Protein 5L9S (pdb70)

Organism: Agrobacterium fabrum (strain C58 / ATCC 33970) (NCBI:txid176299)

Structure (mmCIF, N/CA/C/O backbone):
data_5L9S
#
_entry.id   5L9S
#
_cell.length_a   48.010
_cell.length_b   118.450
_cell.length_c   121.030
_cell.angle_alpha   90.00
_cell.angle_beta   90.00
_cell.angle_gamma   90.00
#
_symmetry.space_group_name_H-M   'P 21 21 21'
#
loop_
_entity.id
_entity.type
_entity.pdbx_description
1 polymer 'ABC transporter, substrate binding protein (Mannopine)'
2 non-polymer 'ACETATE ION'
3 non-polymer 1,2-ETHANEDIOL
4 water water
#
loop_
_atom_site.group_PDB
_atom_site.id
_atom_site.type_symbol
_atom_site.label_atom_id
_atom_site.label_alt_id
_atom_site.label_comp_id
_atom_site.label_asym_id
_atom_site.label_entity_id
_atom_site.label_seq_id
_atom_site.pdbx_PDB_ins_code
_atom_site.Cartn_x
_atom_site.Cartn_y
_atom_site.Cartn_z
_atom_site.occupancy
_atom_site.B_iso_or_equiv
_atom_site.auth_seq_id
_atom_site.auth_comp_id
_atom_site.auth_asym_id
_atom_site.auth_atom_id
_atom_site.pdbx_PDB_model_num
ATOM 1 N N . MET A 1 1 ? 14.873 59.385 32.909 1.00 127.41 35 MET A N 1
ATOM 2 C CA . MET A 1 1 ? 14.403 60.008 31.662 1.00 128.22 35 MET A CA 1
ATOM 3 C C . MET A 1 1 ? 15.561 60.653 30.832 1.00 126.71 35 MET A C 1
ATOM 4 O O . MET A 1 1 ? 15.333 61.536 29.994 1.00 127.74 35 MET A O 1
ATOM 9 N N . GLU A 1 2 ? 16.795 60.168 31.079 1.00 117.00 36 GLU A N 1
ATOM 10 C CA . GLU A 1 2 ? 18.080 60.533 30.462 1.00 112.30 36 GLU A CA 1
ATOM 11 C C . GLU A 1 2 ? 18.974 59.272 30.574 1.00 109.05 36 GLU A C 1
ATOM 12 O O . GLU A 1 2 ? 20.150 59.337 30.953 1.00 107.28 36 GLU A O 1
ATOM 18 N N . GLN A 1 3 ? 18.362 58.117 30.222 1.00 100.89 37 GLN A N 1
ATOM 19 C CA . GLN A 1 3 ? 18.871 56.757 30.336 1.00 95.09 37 GLN A CA 1
ATOM 20 C C . GLN A 1 3 ? 20.174 56.485 29.627 1.00 91.58 37 GLN A C 1
ATOM 21 O O . GLN A 1 3 ? 20.391 56.915 28.494 1.00 91.39 37 GLN A O 1
ATOM 27 N N . ARG A 1 4 ? 21.034 55.736 30.335 1.00 81.97 38 ARG A N 1
ATOM 28 C CA . ARG A 1 4 ? 22.373 55.300 29.951 1.00 76.25 38 ARG A CA 1
ATOM 29 C C . ARG A 1 4 ? 22.728 53.944 30.582 1.00 75.98 38 ARG A C 1
ATOM 30 O O . ARG A 1 4 ? 21.996 53.443 31.448 1.00 75.23 38 ARG A O 1
ATOM 38 N N . VAL A 1 5 ? 23.827 53.326 30.072 1.00 69.00 39 VAL A N 1
ATOM 39 C CA . VAL A 1 5 ? 24.421 52.056 30.523 1.00 65.91 39 VAL A CA 1
ATOM 40 C C . VAL A 1 5 ? 25.923 52.244 30.479 1.00 67.62 39 VAL A C 1
ATOM 41 O O . VAL A 1 5 ? 26.444 52.675 29.448 1.00 66.45 39 VAL A O 1
ATOM 45 N N . VAL A 1 6 ? 26.626 51.859 31.553 1.00 62.93 40 VAL A N 1
ATOM 46 C CA . VAL A 1 6 ? 28.085 51.930 31.578 1.00 60.34 40 VAL A CA 1
ATOM 47 C C . VAL A 1 6 ? 28.661 50.509 31.546 1.00 59.67 40 VAL A C 1
ATOM 48 O O . VAL A 1 6 ? 28.377 49.710 32.431 1.00 59.60 40 VAL A O 1
ATOM 52 N N . ILE A 1 7 ? 29.423 50.199 30.487 1.00 52.98 41 ILE A N 1
ATOM 53 C CA . ILE A 1 7 ? 30.054 48.905 30.259 1.00 49.85 41 ILE A CA 1
ATOM 54 C C . ILE A 1 7 ? 31.582 49.054 30.180 1.00 55.08 41 ILE A C 1
ATOM 55 O O . ILE A 1 7 ? 32.070 49.975 29.519 1.00 54.44 41 ILE A O 1
ATOM 60 N N . ALA A 1 8 ? 32.333 48.126 30.831 1.00 52.04 42 ALA A N 1
ATOM 61 C CA . ALA A 1 8 ? 33.795 48.113 30.774 1.00 50.62 42 ALA A CA 1
ATOM 62 C C . ALA A 1 8 ? 34.295 46.976 29.876 1.00 55.42 42 ALA A C 1
ATOM 63 O O . ALA A 1 8 ? 33.806 45.847 29.962 1.00 54.53 42 ALA A O 1
ATOM 65 N N . THR A 1 9 ? 35.255 47.302 28.992 1.00 52.99 43 THR A N 1
ATOM 66 C CA . THR A 1 9 ? 35.889 46.380 28.038 1.00 52.10 43 THR A CA 1
ATOM 67 C C . THR A 1 9 ? 37.412 46.604 28.120 1.00 58.86 43 THR A C 1
ATOM 68 O O . THR A 1 9 ? 37.853 47.512 28.843 1.00 60.68 43 THR A O 1
ATOM 72 N N . THR A 1 10 ? 38.207 45.809 27.358 1.00 54.37 44 THR A N 1
ATOM 73 C CA . THR A 1 10 ? 39.668 45.963 27.284 1.00 54.45 44 THR A CA 1
ATOM 74 C C . THR A 1 10 ? 40.038 47.156 26.391 1.00 60.89 44 THR A C 1
ATOM 75 O O . THR A 1 10 ? 41.204 47.568 26.377 1.00 62.92 44 THR A O 1
ATOM 79 N N . GLY A 1 11 ? 39.038 47.721 25.704 1.00 56.92 45 GLY A N 1
ATOM 80 C CA . GLY A 1 11 ? 39.193 48.871 24.819 1.00 57.95 45 GLY A CA 1
ATOM 81 C C . GLY A 1 11 ? 39.662 48.487 23.434 1.00 62.57 45 GLY A C 1
ATOM 82 O O . GLY A 1 11 ? 39.504 47.335 23.010 1.00 61.56 45 GLY A O 1
ATOM 83 N N . GLY A 1 12 ? 40.221 49.468 22.734 1.00 59.97 46 GLY A N 1
ATOM 84 C CA . GLY A 1 12 ? 40.785 49.317 21.397 1.00 58.82 46 GLY A CA 1
ATOM 85 C C . GLY A 1 12 ? 39.891 48.744 20.319 1.00 60.44 46 GLY A C 1
ATOM 86 O O . GLY A 1 12 ? 38.774 49.214 20.103 1.00 59.37 46 GLY A O 1
ATOM 87 N N . THR A 1 13 ? 40.425 47.741 19.608 1.00 57.24 47 THR A N 1
ATOM 88 C CA . THR A 1 13 ? 39.809 47.029 18.478 1.00 55.92 47 THR A CA 1
ATOM 89 C C . THR A 1 13 ? 38.549 46.281 18.900 1.00 56.92 47 THR A C 1
ATOM 90 O O . THR A 1 13 ? 37.564 46.278 18.158 1.00 56.05 47 THR A O 1
ATOM 94 N N . TYR A 1 14 ? 38.599 45.667 20.096 1.00 50.43 48 TYR A N 1
ATOM 95 C CA . TYR A 1 14 ? 37.528 44.912 20.719 1.00 48.78 48 TYR A CA 1
ATOM 96 C C . TYR A 1 14 ? 36.324 45.835 20.960 1.00 50.90 48 TYR A C 1
ATOM 97 O O . TYR A 1 14 ? 35.220 45.529 20.504 1.00 50.26 48 TYR A O 1
ATOM 106 N N . GLU A 1 15 ? 36.558 46.991 21.599 1.00 47.02 49 GLU A N 1
ATOM 107 C CA . GLU A 1 15 ? 35.551 48.007 21.893 1.00 47.63 49 GLU A CA 1
ATOM 108 C C . GLU A 1 15 ? 34.933 48.594 20.623 1.00 54.28 49 GLU A C 1
ATOM 109 O O . GLU A 1 15 ? 33.721 48.805 20.574 1.00 55.97 49 GLU A O 1
ATOM 115 N N . LYS A 1 16 ? 35.762 48.846 19.601 1.00 50.95 50 LYS A N 1
ATOM 116 C CA . LYS A 1 16 ? 35.353 49.403 18.307 1.00 51.14 50 LYS A CA 1
ATOM 117 C C . LYS A 1 16 ? 34.381 48.487 17.604 1.00 52.65 50 LYS A C 1
ATOM 118 O O . LYS A 1 16 ? 33.356 48.968 17.115 1.00 55.26 50 LYS A O 1
ATOM 124 N N . ALA A 1 17 ? 34.671 47.163 17.578 1.00 45.24 51 ALA A N 1
ATOM 125 C CA . ALA A 1 17 ? 33.809 46.137 16.971 1.00 43.48 51 ALA A CA 1
ATOM 126 C C . ALA A 1 17 ? 32.424 46.091 17.677 1.00 50.00 51 ALA A C 1
ATOM 127 O O . ALA A 1 17 ? 31.382 46.020 17.010 1.00 51.00 51 ALA A O 1
ATOM 129 N N . LEU A 1 18 ? 32.429 46.175 19.023 1.00 46.78 52 LEU A N 1
ATOM 130 C CA . LEU A 1 18 ? 31.224 46.182 19.855 1.00 46.63 52 LEU A CA 1
ATOM 131 C C . LEU A 1 18 ? 30.412 47.461 19.697 1.00 51.36 52 LEU A C 1
ATOM 132 O O . LEU A 1 18 ? 29.192 47.407 19.732 1.00 51.87 52 LEU A O 1
ATOM 137 N N . ARG A 1 19 ? 31.066 48.594 19.468 1.00 49.78 53 ARG A N 1
ATOM 138 C CA . ARG A 1 19 ? 30.380 49.877 19.296 1.00 52.88 53 ARG A CA 1
ATOM 139 C C . ARG A 1 19 ? 29.562 49.891 18.007 1.00 61.56 53 ARG A C 1
ATOM 140 O O . ARG A 1 19 ? 28.409 50.317 18.007 1.00 62.42 53 ARG A O 1
ATOM 148 N N . GLU A 1 20 ? 30.172 49.399 16.916 1.00 60.18 54 GLU A N 1
ATOM 149 C CA . GLU A 1 20 ? 29.591 49.354 15.579 1.00 61.21 54 GLU A CA 1
ATOM 150 C C . GLU A 1 20 ? 28.483 48.310 15.459 1.00 62.61 54 GLU A C 1
ATOM 151 O O . GLU A 1 20 ? 27.466 48.576 14.818 1.00 64.09 54 GLU A O 1
ATOM 157 N N . ALA A 1 21 ? 28.681 47.121 16.058 1.00 54.29 55 ALA A N 1
ATOM 158 C CA . ALA A 1 21 ? 27.745 46.011 15.938 1.00 52.37 55 ALA A CA 1
ATOM 159 C C . ALA A 1 21 ? 26.700 45.902 17.039 1.00 55.64 55 ALA A C 1
ATOM 160 O O . ALA A 1 21 ? 25.631 45.348 16.792 1.00 54.48 55 ALA A O 1
ATOM 162 N N . TRP A 1 22 ? 27.004 46.417 18.249 1.00 53.05 56 TRP A N 1
ATOM 163 C CA . TRP A 1 22 ? 26.152 46.236 19.411 1.00 52.32 56 TRP A CA 1
ATOM 164 C C . TRP A 1 22 ? 25.683 47.521 20.095 1.00 58.52 56 TRP A C 1
ATOM 165 O O . TRP A 1 22 ? 24.482 47.659 20.319 1.00 60.29 56 TRP A O 1
ATOM 176 N N . PHE A 1 23 ? 26.590 48.442 20.439 1.00 55.37 57 PHE A N 1
ATOM 177 C CA . PHE A 1 23 ? 26.234 49.653 21.193 1.00 56.41 57 PHE A CA 1
ATOM 178 C C . PHE A 1 23 ? 25.477 50.685 20.394 1.00 63.02 57 PHE A C 1
ATOM 179 O O . PHE A 1 23 ? 24.405 51.088 20.843 1.00 65.81 57 PHE A O 1
ATOM 187 N N . GLU A 1 24 ? 26.002 51.130 19.237 1.00 59.49 58 GLU A N 1
ATOM 188 C CA . GLU A 1 24 ? 25.300 52.107 18.407 1.00 61.97 58 GLU A CA 1
ATOM 189 C C . GLU A 1 24 ? 23.941 51.563 17.944 1.00 65.31 58 GLU A C 1
ATOM 190 O O . GLU A 1 24 ? 22.953 52.267 18.208 1.00 67.45 58 GLU A O 1
ATOM 196 N N . PRO A 1 25 ? 23.816 50.298 17.411 1.00 58.46 59 PRO A N 1
ATOM 197 C CA . PRO A 1 25 ? 22.471 49.800 17.039 1.00 59.59 59 PRO A CA 1
ATOM 198 C C . PRO A 1 25 ? 21.467 49.808 18.200 1.00 65.39 59 PRO A C 1
ATOM 199 O O . PRO A 1 25 ? 20.309 50.189 17.994 1.00 68.31 59 PRO A O 1
ATOM 203 N N . PHE A 1 26 ? 21.932 49.456 19.422 1.00 59.37 60 PHE A N 1
ATOM 204 C CA . PHE A 1 26 ? 21.123 49.437 20.647 1.00 59.93 60 PHE A CA 1
ATOM 205 C C . PHE A 1 26 ? 20.546 50.812 20.950 1.00 66.79 60 PHE A C 1
ATOM 206 O O . PHE A 1 26 ? 19.330 50.934 21.117 1.00 69.47 60 PHE A O 1
ATOM 214 N N . THR A 1 27 ? 21.437 51.835 21.034 1.00 62.66 61 THR A N 1
ATOM 215 C CA . THR A 1 27 ? 21.161 53.245 21.302 1.00 65.11 61 THR A CA 1
ATOM 216 C C . THR A 1 27 ? 20.168 53.791 20.269 1.00 73.79 61 THR A C 1
ATOM 217 O O . THR A 1 27 ? 19.272 54.569 20.606 1.00 76.02 61 THR A O 1
ATOM 221 N N . LYS A 1 28 ? 20.326 53.366 19.010 1.00 71.09 62 LYS A N 1
ATOM 222 C CA . LYS A 1 28 ? 19.454 53.800 17.932 1.00 73.41 62 LYS A CA 1
ATOM 223 C C . LYS A 1 28 ? 18.055 53.209 18.132 1.00 79.28 62 LYS A C 1
ATOM 224 O O . LYS A 1 28 ? 17.074 53.937 18.032 1.00 83.57 62 LYS A O 1
ATOM 230 N N . ALA A 1 29 ? 17.970 51.925 18.510 1.00 73.77 63 ALA A N 1
ATOM 231 C CA . ALA A 1 29 ? 16.699 51.234 18.740 1.00 75.97 63 ALA A CA 1
ATOM 232 C C . ALA A 1 29 ? 15.956 51.607 20.035 1.00 84.24 63 ALA A C 1
ATOM 233 O O . ALA A 1 29 ? 14.724 51.493 20.089 1.00 86.87 63 ALA A O 1
ATOM 235 N N . THR A 1 30 ? 16.694 52.000 21.089 1.00 79.88 64 THR A N 1
ATOM 236 C CA . THR A 1 30 ? 16.120 52.240 22.412 1.00 81.06 64 THR A CA 1
ATOM 237 C C . THR A 1 30 ? 16.204 53.676 22.939 1.00 88.73 64 THR A C 1
ATOM 238 O O . THR A 1 30 ? 15.354 54.074 23.747 1.00 92.81 64 THR A O 1
ATOM 242 N N . GLY A 1 31 ? 17.246 54.409 22.552 1.00 83.51 65 GLY A N 1
ATOM 243 C CA . GLY A 1 31 ? 17.483 55.769 23.032 1.00 85.23 65 GLY A CA 1
ATOM 244 C C . GLY A 1 31 ? 18.395 55.812 24.246 1.00 86.79 65 GLY A C 1
ATOM 245 O O . GLY A 1 31 ? 18.764 56.894 24.716 1.00 88.56 65 GLY A O 1
ATOM 246 N N . ILE A 1 32 ? 18.752 54.625 24.760 1.00 79.35 66 ILE A N 1
ATOM 247 C CA . ILE A 1 32 ? 19.639 54.422 25.903 1.00 76.90 66 ILE A CA 1
ATOM 248 C C . ILE A 1 32 ? 21.088 54.550 25.414 1.00 77.26 66 ILE A C 1
ATOM 249 O O . ILE A 1 32 ? 21.518 53.795 24.527 1.00 72.42 66 ILE A O 1
ATOM 254 N N . LYS A 1 33 ? 21.828 55.511 26.007 1.00 74.73 67 LYS A N 1
ATOM 255 C CA . LYS A 1 33 ? 23.227 55.800 25.696 1.00 72.08 67 LYS A CA 1
ATOM 256 C C . LYS A 1 33 ? 24.133 54.731 26.316 1.00 71.81 67 LYS A C 1
ATOM 257 O O . LYS A 1 33 ? 23.905 54.303 27.454 1.00 71.62 67 LYS A O 1
ATOM 263 N N . VAL A 1 34 ? 25.144 54.280 25.546 1.00 64.40 68 VAL A N 1
ATOM 264 C CA . VAL A 1 34 ? 26.115 53.285 26.013 1.00 60.35 68 VAL A CA 1
ATOM 265 C C . VAL A 1 34 ? 27.452 53.993 26.254 1.00 64.88 68 VAL A C 1
ATOM 266 O O . VAL A 1 34 ? 28.092 54.446 25.304 1.00 64.15 68 VAL A O 1
ATOM 270 N N . VAL A 1 35 ? 27.841 54.105 27.536 1.00 62.68 69 VAL A N 1
ATOM 271 C CA . VAL A 1 35 ? 29.089 54.701 28.012 1.00 62.79 69 VAL A CA 1
ATOM 272 C C . VAL A 1 35 ? 30.085 53.545 28.188 1.00 65.30 69 VAL A C 1
ATOM 273 O O . VAL A 1 35 ? 29.816 52.601 28.942 1.00 64.24 69 VAL A O 1
ATOM 277 N N . THR A 1 36 ? 31.217 53.609 27.464 1.00 61.19 70 THR A N 1
ATOM 278 C CA . THR A 1 36 ? 32.262 52.577 27.504 1.00 58.63 70 THR A CA 1
ATOM 279 C C . THR A 1 36 ? 33.493 53.008 28.286 1.00 64.46 70 THR A C 1
ATOM 280 O O . THR A 1 36 ? 33.975 54.134 28.128 1.00 65.93 70 THR A O 1
ATOM 284 N N . VAL A 1 37 ? 33.994 52.102 29.148 1.00 60.03 71 VAL A N 1
ATOM 285 C CA . VAL A 1 37 ? 35.182 52.322 29.976 1.00 59.88 71 VAL A CA 1
ATOM 286 C C . VAL A 1 37 ? 36.248 51.273 29.604 1.00 62.29 71 VAL A C 1
ATOM 287 O O . VAL A 1 37 ? 35.917 50.102 29.422 1.00 60.54 71 VAL A O 1
ATOM 291 N N . SER A 1 38 ? 37.509 51.707 29.422 1.00 61.01 72 SER A N 1
ATOM 292 C CA . SER A 1 38 ? 38.597 50.800 29.049 1.00 59.97 72 SER A CA 1
ATOM 293 C C . SER A 1 38 ? 39.573 50.523 30.208 1.00 66.38 72 SER A C 1
ATOM 294 O O . SER A 1 38 ? 39.791 51.397 31.062 1.00 68.32 72 SER A O 1
ATOM 297 N N . GLY A 1 39 ? 40.119 49.299 30.216 1.00 60.80 73 GLY A N 1
ATOM 298 C CA . GLY A 1 39 ? 41.085 48.822 31.196 1.00 60.45 73 GLY A CA 1
ATOM 299 C C . GLY A 1 39 ? 41.438 47.369 30.980 1.00 60.76 73 GLY A C 1
ATOM 300 O O . GLY A 1 39 ? 40.730 46.676 30.252 1.00 56.89 73 GLY A O 1
ATOM 301 N N . THR A 1 40 ? 42.522 46.882 31.623 1.00 58.83 74 THR A N 1
ATOM 302 C CA . THR A 1 40 ? 42.904 45.467 31.531 1.00 58.04 74 THR A CA 1
ATOM 303 C C . THR A 1 40 ? 41.923 44.630 32.363 1.00 65.59 74 THR A C 1
ATOM 304 O O . THR A 1 40 ? 41.208 45.183 33.206 1.00 66.84 74 THR A O 1
ATOM 308 N N . ASP A 1 41 ? 41.882 43.304 32.124 1.00 62.67 75 ASP A N 1
ATOM 309 C CA . ASP A 1 41 ? 41.002 42.377 32.853 1.00 62.07 75 ASP A CA 1
ATOM 310 C C . ASP A 1 41 ? 41.266 42.441 34.342 1.00 63.51 75 ASP A C 1
ATOM 311 O O . ASP A 1 41 ? 40.305 42.464 35.101 1.00 64.35 75 ASP A O 1
ATOM 316 N N . ALA A 1 42 ? 42.551 42.531 34.766 1.00 58.50 76 ALA A N 1
ATOM 317 C CA . ALA A 1 42 ? 42.939 42.649 36.193 1.00 59.25 76 ALA A CA 1
ATOM 318 C C . ALA A 1 42 ? 42.534 43.993 36.796 1.00 65.78 76 ALA A C 1
ATOM 319 O O . ALA A 1 42 ? 42.100 44.028 37.953 1.00 68.58 76 ALA A O 1
ATOM 321 N N . GLU A 1 43 ? 42.682 45.095 36.018 1.00 60.96 77 GLU A N 1
ATOM 322 C CA . GLU A 1 43 ? 42.294 46.451 36.422 1.00 62.03 77 GLU A CA 1
ATOM 323 C C . GLU A 1 43 ? 40.788 46.511 36.655 1.00 67.60 77 GLU A C 1
ATOM 324 O O . GLU A 1 43 ? 40.351 47.107 37.646 1.00 71.70 77 GLU A O 1
ATOM 330 N N . LYS A 1 44 ? 40.001 45.928 35.712 1.00 60.22 78 LYS A N 1
ATOM 331 C CA . LYS A 1 44 ? 38.538 45.866 35.735 1.00 59.52 78 LYS A CA 1
ATOM 332 C C . LYS A 1 44 ? 38.038 45.104 36.955 1.00 64.87 78 LYS A C 1
ATOM 333 O O . LYS A 1 44 ? 37.211 45.635 37.695 1.00 68.05 78 LYS A O 1
ATOM 339 N N . ARG A 1 45 ? 38.585 43.892 37.195 1.00 59.42 79 ARG A N 1
ATOM 340 C CA . ARG A 1 45 ? 38.263 43.034 38.343 1.00 59.84 79 ARG A CA 1
ATOM 341 C C . ARG A 1 45 ? 38.470 43.796 39.631 1.00 66.11 79 ARG A C 1
ATOM 342 O O . ARG A 1 45 ? 37.565 43.817 40.472 1.00 69.27 79 ARG A O 1
ATOM 350 N N . ALA A 1 46 ? 39.634 44.481 39.755 1.00 61.27 80 ALA A N 1
ATOM 351 C CA . ALA A 1 46 ? 39.997 45.290 40.926 1.00 63.03 80 ALA A CA 1
ATOM 352 C C . ALA A 1 46 ? 39.136 46.540 41.079 1.00 67.88 80 ALA A C 1
ATOM 353 O O . ALA A 1 46 ? 38.863 46.951 42.222 1.00 71.65 80 ALA A O 1
ATOM 355 N N . LYS A 1 47 ? 38.712 47.151 39.940 1.00 60.48 81 LYS A N 1
ATOM 356 C CA . LYS A 1 47 ? 37.855 48.337 39.968 1.00 61.97 81 LYS A CA 1
ATOM 357 C C . LYS A 1 47 ? 36.433 47.973 40.379 1.00 64.44 81 LYS A C 1
ATOM 358 O O . LYS A 1 47 ? 35.799 48.743 41.084 1.00 65.50 81 LYS A O 1
ATOM 364 N N . VAL A 1 48 ? 35.946 46.779 39.966 1.00 58.63 82 VAL A N 1
ATOM 365 C CA . VAL A 1 48 ? 34.611 46.279 40.336 1.00 58.81 82 VAL A CA 1
ATOM 366 C C . VAL A 1 48 ? 34.578 45.940 41.829 1.00 66.24 82 VAL A C 1
ATOM 367 O O . VAL A 1 48 ? 33.675 46.386 42.547 1.00 68.31 82 VAL A O 1
ATOM 371 N N . THR A 1 49 ? 35.596 45.210 42.293 1.00 62.93 83 THR A N 1
ATOM 372 C CA . THR A 1 49 ? 35.702 44.844 43.694 1.00 66.62 83 THR A CA 1
ATOM 373 C C . THR A 1 49 ? 35.638 46.102 44.591 1.00 74.44 83 THR A C 1
ATOM 374 O O . THR A 1 49 ? 34.762 46.186 45.459 1.00 76.10 83 THR A O 1
ATOM 378 N N . ALA A 1 50 ? 36.521 47.094 44.319 1.00 72.50 84 ALA A N 1
ATOM 379 C CA . ALA A 1 50 ? 36.613 48.354 45.077 1.00 76.35 84 ALA A CA 1
ATOM 380 C C . ALA A 1 50 ? 35.284 49.117 45.123 1.00 83.03 84 ALA A C 1
ATOM 381 O O . ALA A 1 50 ? 34.905 49.653 46.168 1.00 86.51 84 ALA A O 1
ATOM 383 N N . MET A 1 51 ? 34.571 49.143 43.991 1.00 77.70 85 MET A N 1
ATOM 384 C CA . MET A 1 51 ? 33.261 49.771 43.850 1.00 78.73 85 MET A CA 1
ATOM 385 C C . MET A 1 51 ? 32.221 49.049 44.708 1.00 83.28 85 MET A C 1
ATOM 386 O O . MET A 1 51 ? 31.404 49.707 45.332 1.00 84.59 85 MET A O 1
ATOM 391 N N . VAL A 1 52 ? 32.224 47.692 44.686 1.00 79.19 86 VAL A N 1
ATOM 392 C CA . VAL A 1 52 ? 31.297 46.847 45.441 1.00 80.65 86 VAL A CA 1
ATOM 393 C C . VAL A 1 52 ? 31.511 47.011 46.961 1.00 88.23 86 VAL A C 1
ATOM 394 O O . VAL A 1 52 ? 30.510 47.143 47.667 1.00 89.78 86 VAL A O 1
ATOM 398 N N . GLN A 1 53 ? 32.780 47.083 47.460 1.00 86.95 87 GLN A N 1
ATOM 399 C CA . GLN A 1 53 ? 33.029 47.297 48.908 1.00 91.81 87 GLN A CA 1
ATOM 400 C C . GLN A 1 53 ? 32.514 48.699 49.380 1.00 98.77 87 GLN A C 1
ATOM 401 O O . GLN A 1 53 ? 31.833 48.785 50.402 1.00 100.69 87 GLN A O 1
ATOM 407 N N . THR A 1 54 ? 32.750 49.755 48.584 1.00 96.17 88 THR A N 1
ATOM 408 C CA . THR A 1 54 ? 32.203 51.105 48.794 1.00 99.47 88 THR A CA 1
ATOM 409 C C . THR A 1 54 ? 30.757 50.957 48.253 1.00 103.82 88 THR A C 1
ATOM 410 O O . THR A 1 54 ? 30.481 49.981 47.572 1.00 101.80 88 THR A O 1
ATOM 414 N N . GLY A 1 55 ? 29.848 51.878 48.527 1.00 102.56 89 GLY A N 1
ATOM 415 C CA . GLY A 1 55 ? 28.519 51.764 47.930 1.00 101.47 89 GLY A CA 1
ATOM 416 C C . GLY A 1 55 ? 28.494 52.216 46.475 1.00 100.75 89 GLY A C 1
ATOM 417 O O . GLY A 1 55 ? 27.646 51.774 45.693 1.00 97.88 89 GLY A O 1
ATOM 418 N N . ASN A 1 56 ? 29.478 53.072 46.106 1.00 96.14 90 ASN A N 1
ATOM 419 C CA . ASN A 1 56 ? 29.644 53.795 44.853 1.00 93.55 90 ASN A CA 1
ATOM 420 C C . ASN A 1 56 ? 29.974 52.935 43.599 1.00 93.92 90 ASN A C 1
ATOM 421 O O . ASN A 1 56 ? 31.104 52.912 43.080 1.00 89.90 90 ASN A O 1
ATOM 426 N N . VAL A 1 57 ? 28.918 52.324 43.065 1.00 90.82 91 VAL A N 1
ATOM 427 C CA . VAL A 1 57 ? 28.952 51.529 41.855 1.00 87.10 91 VAL A CA 1
ATOM 428 C C . VAL A 1 57 ? 28.803 52.490 40.685 1.00 89.56 91 VAL A C 1
ATOM 429 O O . VAL A 1 57 ? 27.752 53.116 40.526 1.00 90.83 91 VAL A O 1
ATOM 433 N N . THR A 1 58 ? 29.865 52.634 39.885 1.00 83.06 92 THR A N 1
ATOM 434 C CA . THR A 1 58 ? 29.828 53.501 38.725 1.00 81.57 92 THR A CA 1
ATOM 435 C C . THR A 1 58 ? 29.407 52.712 37.494 1.00 81.88 92 THR A C 1
ATOM 436 O O . THR A 1 58 ? 28.601 53.206 36.712 1.00 83.39 92 THR A O 1
ATOM 440 N N . TRP A 1 59 ? 29.891 51.468 37.374 1.00 73.19 93 TRP A N 1
ATOM 441 C CA . TRP A 1 59 ? 29.708 50.555 36.247 1.00 67.99 93 TRP A CA 1
ATOM 442 C C . TRP A 1 59 ? 28.498 49.632 36.404 1.00 71.20 93 TRP A C 1
ATOM 443 O O . TRP A 1 59 ? 28.159 49.237 37.519 1.00 74.33 93 TRP A O 1
ATOM 454 N N . ASP A 1 60 ? 27.855 49.290 35.277 1.00 63.32 94 ASP A N 1
ATOM 455 C CA . ASP A 1 60 ? 26.700 48.404 35.208 1.00 62.24 94 ASP A CA 1
ATOM 456 C C . ASP A 1 60 ? 27.121 47.014 34.725 1.00 61.58 94 ASP A C 1
ATOM 457 O O . ASP A 1 60 ? 26.644 45.996 35.240 1.00 60.87 94 ASP A O 1
ATOM 462 N N . LEU A 1 61 ? 27.976 46.981 33.681 1.00 54.37 95 LEU A N 1
ATOM 463 C CA . LEU A 1 61 ? 28.446 45.756 33.034 1.00 50.20 95 LEU A CA 1
ATOM 464 C C . LEU A 1 61 ? 29.931 45.799 32.782 1.00 52.89 95 LEU A C 1
ATOM 465 O O . LEU A 1 61 ? 30.495 46.874 32.621 1.00 53.82 95 LEU A O 1
ATOM 470 N N . TYR A 1 62 ? 30.554 44.626 32.718 1.00 49.56 96 TYR A N 1
ATOM 471 C CA . TYR A 1 62 ? 31.957 44.447 32.340 1.00 48.78 96 TYR A CA 1
ATOM 472 C C . TYR A 1 62 ? 32.173 43.089 31.678 1.00 53.25 96 TYR A C 1
ATOM 473 O O . TYR A 1 62 ? 31.399 42.155 31.920 1.00 54.17 96 TYR A O 1
ATOM 482 N N . LEU A 1 63 ? 33.177 42.994 30.803 1.00 48.76 97 LEU A N 1
ATOM 483 C CA . LEU A 1 63 ? 33.501 41.722 30.165 1.00 47.20 97 LEU A CA 1
ATOM 484 C C . LEU A 1 63 ? 34.651 41.052 30.907 1.00 51.26 97 LEU A C 1
ATOM 485 O O . LEU A 1 63 ? 35.563 41.726 31.375 1.00 51.35 97 LEU A O 1
ATOM 490 N N . ASP A 1 64 ? 34.631 39.726 30.985 1.00 48.99 98 ASP A N 1
ATOM 491 C CA . ASP A 1 64 ? 35.711 38.922 31.570 1.00 49.03 98 ASP A CA 1
ATOM 492 C C . ASP A 1 64 ? 35.647 37.507 31.026 1.00 52.58 98 ASP A C 1
ATOM 493 O O . ASP A 1 64 ? 34.580 37.076 30.604 1.00 52.55 98 ASP A O 1
ATOM 498 N N . GLY A 1 65 ? 36.768 36.791 31.069 1.00 48.61 99 GLY A N 1
ATOM 499 C CA . GLY A 1 65 ? 36.851 35.407 30.625 1.00 47.31 99 GLY A CA 1
ATOM 500 C C . GLY A 1 65 ? 35.853 34.525 31.337 1.00 51.50 99 GLY A C 1
ATOM 501 O O . GLY A 1 65 ? 35.543 34.767 32.506 1.00 53.78 99 GLY A O 1
ATOM 502 N N . GLU A 1 66 ? 35.340 33.502 30.644 1.00 46.71 100 GLU A N 1
ATOM 503 C CA . GLU A 1 66 ? 34.311 32.610 31.182 1.00 47.09 100 GLU A CA 1
ATOM 504 C C . GLU A 1 66 ? 34.760 31.780 32.396 1.00 49.39 100 GLU A C 1
ATOM 505 O O . GLU A 1 66 ? 33.944 31.472 33.266 1.00 49.59 100 GLU A O 1
ATOM 511 N N . ILE A 1 67 ? 36.053 31.467 32.479 1.00 45.61 101 ILE A N 1
ATOM 512 C CA . ILE A 1 67 ? 36.606 30.722 33.606 1.00 45.82 101 ILE A CA 1
ATOM 513 C C . ILE A 1 67 ? 36.677 31.630 34.828 1.00 51.33 101 ILE A C 1
ATOM 514 O O . ILE A 1 67 ? 36.421 31.173 35.933 1.00 53.66 101 ILE A O 1
ATOM 519 N N . GLN A 1 68 ? 36.952 32.926 34.633 1.00 47.74 102 GLN A N 1
ATOM 520 C CA . GLN A 1 68 ? 36.959 33.844 35.757 1.00 49.54 102 GLN A CA 1
ATOM 521 C C . GLN A 1 68 ? 35.498 34.177 36.171 1.00 56.48 102 GLN A C 1
ATOM 522 O O . GLN A 1 68 ? 35.256 34.471 37.344 1.00 59.17 102 GLN A O 1
ATOM 528 N N . ALA A 1 69 ? 34.524 33.982 35.252 1.00 51.49 103 ALA A N 1
ATOM 529 C CA . ALA A 1 69 ? 33.116 34.325 35.448 1.00 51.88 103 ALA A CA 1
ATOM 530 C C . ALA A 1 69 ? 32.065 33.230 35.927 1.00 59.26 103 ALA A C 1
ATOM 531 O O . ALA A 1 69 ? 30.897 33.543 35.859 1.00 61.30 103 ALA A O 1
ATOM 533 N N . GLY A 1 70 ? 32.359 32.056 36.468 1.00 58.23 104 GLY A N 1
ATOM 534 C CA . GLY A 1 70 ? 33.616 31.414 36.746 1.00 58.17 104 GLY A CA 1
ATOM 535 C C . GLY A 1 70 ? 33.763 31.137 38.225 1.00 66.39 104 GLY A C 1
ATOM 536 O O . GLY A 1 70 ? 33.101 30.258 38.780 1.00 68.39 104 GLY A O 1
ATOM 537 N N . SER A 1 71 ? 34.602 31.950 38.868 1.00 63.63 105 SER A N 1
ATOM 538 C CA . SER A 1 71 ? 35.056 31.864 40.245 1.00 65.10 105 SER A CA 1
ATOM 539 C C . SER A 1 71 ? 34.102 32.418 41.278 1.00 72.84 105 SER A C 1
ATOM 540 O O . SER A 1 71 ? 33.258 33.260 40.962 1.00 73.85 105 SER A O 1
ATOM 543 N N . ASP A 1 72 ? 34.287 31.987 42.546 1.00 70.90 106 ASP A N 1
ATOM 544 C CA . ASP A 1 72 ? 33.515 32.474 43.685 1.00 72.96 106 ASP A CA 1
ATOM 545 C C . ASP A 1 72 ? 33.741 33.981 43.820 1.00 74.25 106 ASP A C 1
ATOM 546 O O . ASP A 1 72 ? 32.796 34.715 44.126 1.00 75.51 106 ASP A O 1
ATOM 551 N N . ALA A 1 73 ? 34.988 34.437 43.554 1.00 67.14 107 ALA A N 1
ATOM 552 C CA . ALA A 1 73 ? 35.395 35.845 43.574 1.00 66.59 107 ALA A CA 1
ATOM 553 C C . ALA A 1 73 ? 34.483 36.709 42.662 1.00 66.81 107 ALA A C 1
ATOM 554 O O . ALA A 1 73 ? 33.999 37.756 43.095 1.00 69.22 107 ALA A O 1
ATOM 556 N N . HIS A 1 74 ? 34.210 36.212 41.435 1.00 56.72 108 HIS A N 1
ATOM 557 C CA . HIS A 1 74 ? 33.336 36.819 40.444 1.00 53.16 108 HIS A CA 1
ATOM 558 C C . HIS A 1 74 ? 31.909 36.892 40.970 1.00 60.49 108 HIS A C 1
ATOM 559 O O . HIS A 1 74 ? 31.299 37.947 40.870 1.00 61.57 108 HIS A O 1
ATOM 566 N N . PHE A 1 75 ? 31.386 35.799 41.554 1.00 58.44 109 PHE A N 1
ATOM 567 C CA . PHE A 1 75 ? 30.021 35.753 42.092 1.00 60.74 109 PHE A CA 1
ATOM 568 C C . PHE A 1 75 ? 29.802 36.687 43.294 1.00 68.58 109 PHE A C 1
ATOM 569 O O . PHE A 1 75 ? 28.659 37.053 43.594 1.00 69.95 109 PHE A O 1
ATOM 577 N N . ALA A 1 76 ? 30.891 37.057 43.984 1.00 66.61 110 ALA A N 1
ATOM 578 C CA . ALA A 1 76 ? 30.848 37.951 45.140 1.00 70.39 110 ALA A CA 1
ATOM 579 C C . ALA A 1 76 ? 30.658 39.407 44.740 1.00 75.45 110 ALA A C 1
ATOM 580 O O . ALA A 1 76 ? 30.092 40.165 45.522 1.00 80.29 110 ALA A O 1
ATOM 582 N N . ILE A 1 77 ? 31.142 39.803 43.543 1.00 67.01 111 ILE A N 1
ATOM 583 C CA . ILE A 1 77 ? 31.099 41.176 43.022 1.00 65.52 111 ILE A CA 1
ATOM 584 C C . ILE A 1 77 ? 30.077 41.354 41.879 1.00 68.86 111 ILE A C 1
ATOM 585 O O . ILE A 1 77 ? 29.884 42.472 41.398 1.00 69.78 111 ILE A O 1
ATOM 590 N N . THR A 1 78 ? 29.435 40.262 41.444 1.00 64.09 112 THR A N 1
ATOM 591 C CA . THR A 1 78 ? 28.459 40.293 40.349 1.00 62.75 112 THR A CA 1
ATOM 592 C C . THR A 1 78 ? 27.121 39.741 40.786 1.00 70.66 112 THR A C 1
ATOM 593 O O . THR A 1 78 ? 27.024 39.004 41.783 1.00 70.77 112 THR A O 1
ATOM 597 N N . GLU A 1 79 ? 26.084 40.087 40.017 1.00 70.29 113 GLU A N 1
ATOM 598 C CA . GLU A 1 79 ? 24.731 39.611 40.252 1.00 74.52 113 GLU A CA 1
ATOM 599 C C . GLU A 1 79 ? 24.552 38.228 39.648 1.00 80.85 113 GLU A C 1
ATOM 600 O O . GLU A 1 79 ? 25.170 37.924 38.628 1.00 78.18 113 GLU A O 1
ATOM 606 N N . ASP A 1 80 ? 23.709 37.394 40.274 1.00 81.62 114 ASP A N 1
ATOM 607 C CA . ASP A 1 80 ? 23.389 36.052 39.794 1.00 81.20 114 ASP A CA 1
ATOM 608 C C . ASP A 1 80 ? 22.354 36.218 38.670 1.00 86.97 114 ASP A C 1
ATOM 609 O O . ASP A 1 80 ? 21.226 36.657 38.915 1.00 89.70 114 ASP A O 1
ATOM 614 N N . LEU A 1 81 ? 22.768 35.927 37.433 1.00 81.83 115 LEU A N 1
ATOM 615 C CA . LEU A 1 81 ? 21.923 36.080 36.254 1.00 82.30 115 LEU A CA 1
ATOM 616 C C . LEU A 1 81 ? 20.940 34.934 36.020 1.00 86.69 115 LEU A C 1
ATOM 617 O O . LEU A 1 81 ? 20.037 35.093 35.199 1.00 86.87 115 LEU A O 1
ATOM 622 N N . SER A 1 82 ? 21.115 33.791 36.725 1.00 83.73 116 SER A N 1
ATOM 623 C CA . SER A 1 82 ? 20.303 32.559 36.661 1.00 84.67 116 SER A CA 1
ATOM 624 C C . SER A 1 82 ? 18.790 32.784 36.426 1.00 89.77 116 SER A C 1
ATOM 625 O O . SER A 1 82 ? 18.222 32.150 35.541 1.00 88.84 116 SER A O 1
ATOM 628 N N . ASP A 1 83 ? 18.162 33.710 37.166 1.00 88.44 117 ASP A N 1
ATOM 629 C CA . ASP A 1 83 ? 16.744 34.037 36.976 1.00 91.94 117 ASP A CA 1
ATOM 630 C C . ASP A 1 83 ? 16.476 34.642 35.581 1.00 93.22 117 ASP A C 1
ATOM 631 O O . ASP A 1 83 ? 15.615 34.133 34.861 1.00 93.93 117 ASP A O 1
ATOM 636 N N . PHE A 1 84 ? 17.250 35.683 35.195 1.00 87.01 118 PHE A N 1
ATOM 637 C CA . PHE A 1 84 ? 17.189 36.374 33.896 1.00 85.60 118 PHE A CA 1
ATOM 638 C C . PHE A 1 84 ? 17.426 35.417 32.707 1.00 87.93 118 PHE A C 1
ATOM 639 O O . PHE A 1 84 ? 16.806 35.564 31.653 1.00 86.47 118 PHE A O 1
ATOM 647 N N . CYS A 1 85 ? 18.351 34.470 32.896 1.00 85.05 119 CYS A N 1
ATOM 648 C CA . CYS A 1 85 ? 18.811 33.451 31.964 1.00 84.25 119 CYS A CA 1
ATOM 649 C C . CYS A 1 85 ? 17.733 32.516 31.433 1.00 89.90 119 CYS A C 1
ATOM 650 O O . CYS A 1 85 ? 17.879 31.986 30.326 1.00 88.35 119 CYS A O 1
ATOM 653 N N . MET A 1 86 ? 16.703 32.256 32.252 1.00 89.47 120 MET A N 1
ATOM 654 C CA . MET A 1 86 ? 15.574 31.373 31.971 1.00 91.42 120 MET A CA 1
ATOM 655 C C . MET A 1 86 ? 14.823 31.739 30.697 1.00 93.06 120 MET A C 1
ATOM 656 O O . MET A 1 86 ? 14.432 30.841 29.954 1.00 92.60 120 MET A O 1
ATOM 661 N N . GLN A 1 87 ? 14.682 33.058 30.424 1.00 88.12 121 GLN A N 1
ATOM 662 C CA . GLN A 1 87 ? 13.988 33.622 29.261 1.00 87.94 121 GLN A CA 1
ATOM 663 C C . GLN A 1 87 ? 14.632 33.250 27.908 1.00 87.34 121 GLN A C 1
ATOM 664 O O . GLN A 1 87 ? 14.006 33.451 26.866 1.00 88.35 121 GLN A O 1
ATOM 670 N N . PHE A 1 88 ? 15.853 32.706 27.919 1.00 79.17 122 PHE A N 1
ATOM 671 C CA . PHE A 1 88 ? 16.537 32.317 26.689 1.00 75.90 122 PHE A CA 1
ATOM 672 C C . PHE A 1 88 ? 16.434 30.806 26.393 1.00 86.05 122 PHE A C 1
ATOM 673 O O . PHE A 1 88 ? 17.279 30.249 25.678 1.00 85.23 122 PHE A O 1
ATOM 681 N N . ILE A 1 89 ? 15.370 30.155 26.925 1.00 88.47 123 ILE A N 1
ATOM 682 C CA . ILE A 1 89 ? 15.031 28.732 26.715 1.00 90.13 123 ILE A CA 1
ATOM 683 C C . ILE A 1 89 ? 13.641 28.679 25.985 1.00 97.97 123 ILE A C 1
ATOM 684 O O . ILE A 1 89 ? 12.795 27.815 26.213 1.00 99.29 123 ILE A O 1
ATOM 689 N N . ASN A 1 90 ? 13.454 29.678 25.103 1.00 96.21 124 ASN A N 1
ATOM 690 C CA . ASN A 1 90 ? 12.345 29.915 24.176 1.00 99.32 124 ASN A CA 1
ATOM 691 C C . ASN A 1 90 ? 12.900 29.542 22.793 1.00 102.46 124 ASN A C 1
ATOM 692 O O . ASN A 1 90 ? 12.149 29.349 21.835 1.00 104.11 124 ASN A O 1
ATOM 697 N N . SER A 1 91 ? 14.248 29.494 22.713 1.00 95.86 125 SER A N 1
ATOM 698 C CA . SER A 1 91 ? 15.045 29.178 21.540 1.00 93.00 125 SER A CA 1
ATOM 699 C C . SER A 1 91 ? 16.158 28.208 21.910 1.00 92.06 125 SER A C 1
ATOM 700 O O . SER A 1 91 ? 16.659 28.209 23.042 1.00 90.75 125 SER A O 1
ATOM 703 N N . THR A 1 92 ? 16.545 27.394 20.928 1.00 85.62 126 THR A N 1
ATOM 704 C CA . THR A 1 92 ? 17.668 26.470 21.009 1.00 81.51 126 THR A CA 1
ATOM 705 C C . THR A 1 92 ? 18.754 27.002 20.071 1.00 78.37 126 THR A C 1
ATOM 706 O O . THR A 1 92 ? 19.720 26.282 19.795 1.00 76.48 126 THR A O 1
ATOM 710 N N . ASP A 1 93 ? 18.581 28.284 19.591 1.00 71.48 127 ASP A N 1
ATOM 711 C CA . ASP A 1 93 ? 19.501 29.031 18.719 1.00 67.94 127 ASP A CA 1
ATOM 712 C C . ASP A 1 93 ? 20.808 29.195 19.442 1.00 64.36 127 ASP A C 1
ATOM 713 O O . ASP A 1 93 ? 21.864 29.021 18.846 1.00 61.47 127 ASP A O 1
ATOM 718 N N . LEU A 1 94 ? 20.756 29.635 20.693 1.00 58.64 128 LEU A N 1
ATOM 719 C CA . LEU A 1 94 ? 21.967 29.846 21.467 1.00 55.01 128 LEU A CA 1
ATOM 720 C C . LEU A 1 94 ? 22.597 28.513 21.842 1.00 61.18 128 LEU A C 1
ATOM 721 O O . LEU A 1 94 ? 21.899 27.573 22.232 1.00 62.64 128 LEU A O 1
ATOM 726 N N . LEU A 1 95 ? 23.918 28.432 21.658 1.00 57.69 129 LEU A N 1
ATOM 727 C CA . LEU A 1 95 ? 24.786 27.306 21.974 1.00 56.72 129 LEU A CA 1
ATOM 728 C C . LEU A 1 95 ? 24.769 27.108 23.489 1.00 64.02 129 LEU A C 1
ATOM 729 O O . LEU A 1 95 ? 24.412 28.038 24.220 1.00 65.60 129 LEU A O 1
ATOM 734 N N . ALA A 1 96 ? 25.122 25.902 23.968 1.00 61.19 130 ALA A N 1
ATOM 735 C CA . ALA A 1 96 ? 25.090 25.585 25.405 1.00 61.45 130 ALA A CA 1
ATOM 736 C C . ALA A 1 96 ? 25.887 26.553 26.305 1.00 64.14 130 ALA A C 1
ATOM 737 O O . ALA A 1 96 ? 26.943 27.066 25.905 1.00 62.96 130 ALA A O 1
ATOM 739 N N . ASP A 1 97 ? 25.341 26.821 27.511 1.00 60.10 131 ASP A N 1
ATOM 740 C CA . ASP A 1 97 ? 25.934 27.672 28.551 1.00 59.14 131 ASP A CA 1
ATOM 741 C C . ASP A 1 97 ? 26.105 29.141 28.124 1.00 60.05 131 ASP A C 1
ATOM 742 O O . ASP A 1 97 ? 26.974 29.837 28.641 1.00 56.99 131 ASP A O 1
ATOM 747 N N . SER A 1 98 ? 25.276 29.600 27.176 1.00 56.86 132 SER A N 1
ATOM 748 C CA . SER A 1 98 ? 25.269 30.986 26.712 1.00 55.16 132 SER A CA 1
ATOM 749 C C . SER A 1 98 ? 24.806 31.985 27.766 1.00 59.41 132 SER A C 1
ATOM 750 O O . SER A 1 98 ? 25.042 33.181 27.610 1.00 57.04 132 SER A O 1
ATOM 753 N N . CYS A 1 99 ? 24.150 31.513 28.829 1.00 59.30 133 CYS A N 1
ATOM 754 C CA . CYS A 1 99 ? 23.654 32.373 29.901 1.00 61.66 133 CYS A CA 1
ATOM 755 C C . CYS A 1 99 ? 23.748 31.615 31.226 1.00 66.68 133 CYS A C 1
ATOM 756 O O . CYS A 1 99 ? 22.947 30.708 31.492 1.00 70.63 133 CYS A O 1
ATOM 759 N N . THR A 1 100 ? 24.751 31.972 32.039 1.00 58.69 134 THR A N 1
ATOM 760 C CA . THR A 1 100 ? 24.983 31.343 33.335 1.00 58.22 134 THR A CA 1
ATOM 761 C C . THR A 1 100 ? 24.881 32.343 34.487 1.00 64.05 134 THR A C 1
ATOM 762 O O . THR A 1 100 ? 24.570 33.519 34.273 1.00 65.49 134 THR A O 1
ATOM 766 N N . ARG A 1 101 ? 25.163 31.873 35.711 1.00 60.00 135 ARG A N 1
ATOM 767 C CA . ARG A 1 101 ? 25.163 32.659 36.940 1.00 61.26 135 ARG A CA 1
ATOM 768 C C . ARG A 1 101 ? 26.053 33.909 36.821 1.00 64.62 135 ARG A C 1
ATOM 769 O O . ARG A 1 101 ? 25.641 35.004 37.191 1.00 65.78 135 ARG A O 1
ATOM 777 N N . GLY A 1 102 ? 27.255 33.716 36.296 1.00 59.86 136 GLY A N 1
ATOM 778 C CA . GLY A 1 102 ? 28.256 34.762 36.158 1.00 58.38 136 GLY A CA 1
ATOM 779 C C . GLY A 1 102 ? 28.115 35.711 34.992 1.00 60.98 136 GLY A C 1
ATOM 780 O O . GLY A 1 102 ? 28.790 36.745 34.967 1.00 61.62 136 GLY A O 1
ATOM 781 N N . GLY A 1 103 ? 27.273 35.362 34.022 1.00 54.80 137 GLY A N 1
ATOM 782 C CA . GLY A 1 103 ? 27.062 36.226 32.869 1.00 52.40 137 GLY A CA 1
ATOM 783 C C . GLY A 1 103 ? 26.652 35.554 31.579 1.00 52.51 137 GLY A C 1
ATOM 784 O O . GLY A 1 103 ? 26.556 34.324 31.514 1.00 49.30 137 GLY A O 1
ATOM 785 N N . ALA A 1 104 ? 26.401 36.385 30.536 1.00 47.94 138 ALA A N 1
ATOM 786 C CA . ALA A 1 104 ? 25.978 35.947 29.215 1.00 45.37 138 ALA A CA 1
ATOM 787 C C . ALA A 1 104 ? 27.189 35.798 28.331 1.00 47.81 138 ALA A C 1
ATOM 788 O O . ALA A 1 104 ? 28.098 36.603 28.448 1.00 48.00 138 ALA A O 1
ATOM 790 N N . LYS A 1 105 ? 27.215 34.792 27.431 1.00 41.31 139 LYS A N 1
ATOM 791 C CA . LYS A 1 105 ? 28.335 34.621 26.518 1.00 37.72 139 LYS A CA 1
ATOM 792 C C . LYS A 1 105 ? 28.312 35.735 25.467 1.00 43.99 139 LYS A C 1
ATOM 793 O O . LYS A 1 105 ? 27.276 36.004 24.854 1.00 44.49 139 LYS A O 1
ATOM 799 N N . LEU A 1 106 ? 29.458 36.382 25.267 1.00 40.50 140 LEU A N 1
ATOM 800 C CA . LEU A 1 106 ? 29.569 37.402 24.244 1.00 39.36 140 LEU A CA 1
ATOM 801 C C . LEU A 1 106 ? 30.086 36.707 22.998 1.00 43.64 140 LEU A C 1
ATOM 802 O O . LEU A 1 106 ? 29.392 36.672 21.980 1.00 45.63 140 LEU A O 1
ATOM 807 N N . GLN A 1 107 ? 31.289 36.126 23.081 1.00 36.67 141 GLN A N 1
ATOM 808 C CA . GLN A 1 107 ? 31.930 35.451 21.953 1.00 35.41 141 GLN A CA 1
ATOM 809 C C . GLN A 1 107 ? 32.965 34.469 22.482 1.00 44.08 141 GLN A C 1
ATOM 810 O O . GLN A 1 107 ? 33.445 34.651 23.602 1.00 44.74 141 GLN A O 1
ATOM 816 N N . SER A 1 108 ? 33.360 33.476 21.665 1.00 41.33 142 SER A N 1
ATOM 817 C CA . SER A 1 108 ? 34.367 32.493 22.077 1.00 39.92 142 SER A CA 1
ATOM 818 C C . SER A 1 108 ? 35.507 32.371 21.062 1.00 42.16 142 SER A C 1
ATOM 819 O O . SER A 1 108 ? 35.348 32.620 19.870 1.00 42.14 142 SER A O 1
ATOM 822 N N . THR A 1 109 ? 36.661 32.009 21.558 1.00 39.53 143 THR A N 1
ATOM 823 C CA . THR A 1 109 ? 37.847 31.913 20.760 1.00 40.66 143 THR A CA 1
ATOM 824 C C . THR A 1 109 ? 38.354 30.488 20.876 1.00 44.26 143 THR A C 1
ATOM 825 O O . THR A 1 109 ? 38.098 29.812 21.877 1.00 45.16 143 THR A O 1
ATOM 829 N N . SER A 1 110 ? 39.026 30.017 19.835 1.00 38.54 144 SER A N 1
ATOM 830 C CA . SER A 1 110 ? 39.549 28.670 19.801 1.00 37.40 144 SER A CA 1
ATOM 831 C C . SER A 1 110 ? 41.054 28.599 20.033 1.00 40.55 144 SER A C 1
ATOM 832 O O . SER A 1 110 ? 41.803 29.500 19.656 1.00 39.93 144 SER A O 1
ATOM 835 N N . THR A 1 111 ? 41.474 27.526 20.692 1.00 37.15 145 THR A N 1
ATOM 836 C CA . THR A 1 111 ? 42.867 27.145 20.919 1.00 37.58 145 THR A CA 1
ATOM 837 C C . THR A 1 111 ? 42.845 25.747 20.323 1.00 40.70 145 THR A C 1
ATOM 838 O O . THR A 1 111 ? 42.066 24.903 20.747 1.00 40.47 145 THR A O 1
ATOM 842 N N . LEU A 1 112 ? 43.576 25.557 19.246 1.00 37.53 146 LEU A N 1
ATOM 843 C CA . LEU A 1 112 ? 43.528 24.298 18.536 1.00 37.77 146 LEU A CA 1
ATOM 844 C C . LEU A 1 112 ? 44.872 23.832 18.016 1.00 41.18 146 LEU A C 1
ATOM 845 O O . LEU A 1 112 ? 45.884 24.520 18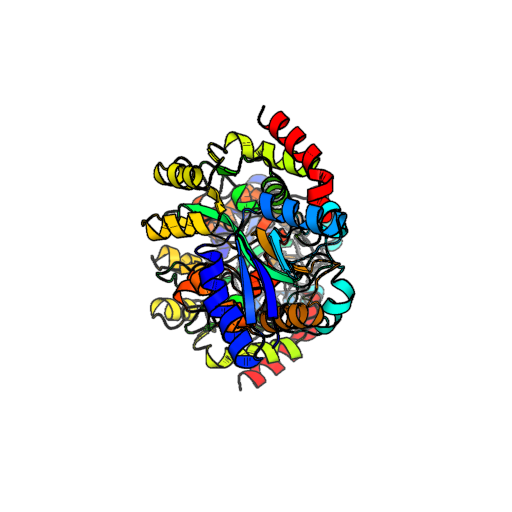.161 1.00 40.99 146 LEU A O 1
ATOM 850 N N . LEU A 1 113 ? 44.842 22.670 17.367 1.00 36.58 147 LEU A N 1
ATOM 851 C CA . LEU A 1 113 ? 45.954 22.027 16.728 1.00 37.10 147 LEU A CA 1
ATOM 852 C C . LEU A 1 113 ? 46.130 22.681 15.374 1.00 40.13 147 LEU A C 1
ATOM 853 O O . LEU A 1 113 ? 45.220 22.667 14.549 1.00 38.58 147 LEU A O 1
ATOM 858 N N . ALA A 1 114 ? 47.286 23.285 15.170 1.00 39.16 148 ALA A N 1
ATOM 859 C CA . ALA A 1 114 ? 47.673 23.920 13.926 1.00 40.06 148 ALA A CA 1
ATOM 860 C C . ALA A 1 114 ? 48.991 23.259 13.507 1.00 46.53 148 ALA A C 1
ATOM 861 O O . ALA A 1 114 ? 49.760 22.787 14.357 1.00 45.66 148 ALA A O 1
ATOM 863 N N . TYR A 1 115 ? 49.214 23.168 12.193 1.00 43.37 149 TYR A N 1
ATOM 864 C CA . TYR A 1 115 ? 50.377 22.513 11.608 1.00 43.62 149 TYR A CA 1
ATOM 865 C C . TYR A 1 115 ? 50.857 23.183 10.313 1.00 46.83 149 TYR A C 1
ATOM 866 O O . TYR A 1 115 ? 50.065 23.831 9.617 1.00 43.52 149 TYR A O 1
ATOM 875 N N . LYS A 1 116 ? 52.151 22.984 9.965 1.00 46.68 150 LYS A N 1
ATOM 876 C CA . LYS A 1 116 ? 52.680 23.430 8.663 1.00 48.89 150 LYS A CA 1
ATOM 877 C C . LYS A 1 116 ? 52.295 22.348 7.664 1.00 54.14 150 LYS A C 1
ATOM 878 O O . LYS A 1 116 ? 52.471 21.166 7.962 1.00 53.91 150 LYS A O 1
ATOM 884 N N . LEU A 1 117 ? 51.757 22.734 6.504 1.00 52.78 151 LEU A N 1
ATOM 885 C CA . LEU A 1 117 ? 51.362 21.768 5.478 1.00 54.53 151 LEU A CA 1
ATOM 886 C C . LEU A 1 117 ? 52.585 21.065 4.903 1.00 66.89 151 LEU A C 1
ATOM 887 O O . LEU A 1 117 ? 53.551 21.722 4.500 1.00 69.48 151 LEU A O 1
ATOM 892 N N . ASN A 1 118 ? 52.597 19.735 4.953 1.00 67.15 152 ASN A N 1
ATOM 893 C CA . ASN A 1 118 ? 53.718 19.000 4.390 1.00 71.73 152 ASN A CA 1
ATOM 894 C C . ASN A 1 118 ? 53.383 18.566 2.984 1.00 78.76 152 ASN A C 1
ATOM 895 O O . ASN A 1 118 ? 52.200 18.445 2.647 1.00 75.79 152 ASN A O 1
ATOM 900 N N . GLU A 1 119 ? 54.437 18.387 2.155 1.00 81.51 153 GLU A N 1
ATOM 901 C CA . GLU A 1 119 ? 54.385 18.090 0.725 1.00 84.42 153 GLU A CA 1
ATOM 902 C C . GLU A 1 119 ? 53.529 16.865 0.348 1.00 89.03 153 GLU A C 1
ATOM 903 O O . GLU A 1 119 ? 52.794 16.943 -0.642 1.00 89.08 153 GLU A O 1
ATOM 909 N N . ASN A 1 120 ? 53.597 15.763 1.132 1.00 85.78 154 ASN A N 1
ATOM 910 C CA . ASN A 1 120 ? 52.836 14.541 0.834 1.00 86.10 154 ASN A CA 1
ATOM 911 C C . ASN A 1 120 ? 51.324 14.685 1.112 1.00 87.06 154 ASN A C 1
ATOM 912 O O . ASN A 1 120 ? 50.534 13.908 0.564 1.00 88.43 154 ASN A O 1
ATOM 917 N N . GLY A 1 121 ? 50.947 15.679 1.919 1.00 79.00 155 GLY A N 1
ATOM 918 C CA . GLY A 1 121 ? 49.556 15.974 2.235 1.00 75.02 155 GLY A CA 1
ATOM 919 C C . GLY A 1 121 ? 49.052 15.314 3.494 1.00 76.73 155 GLY A C 1
ATOM 920 O O . GLY A 1 121 ? 47.858 15.416 3.797 1.00 76.14 155 GLY A O 1
ATOM 921 N N . SER A 1 122 ? 49.953 14.632 4.241 1.00 71.75 156 SER A N 1
ATOM 922 C CA . SER A 1 122 ? 49.610 13.941 5.486 1.00 68.86 156 SER A CA 1
ATOM 923 C C . SER A 1 122 ? 49.865 14.857 6.685 1.00 67.86 156 SER A C 1
ATOM 924 O O . SER A 1 122 ? 51.005 14.993 7.136 1.00 68.91 156 SER A O 1
ATOM 927 N N . ASN A 1 123 ? 48.802 15.465 7.210 1.00 58.69 157 ASN A N 1
ATOM 928 C CA . ASN A 1 123 ? 48.906 16.381 8.334 1.00 55.38 157 ASN A CA 1
ATOM 929 C C . ASN A 1 123 ? 48.206 15.861 9.599 1.00 58.48 157 ASN A C 1
ATOM 930 O O . ASN A 1 123 ? 47.287 15.044 9.492 1.00 58.98 157 ASN A O 1
ATOM 935 N N . PRO A 1 124 ? 48.660 16.268 10.811 1.00 53.72 158 PRO A N 1
ATOM 936 C CA . PRO A 1 124 ? 48.003 15.767 12.034 1.00 51.83 158 PRO A CA 1
ATOM 937 C C . PRO A 1 124 ? 46.600 16.347 12.188 1.00 53.09 158 PRO A C 1
ATOM 938 O O . PRO A 1 124 ? 46.396 17.535 11.934 1.00 50.48 158 PRO A O 1
ATOM 942 N N . GLN A 1 125 ? 45.627 15.516 12.593 1.00 48.63 159 GLN A N 1
ATOM 943 C CA . GLN A 1 125 ? 44.250 16.002 12.710 1.00 44.64 159 GLN A CA 1
ATOM 944 C C . GLN A 1 125 ? 43.684 15.939 14.137 1.00 45.48 159 GLN A C 1
ATOM 945 O O . GLN A 1 125 ? 42.656 16.558 14.412 1.00 42.57 159 GLN A O 1
ATOM 951 N N . THR A 1 126 ? 44.355 15.211 15.049 1.00 42.00 160 THR A N 1
ATOM 952 C CA . THR A 1 126 ? 43.923 15.066 16.430 1.00 40.64 160 THR A CA 1
ATOM 953 C C . THR A 1 126 ? 45.071 15.334 17.380 1.00 47.44 160 THR A C 1
ATOM 954 O O . THR A 1 126 ? 46.222 15.387 16.955 1.00 49.63 160 THR A O 1
ATOM 958 N N . TRP A 1 127 ? 44.777 15.454 18.681 1.00 44.19 161 TRP A N 1
ATOM 959 C CA . TRP A 1 127 ? 45.805 15.597 19.703 1.00 44.37 161 TRP A CA 1
ATOM 960 C C . TRP A 1 127 ? 46.686 14.314 19.751 1.00 52.95 161 TRP A C 1
ATOM 961 O O . TRP A 1 127 ? 47.886 14.410 19.999 1.00 53.43 161 TRP A O 1
ATOM 972 N N . ALA A 1 128 ? 46.103 13.134 19.433 1.00 51.66 162 ALA A N 1
ATOM 973 C CA . ALA A 1 128 ? 46.843 11.870 19.367 1.00 53.28 162 ALA A CA 1
ATOM 974 C C . ALA A 1 128 ? 47.905 11.941 18.279 1.00 58.71 162 ALA A C 1
ATOM 975 O O . ALA A 1 128 ? 49.006 11.425 18.483 1.00 60.53 162 ALA A O 1
ATOM 977 N N . ASP A 1 129 ? 47.611 12.626 17.162 1.00 53.61 163 ASP A N 1
ATOM 978 C CA . ASP A 1 129 ? 48.565 12.797 16.072 1.00 54.60 163 ASP A CA 1
ATOM 979 C C . ASP A 1 129 ? 49.707 13.735 16.475 1.00 58.47 163 ASP A C 1
ATOM 980 O O . ASP A 1 129 ? 50.837 13.532 16.032 1.00 60.41 163 ASP A O 1
ATOM 985 N N . MET A 1 130 ? 49.428 14.731 17.350 1.00 52.77 164 MET A N 1
ATOM 986 C CA . MET A 1 130 ? 50.466 15.636 17.879 1.00 52.08 164 MET A CA 1
ATOM 987 C C . MET A 1 130 ? 51.518 14.808 18.647 1.00 58.56 164 MET A C 1
ATOM 988 O O . MET A 1 130 ? 52.708 15.113 18.591 1.00 59.30 164 MET A O 1
ATOM 993 N N . TRP A 1 131 ? 51.084 13.710 19.281 1.00 57.01 165 TRP A N 1
ATOM 994 C CA . TRP A 1 131 ? 51.970 12.810 20.018 1.00 59.88 165 TRP A CA 1
ATOM 995 C C . TRP A 1 131 ? 52.588 11.717 19.127 1.00 68.67 165 TRP A C 1
ATOM 996 O O . TRP A 1 131 ? 53.405 10.931 19.605 1.00 71.95 165 TRP A O 1
ATOM 1007 N N . ASP A 1 132 ? 52.188 11.653 17.848 1.00 65.47 166 ASP A N 1
ATOM 1008 C CA . ASP A 1 132 ? 52.647 10.636 16.893 1.00 67.69 166 ASP A CA 1
ATOM 1009 C C . ASP A 1 132 ? 53.794 11.184 16.028 1.00 73.42 166 ASP A C 1
ATOM 1010 O O . ASP A 1 132 ? 53.582 11.622 14.903 1.00 71.94 166 ASP A O 1
ATOM 1015 N N . LEU A 1 133 ? 55.016 11.154 16.577 1.00 74.24 167 LEU A N 1
ATOM 1016 C CA . LEU A 1 133 ? 56.250 11.639 15.932 1.00 76.68 167 LEU A CA 1
ATOM 1017 C C . LEU A 1 133 ? 56.706 10.758 14.781 1.00 84.06 167 LEU A C 1
ATOM 1018 O O . LEU A 1 133 ? 57.418 11.238 13.882 1.00 86.54 167 LEU A O 1
ATOM 1023 N N . ALA A 1 134 ? 56.297 9.473 14.805 1.00 79.29 168 ALA A N 1
ATOM 1024 C CA . ALA A 1 134 ? 56.577 8.519 13.743 1.00 81.13 168 ALA A CA 1
ATOM 1025 C C . ALA A 1 134 ? 55.941 8.998 12.410 1.00 81.92 168 ALA A C 1
ATOM 1026 O O . ALA A 1 134 ? 56.669 9.275 11.454 1.00 84.48 168 ALA A O 1
ATOM 1028 N N . LYS A 1 135 ? 54.605 9.156 12.385 1.00 71.81 169 LYS A N 1
ATOM 1029 C CA . LYS A 1 135 ? 53.824 9.568 11.218 1.00 68.95 169 LYS A CA 1
ATOM 1030 C C . LYS A 1 135 ? 53.931 11.058 10.930 1.00 69.94 169 LYS A C 1
ATOM 1031 O O . LYS A 1 135 ? 53.833 11.492 9.779 1.00 67.31 169 LYS A O 1
ATOM 1037 N N . PHE A 1 136 ? 54.058 11.854 11.992 1.00 67.62 170 PHE A N 1
ATOM 1038 C CA . PHE A 1 136 ? 54.139 13.304 11.853 1.00 66.55 170 PHE A CA 1
ATOM 1039 C C . PHE A 1 136 ? 55.365 13.822 12.555 1.00 74.49 170 PHE A C 1
ATOM 1040 O O . PHE A 1 136 ? 55.284 14.118 13.748 1.00 73.26 170 PHE A O 1
ATOM 1048 N N . PRO A 1 137 ? 56.532 13.868 11.857 1.00 74.77 171 PRO A N 1
ATOM 1049 C CA . PRO A 1 137 ? 57.745 14.370 12.518 1.00 75.89 171 PRO A CA 1
ATOM 1050 C C . PRO A 1 137 ? 57.796 15.901 12.561 1.00 76.74 171 PRO A C 1
ATOM 1051 O O . PRO A 1 137 ? 56.959 16.595 11.954 1.00 75.07 171 PRO A O 1
ATOM 1055 N N . GLY A 1 138 ? 58.788 16.397 13.289 1.00 72.64 172 GLY A N 1
ATOM 1056 C CA . GLY A 1 138 ? 59.018 17.820 13.489 1.00 70.84 172 GLY A CA 1
ATOM 1057 C C . GLY A 1 138 ? 58.952 18.265 14.939 1.00 70.35 172 GLY A C 1
ATOM 1058 O O . GLY A 1 138 ? 58.696 17.472 15.857 1.00 67.07 172 GLY A O 1
ATOM 1059 N N . ALA A 1 139 ? 59.170 19.562 15.138 1.00 66.34 173 ALA A N 1
ATOM 1060 C CA . ALA A 1 139 ? 59.160 20.186 16.443 1.00 64.40 173 ALA A CA 1
ATOM 1061 C C . ALA A 1 139 ? 57.723 20.554 16.854 1.00 63.83 173 ALA A C 1
ATOM 1062 O O . ALA A 1 139 ? 56.939 20.996 15.998 1.00 61.23 173 ALA A O 1
ATOM 1064 N N . ARG A 1 140 ? 57.365 20.312 18.148 1.00 58.40 174 ARG A N 1
ATOM 1065 C CA . ARG A 1 140 ? 56.046 20.680 18.671 1.00 54.28 174 ARG A CA 1
ATOM 1066 C C . ARG A 1 140 ? 56.118 22.036 19.381 1.00 55.47 174 ARG A C 1
ATOM 1067 O O . ARG A 1 140 ? 57.190 22.522 19.719 1.00 56.16 174 ARG A O 1
ATOM 1075 N N . SER A 1 141 ? 54.966 22.634 19.610 1.00 51.20 175 SER A N 1
ATOM 1076 C CA . SER A 1 141 ? 54.831 23.908 20.311 1.00 50.56 175 SER A CA 1
ATOM 1077 C C . SER A 1 141 ? 53.577 23.907 21.159 1.00 53.62 175 SER A C 1
ATOM 1078 O O . SER A 1 141 ? 52.516 23.473 20.701 1.00 52.01 175 SER A O 1
ATOM 1081 N N . PHE A 1 142 ? 53.707 24.350 22.414 1.00 51.48 176 PHE A N 1
ATOM 1082 C CA . PHE A 1 142 ? 52.568 24.460 23.325 1.00 49.94 176 PHE A CA 1
ATOM 1083 C C . PHE A 1 142 ? 52.674 25.783 24.018 1.00 54.14 176 PHE A C 1
ATOM 1084 O O . PHE A 1 142 ? 53.800 26.212 24.256 1.00 54.59 176 PHE A O 1
ATOM 1092 N N . PRO A 1 143 ? 51.553 26.416 24.449 1.00 51.18 177 PRO A N 1
ATOM 1093 C CA . PRO A 1 143 ? 51.693 27.651 25.240 1.00 51.31 177 PRO A CA 1
ATOM 1094 C C . PRO A 1 143 ? 52.296 27.373 26.609 1.00 59.98 177 PRO A C 1
ATOM 1095 O O . PRO A 1 143 ? 52.147 26.291 27.185 1.00 60.75 177 PRO A O 1
ATOM 1099 N N . ASN A 1 144 ? 53.025 28.344 27.093 1.00 60.24 178 ASN A N 1
ATOM 1100 C CA . ASN A 1 144 ? 53.613 28.312 28.412 1.00 63.40 178 ASN A CA 1
ATOM 1101 C C . ASN A 1 144 ? 53.234 29.586 29.142 1.00 71.13 178 ASN A C 1
ATOM 1102 O O . ASN A 1 144 ? 54.039 30.507 29.331 1.00 72.67 178 ASN A O 1
ATOM 1107 N N . PHE A 1 145 ? 51.952 29.659 29.451 1.00 68.89 179 PHE A N 1
ATOM 1108 C CA . PHE A 1 145 ? 51.382 30.692 30.286 1.00 70.68 179 PHE A CA 1
ATOM 1109 C C . PHE A 1 145 ? 50.910 29.936 31.525 1.00 79.43 179 PHE A C 1
ATOM 1110 O O . PHE A 1 145 ? 50.849 28.692 31.491 1.00 79.53 179 PHE A O 1
ATOM 1118 N N . ASP A 1 146 ? 50.708 30.664 32.635 1.00 77.80 180 ASP A N 1
ATOM 1119 C CA . ASP A 1 146 ? 50.437 30.156 33.978 1.00 78.90 180 ASP A CA 1
ATOM 1120 C C . ASP A 1 146 ? 49.373 29.043 34.099 1.00 81.54 180 ASP A C 1
ATOM 1121 O O . ASP A 1 146 ? 49.600 28.132 34.902 1.00 84.14 180 ASP A O 1
ATOM 1126 N N . ASP A 1 147 ? 48.269 29.052 33.328 1.00 73.97 181 ASP A N 1
ATOM 1127 C CA . ASP A 1 147 ? 47.353 27.911 33.475 1.00 72.28 181 ASP A CA 1
ATOM 1128 C C . ASP A 1 147 ? 47.567 26.880 32.369 1.00 69.84 181 ASP A C 1
ATOM 1129 O O . ASP A 1 147 ? 47.393 27.193 31.190 1.00 69.10 181 ASP A O 1
ATOM 1134 N N . PRO A 1 148 ? 47.915 25.630 32.759 1.00 62.07 182 PRO A N 1
ATOM 1135 C CA . PRO A 1 148 ? 48.164 24.580 31.759 1.00 59.05 182 PRO A CA 1
ATOM 1136 C C . PRO A 1 148 ? 46.965 23.679 31.391 1.00 55.33 182 PRO A C 1
ATOM 1137 O O . PRO A 1 148 ? 47.158 22.671 30.700 1.00 54.22 182 PRO A O 1
ATOM 1141 N N . TRP A 1 149 ? 45.764 23.967 31.905 1.00 47.42 183 TRP A N 1
ATOM 1142 C CA . TRP A 1 149 ? 44.633 23.055 31.750 1.00 46.05 183 TRP A CA 1
ATOM 1143 C C . TRP A 1 149 ? 44.400 22.558 30.307 1.00 48.70 183 TRP A C 1
ATOM 1144 O O . TRP A 1 149 ? 44.075 21.372 30.138 1.00 49.60 183 TRP A O 1
ATOM 1155 N N . ARG A 1 150 ? 44.579 23.443 29.278 1.00 40.39 184 ARG A N 1
ATOM 1156 C CA . ARG A 1 150 ? 44.402 23.082 27.868 1.00 37.09 184 ARG A CA 1
ATOM 1157 C C . ARG A 1 150 ? 45.536 22.191 27.366 1.00 40.77 184 ARG A C 1
ATOM 1158 O O . ARG A 1 150 ? 45.334 21.405 26.459 1.00 40.60 184 ARG A O 1
ATOM 1166 N N . VAL A 1 151 ? 46.742 22.363 27.899 1.00 39.15 185 VAL A N 1
ATOM 1167 C CA . VAL A 1 151 ? 47.898 21.537 27.533 1.00 40.71 185 VAL A CA 1
ATOM 1168 C C . VAL A 1 151 ? 47.678 20.117 28.120 1.00 46.55 185 VAL A C 1
ATOM 1169 O O . VAL A 1 151 ? 47.893 19.121 27.424 1.00 46.05 185 VAL A O 1
ATOM 1173 N N . LEU A 1 152 ? 47.215 20.049 29.384 1.00 43.70 186 LEU A N 1
ATOM 1174 C CA . LEU A 1 152 ? 46.886 18.830 30.120 1.00 44.72 186 LEU A CA 1
ATOM 1175 C C . LEU A 1 152 ? 45.716 18.084 29.491 1.00 46.64 186 LEU A C 1
ATOM 1176 O O . LEU A 1 152 ? 45.813 16.878 29.270 1.00 45.80 186 LEU A O 1
ATOM 1181 N N . ALA A 1 153 ? 44.624 18.811 29.157 1.00 43.29 187 ALA A N 1
ATOM 1182 C CA . ALA A 1 153 ? 43.458 18.263 28.454 1.00 42.94 187 ALA A CA 1
ATOM 1183 C C . ALA A 1 153 ? 43.828 17.755 27.033 1.00 47.19 187 ALA A C 1
ATOM 1184 O O . ALA A 1 153 ? 43.291 16.725 26.628 1.00 49.74 187 ALA A O 1
ATOM 1186 N N . ALA A 1 154 ? 44.764 18.427 26.301 1.00 41.58 188 ALA A N 1
ATOM 1187 C CA . ALA A 1 154 ? 45.229 17.946 24.983 1.00 41.74 188 ALA A CA 1
ATOM 1188 C C . ALA A 1 154 ? 45.956 16.618 25.164 1.00 49.51 188 ALA A C 1
ATOM 1189 O O . ALA A 1 154 ? 45.747 15.716 24.366 1.00 51.30 188 ALA A O 1
ATOM 1191 N N . ALA A 1 155 ? 46.757 16.478 26.248 1.00 46.96 189 ALA A N 1
ATOM 1192 C CA . ALA A 1 155 ? 47.521 15.265 26.582 1.00 47.92 189 ALA A CA 1
ATOM 1193 C C . ALA A 1 155 ? 46.587 14.124 26.862 1.00 53.28 189 ALA A C 1
ATOM 1194 O O . ALA A 1 155 ? 46.790 13.030 26.341 1.00 55.61 189 ALA A O 1
ATOM 1196 N N . LEU A 1 156 ? 45.531 14.388 27.644 1.00 48.80 190 LEU A N 1
ATOM 1197 C CA . LEU A 1 156 ? 44.496 13.404 27.993 1.00 48.75 190 LEU A CA 1
ATOM 1198 C C . LEU A 1 156 ? 43.733 12.900 26.764 1.00 50.04 190 LEU A C 1
ATOM 1199 O O . LEU A 1 156 ? 43.555 11.698 26.623 1.00 50.36 190 LEU A O 1
ATOM 1204 N N . LEU A 1 157 ? 43.329 13.806 25.862 1.00 45.10 191 LEU A N 1
ATOM 1205 C CA . LEU A 1 157 ? 42.623 13.465 24.624 1.00 44.90 191 LEU A CA 1
ATOM 1206 C C . LEU A 1 157 ? 43.499 12.626 23.694 1.00 49.63 191 LEU A C 1
ATOM 1207 O O . LEU A 1 157 ? 43.001 11.684 23.057 1.00 49.02 191 LEU A O 1
ATOM 1212 N N . ALA A 1 158 ? 44.818 12.941 23.682 1.00 47.91 192 ALA A N 1
ATOM 1213 C CA . ALA A 1 158 ? 45.878 12.247 22.933 1.00 49.36 192 ALA A CA 1
ATOM 1214 C C . ALA A 1 158 ? 46.064 10.867 23.487 1.00 55.75 192 ALA A C 1
ATOM 1215 O O . ALA A 1 158 ? 46.340 9.945 22.725 1.00 57.39 192 ALA A O 1
ATOM 1217 N N . ASP A 1 159 ? 45.895 10.717 24.818 1.00 53.89 193 ASP A N 1
ATOM 1218 C CA . ASP A 1 159 ? 46.003 9.445 25.546 1.00 56.61 193 ASP A CA 1
ATOM 1219 C C . ASP A 1 159 ? 44.718 8.576 25.462 1.00 61.15 193 ASP A C 1
ATOM 1220 O O . ASP A 1 159 ? 44.657 7.526 26.095 1.00 62.54 193 ASP A O 1
ATOM 1225 N N . GLY A 1 160 ? 43.723 9.016 24.691 1.00 57.00 194 GLY A N 1
ATOM 1226 C CA . GLY A 1 160 ? 42.498 8.264 24.446 1.00 57.93 194 GLY A CA 1
ATOM 1227 C C . GLY A 1 160 ? 41.309 8.521 25.344 1.00 65.31 194 GLY A C 1
ATOM 1228 O O . GLY A 1 160 ? 40.331 7.776 25.272 1.00 67.84 194 GLY A O 1
ATOM 1229 N N . VAL A 1 161 ? 41.353 9.575 26.171 1.00 61.59 195 VAL A N 1
ATOM 1230 C CA . VAL A 1 161 ? 40.224 9.941 27.030 1.00 61.05 195 VAL A CA 1
ATOM 1231 C C . VAL A 1 161 ? 39.145 10.609 26.133 1.00 65.33 195 VAL A C 1
ATOM 1232 O O . VAL A 1 161 ? 39.453 11.580 25.433 1.00 62.71 195 VAL A O 1
ATOM 1236 N N . PRO A 1 162 ? 37.896 10.081 26.109 1.00 64.72 196 PRO A N 1
ATOM 1237 C CA . PRO A 1 162 ? 36.842 10.729 25.297 1.00 63.68 196 PRO A CA 1
ATOM 1238 C C . PRO A 1 162 ? 36.454 12.063 25.915 1.00 66.50 196 PRO A C 1
ATOM 1239 O O . PRO A 1 162 ? 36.530 12.198 27.138 1.00 65.95 196 PRO A O 1
ATOM 1243 N N . ARG A 1 163 ? 36.078 13.052 25.077 1.00 63.23 197 ARG A N 1
ATOM 1244 C CA . ARG A 1 163 ? 35.764 14.414 25.533 1.00 62.74 197 ARG A CA 1
ATOM 1245 C C . ARG A 1 163 ? 34.656 14.499 26.604 1.00 67.00 197 ARG A C 1
ATOM 1246 O O . ARG A 1 163 ? 34.731 15.364 27.482 1.00 67.14 197 ARG A O 1
ATOM 1254 N N . GLU A 1 164 ? 33.681 13.587 26.561 1.00 63.21 198 GLU A N 1
ATOM 1255 C CA . GLU A 1 164 ? 32.573 13.514 27.524 1.00 64.36 198 GLU A CA 1
ATOM 1256 C C . GLU A 1 164 ? 33.056 13.076 28.927 1.00 68.97 198 GLU A C 1
ATOM 1257 O O . GLU A 1 164 ? 32.444 13.438 29.935 1.00 70.79 198 GLU A O 1
ATOM 1263 N N . LYS A 1 165 ? 34.150 12.298 28.976 1.00 64.06 199 LYS A N 1
ATOM 1264 C CA . LYS A 1 165 ? 34.772 11.793 30.194 1.00 65.07 199 LYS A CA 1
ATOM 1265 C C . LYS A 1 165 ? 36.053 12.586 30.579 1.00 67.15 199 LYS A C 1
ATOM 1266 O O . LYS A 1 165 ? 36.780 12.166 31.491 1.00 69.01 199 LYS A O 1
ATOM 1272 N N . LEU A 1 166 ? 36.312 13.732 29.905 1.00 59.08 200 LEU A N 1
ATOM 1273 C CA . LEU A 1 166 ? 37.504 14.560 30.103 1.00 56.10 200 LEU A CA 1
ATOM 1274 C C . LEU A 1 166 ? 37.595 15.174 31.491 1.00 61.75 200 LEU A C 1
ATOM 1275 O O . LEU A 1 166 ? 38.645 15.050 32.119 1.00 61.55 200 LEU A O 1
ATOM 1280 N N . PHE A 1 167 ? 36.524 15.850 31.960 1.00 60.77 201 PHE A N 1
ATOM 1281 C CA . PHE A 1 167 ? 36.484 16.488 33.287 1.00 61.23 201 PHE A CA 1
ATOM 1282 C C . PHE A 1 167 ? 35.790 15.581 34.322 1.00 68.58 201 PHE A C 1
ATOM 1283 O O . PHE A 1 167 ? 34.727 15.046 34.002 1.00 69.28 201 PHE A O 1
ATOM 1291 N N . PRO A 1 168 ? 36.351 15.360 35.545 1.00 66.86 202 PRO A N 1
ATOM 1292 C CA . PRO A 1 168 ? 37.595 15.924 36.130 1.00 66.41 202 PRO A CA 1
ATOM 1293 C C . PRO A 1 168 ? 38.903 15.421 35.494 1.00 67.31 202 PRO A C 1
ATOM 1294 O O . PRO A 1 168 ? 39.032 14.218 35.232 1.00 68.44 202 PRO A O 1
ATOM 1298 N N . LEU A 1 169 ? 39.867 16.345 35.248 1.00 59.33 203 LEU A N 1
ATOM 1299 C CA . LEU A 1 169 ? 41.150 16.013 34.624 1.00 57.36 203 LEU A CA 1
ATOM 1300 C C . LEU A 1 169 ? 42.031 15.138 35.500 1.00 63.51 203 LEU A C 1
ATOM 1301 O O . LEU A 1 169 ? 42.300 15.484 36.656 1.00 64.54 203 LEU A O 1
ATOM 1306 N N . ASP A 1 170 ? 42.511 14.018 34.925 1.00 60.34 204 ASP A N 1
ATOM 1307 C CA . ASP A 1 170 ? 43.446 13.084 35.563 1.00 61.97 204 ASP A CA 1
ATOM 1308 C C . ASP A 1 170 ? 44.849 13.712 35.368 1.00 66.96 204 ASP A C 1
ATOM 1309 O O . ASP A 1 170 ? 45.533 13.427 34.380 1.00 67.64 204 ASP A O 1
ATOM 1314 N N . VAL A 1 171 ? 45.216 14.642 36.267 1.00 63.77 205 VAL A N 1
ATOM 1315 C CA . VAL A 1 171 ? 46.455 15.441 36.245 1.00 64.19 205 VAL A CA 1
ATOM 1316 C C . VAL A 1 171 ? 47.728 14.575 36.237 1.00 71.49 205 VAL A C 1
ATOM 1317 O O . VAL A 1 171 ? 48.702 14.922 35.557 1.00 70.98 205 VAL A O 1
ATOM 1321 N N . ASP A 1 172 ? 47.705 13.447 36.967 1.00 70.77 206 ASP A N 1
ATOM 1322 C CA . ASP A 1 172 ? 48.828 12.513 37.018 1.00 73.15 206 ASP A CA 1
ATOM 1323 C C . ASP A 1 172 ? 49.084 11.879 35.657 1.00 74.72 206 ASP A C 1
ATOM 1324 O O . ASP A 1 172 ? 50.231 11.836 35.213 1.00 75.97 206 ASP A O 1
ATOM 1329 N N . ARG A 1 173 ? 48.005 11.449 34.972 1.00 67.35 207 ARG A N 1
ATOM 1330 C CA . ARG A 1 173 ? 48.049 10.841 33.647 1.00 64.89 207 ARG A CA 1
ATOM 1331 C C . ARG A 1 173 ? 48.463 11.875 32.603 1.00 67.57 207 ARG A C 1
ATOM 1332 O O . ARG A 1 173 ? 49.330 11.581 31.782 1.00 69.24 207 ARG A O 1
ATOM 1340 N N . ALA A 1 174 ? 47.859 13.085 32.639 1.00 61.37 208 ALA A N 1
ATOM 1341 C CA . ALA A 1 174 ? 48.166 14.184 31.721 1.00 58.39 208 ALA A CA 1
ATOM 1342 C C . ALA A 1 174 ? 49.666 14.536 31.693 1.00 63.20 208 ALA A C 1
ATOM 1343 O O . ALA A 1 174 ? 50.226 14.716 30.601 1.00 63.22 208 ALA A O 1
ATOM 1345 N N . PHE A 1 175 ? 50.325 14.558 32.880 1.00 60.13 209 PHE A N 1
ATOM 1346 C CA . PHE A 1 175 ? 51.763 14.828 33.002 1.00 60.52 209 PHE A CA 1
ATOM 1347 C C . PHE A 1 175 ? 52.614 13.680 32.502 1.00 66.08 209 PHE A C 1
ATOM 1348 O O . PHE A 1 175 ? 53.680 13.931 31.935 1.00 66.37 209 PHE A O 1
ATOM 1356 N N . ARG A 1 176 ? 52.135 12.424 32.697 1.00 64.37 210 ARG A N 1
ATOM 1357 C CA . ARG A 1 176 ? 52.774 11.181 32.240 1.00 66.59 210 ARG A CA 1
ATOM 1358 C C . ARG A 1 176 ? 52.836 11.222 30.696 1.00 66.31 210 ARG A C 1
ATOM 1359 O O . ARG A 1 176 ? 53.895 10.963 30.118 1.00 67.64 210 ARG A O 1
ATOM 1367 N N . LYS A 1 177 ? 51.711 11.609 30.047 1.00 57.93 211 LYS A N 1
ATOM 1368 C CA . LYS A 1 177 ? 51.611 11.733 28.595 1.00 56.17 211 LYS A CA 1
ATOM 1369 C C . LYS A 1 177 ? 52.521 12.851 28.065 1.00 60.70 211 LYS A C 1
ATOM 1370 O O . LYS A 1 177 ? 53.224 12.627 27.068 1.00 60.36 211 LYS A O 1
ATOM 1376 N N . LEU A 1 178 ? 52.533 14.036 28.751 1.00 56.49 212 LEU A N 1
ATOM 1377 C CA . LEU A 1 178 ? 53.373 15.179 28.379 1.00 55.30 212 LEU A CA 1
ATOM 1378 C C . LEU A 1 178 ? 54.842 14.866 28.358 1.00 63.86 212 LEU A C 1
ATOM 1379 O O . LEU A 1 178 ? 55.533 15.397 27.497 1.00 63.52 212 LEU A O 1
ATOM 1384 N N . ASP A 1 179 ? 55.323 14.000 29.292 1.00 64.81 213 ASP A N 1
ATOM 1385 C CA . ASP A 1 179 ? 56.725 13.569 29.401 1.00 68.23 213 ASP A CA 1
ATOM 1386 C C . ASP A 1 179 ? 57.199 12.839 28.136 1.00 72.53 213 ASP A C 1
ATOM 1387 O O . ASP A 1 179 ? 58.345 13.029 27.726 1.00 74.45 213 ASP A O 1
ATOM 1392 N N . GLU A 1 180 ? 56.303 12.051 27.491 1.00 68.65 214 GLU A N 1
ATOM 1393 C CA . GLU A 1 180 ? 56.581 11.319 26.248 1.00 69.50 214 GLU A CA 1
ATOM 1394 C C . GLU A 1 180 ? 56.904 12.276 25.100 1.00 74.76 214 GLU A C 1
ATOM 1395 O O . GLU A 1 180 ? 57.715 11.937 24.231 1.00 77.43 214 GLU A O 1
ATOM 1401 N N . LEU A 1 181 ? 56.262 13.456 25.096 1.00 68.48 215 LEU A N 1
ATOM 1402 C CA . LEU A 1 181 ? 56.404 14.454 24.044 1.00 67.06 215 LEU A CA 1
ATOM 1403 C C . LEU A 1 181 ? 57.420 15.568 24.316 1.00 74.20 215 LEU A C 1
ATOM 1404 O O . LEU A 1 181 ? 57.972 16.111 23.357 1.00 74.63 215 LEU A O 1
ATOM 1409 N N . ARG A 1 182 ? 57.645 15.905 25.604 1.00 72.88 216 ARG A N 1
ATOM 1410 C CA . ARG A 1 182 ? 58.433 17.030 26.140 1.00 74.01 216 ARG A CA 1
ATOM 1411 C C . ARG A 1 182 ? 59.795 17.303 25.405 1.00 80.87 216 ARG A C 1
ATOM 1412 O O . ARG A 1 182 ? 60.133 18.486 25.254 1.00 80.68 216 ARG A O 1
ATOM 1420 N N . ASP A 1 183 ? 60.526 16.254 24.917 1.00 79.11 217 ASP A N 1
ATOM 1421 C CA . ASP A 1 183 ? 61.797 16.408 24.184 1.00 81.76 217 ASP A CA 1
ATOM 1422 C C . ASP A 1 183 ? 61.631 17.019 22.779 1.00 81.89 217 ASP A C 1
ATOM 1423 O O . ASP A 1 183 ? 62.545 17.669 22.267 1.00 82.15 217 ASP A O 1
ATOM 1428 N N . SER A 1 184 ? 60.457 16.813 22.174 1.00 75.71 218 SER A N 1
ATOM 1429 C CA . SER A 1 184 ? 60.072 17.325 20.851 1.00 73.86 218 SER A CA 1
ATOM 1430 C C . SER A 1 184 ? 59.557 18.778 20.884 1.00 72.44 218 SER A C 1
ATOM 1431 O O . SER A 1 184 ? 59.535 19.438 19.840 1.00 71.47 218 SER A O 1
ATOM 1434 N N . VAL A 1 185 ? 59.151 19.272 22.075 1.00 66.03 219 VAL A N 1
ATOM 1435 C CA . VAL A 1 185 ? 58.630 20.632 22.252 1.00 63.15 219 VAL A CA 1
ATOM 1436 C C . VAL A 1 185 ? 59.772 21.635 22.258 1.00 70.25 219 VAL A C 1
ATOM 1437 O O . VAL A 1 185 ? 60.458 21.783 23.265 1.00 72.22 219 VAL A O 1
ATOM 1441 N N . GLN A 1 186 ? 60.010 22.277 21.102 1.00 68.02 220 GLN A N 1
ATOM 1442 C CA . GLN A 1 186 ? 61.095 23.256 20.926 1.00 70.09 220 GLN A CA 1
ATOM 1443 C C . GLN A 1 186 ? 60.621 24.679 21.239 1.00 71.55 220 GLN A C 1
ATOM 1444 O O . GLN A 1 186 ? 61.448 25.547 21.530 1.00 74.15 220 GLN A O 1
ATOM 1450 N N . VAL A 1 187 ? 59.290 24.913 21.180 1.00 61.80 221 VAL A N 1
ATOM 1451 C CA . VAL A 1 187 ? 58.687 26.219 21.416 1.00 58.86 221 VAL A CA 1
ATOM 1452 C C . VAL A 1 187 ? 57.659 26.160 22.559 1.00 61.35 221 VAL A C 1
ATOM 1453 O O . VAL A 1 187 ? 56.681 25.415 22.489 1.00 59.65 221 VAL A O 1
ATOM 1457 N N . TRP A 1 188 ? 57.878 26.967 23.591 1.00 58.22 222 TRP A N 1
ATOM 1458 C CA . TRP A 1 188 ? 56.961 27.136 24.710 1.00 56.53 222 TRP A CA 1
ATOM 1459 C C . TRP A 1 188 ? 56.571 28.600 24.665 1.00 59.19 222 TRP A C 1
ATOM 1460 O O . TRP A 1 188 ? 57.196 29.436 25.325 1.00 61.53 222 TRP A O 1
ATOM 1471 N N . TRP A 1 189 ? 55.608 28.927 23.803 1.00 53.49 223 TRP A N 1
ATOM 1472 C CA . TRP A 1 189 ? 55.181 30.313 23.580 1.00 52.61 223 TRP A CA 1
ATOM 1473 C C . TRP A 1 189 ? 54.383 30.927 24.750 1.00 54.42 223 TRP A C 1
ATOM 1474 O O . TRP A 1 189 ? 53.423 30.348 25.254 1.00 49.15 223 TRP A O 1
ATOM 1485 N N . ARG A 1 190 ? 54.773 32.135 25.152 1.00 55.84 224 ARG A N 1
ATOM 1486 C CA . ARG A 1 190 ? 54.082 32.835 26.231 1.00 56.04 224 ARG A CA 1
ATOM 1487 C C . ARG A 1 190 ? 53.081 33.844 25.652 1.00 60.04 224 ARG A C 1
ATOM 1488 O O . ARG A 1 190 ? 52.022 34.084 26.245 1.00 58.55 224 ARG A O 1
ATOM 1496 N N . THR A 1 191 ? 53.394 34.356 24.448 1.00 58.12 225 THR A N 1
ATOM 1497 C CA . THR A 1 191 ? 52.626 35.348 23.683 1.00 56.52 225 THR A CA 1
ATOM 1498 C C . THR A 1 191 ? 52.202 34.777 22.317 1.00 58.56 225 THR A C 1
ATOM 1499 O O . THR A 1 191 ? 52.878 33.898 21.776 1.00 57.74 225 THR A O 1
ATOM 1503 N N . GLY A 1 192 ? 51.132 35.343 21.750 1.00 53.92 226 GLY A N 1
ATOM 1504 C CA . GLY A 1 192 ? 50.671 35.032 20.402 1.00 51.97 226 GLY A CA 1
ATOM 1505 C C . GLY A 1 192 ? 51.726 35.398 19.375 1.00 58.13 226 GLY A C 1
ATOM 1506 O O . GLY A 1 192 ? 51.955 34.643 18.423 1.00 57.04 226 GLY A O 1
ATOM 1507 N N . ASP A 1 193 ? 52.443 36.522 19.610 1.00 57.88 227 ASP A N 1
ATOM 1508 C CA . ASP A 1 193 ? 53.531 36.980 18.740 1.00 61.28 227 ASP A CA 1
ATOM 1509 C C . ASP A 1 193 ? 54.640 35.942 18.608 1.00 66.13 227 ASP A C 1
ATOM 1510 O O . ASP A 1 193 ? 55.080 35.695 17.489 1.00 67.49 227 ASP A O 1
ATOM 1515 N N . GLN A 1 194 ? 55.031 35.296 19.732 1.00 60.85 228 GLN A N 1
ATOM 1516 C CA . GLN A 1 194 ? 56.077 34.264 19.785 1.00 61.12 228 GLN A CA 1
ATOM 1517 C C . GLN A 1 194 ? 55.718 33.029 18.956 1.00 62.77 228 GLN A C 1
ATOM 1518 O O . GLN A 1 194 ? 56.572 32.533 18.213 1.00 64.08 228 GLN A O 1
ATOM 1524 N N . SER A 1 195 ? 54.443 32.558 19.054 1.00 55.40 229 SER A N 1
ATOM 1525 C CA . SER A 1 195 ? 53.932 31.400 18.308 1.00 52.90 229 SER A CA 1
ATOM 1526 C C . SER A 1 195 ? 53.820 31.706 16.806 1.00 56.13 229 SER A C 1
ATOM 1527 O O . SER A 1 195 ? 53.930 30.810 15.976 1.00 56.36 229 SER A O 1
ATOM 1530 N N . VAL A 1 196 ? 53.637 32.985 16.470 1.00 52.40 230 VAL A N 1
ATOM 1531 C CA . VAL A 1 196 ? 53.549 33.508 15.108 1.00 51.22 230 VAL A CA 1
ATOM 1532 C C . VAL A 1 196 ? 54.978 33.647 14.547 1.00 56.75 230 VAL A C 1
ATOM 1533 O O . VAL A 1 196 ? 55.225 33.203 13.421 1.00 57.79 230 VAL A O 1
ATOM 1537 N N . GLN A 1 197 ? 55.927 34.214 15.343 1.00 53.95 231 GLN A N 1
ATOM 1538 C CA . GLN A 1 197 ? 57.335 34.370 14.945 1.00 55.73 231 GLN A CA 1
ATOM 1539 C C . GLN A 1 197 ? 57.951 32.975 14.720 1.00 58.41 231 GLN A C 1
ATOM 1540 O O . GLN A 1 197 ? 58.597 32.736 13.702 1.00 59.43 231 GLN A O 1
ATOM 1546 N N . ALA A 1 198 ? 57.740 32.062 15.685 1.00 52.94 232 ALA A N 1
ATOM 1547 C CA . ALA A 1 198 ? 58.262 30.699 15.673 1.00 53.88 232 ALA A CA 1
ATOM 1548 C C . ALA A 1 198 ? 57.799 29.934 14.434 1.00 59.08 232 ALA A C 1
ATOM 1549 O O . ALA A 1 198 ? 58.582 29.175 13.868 1.00 60.84 232 ALA A O 1
ATOM 1551 N N . PHE A 1 199 ? 56.545 30.152 13.998 1.00 52.50 233 PHE A N 1
ATOM 1552 C CA . PHE A 1 199 ? 56.043 29.516 12.801 1.00 51.53 233 PHE A CA 1
ATOM 1553 C C . PHE A 1 199 ? 56.700 30.121 11.545 1.00 57.51 233 PHE A C 1
ATOM 1554 O O . PHE A 1 199 ? 57.102 29.353 10.663 1.00 60.22 233 PHE A O 1
ATOM 1562 N N . ARG A 1 200 ? 56.820 31.476 11.471 1.00 53.73 234 ARG A N 1
ATOM 1563 C CA . ARG A 1 200 ? 57.459 32.205 10.368 1.00 56.08 234 ARG A CA 1
ATOM 1564 C C . ARG A 1 200 ? 58.889 31.733 10.167 1.00 65.62 234 ARG A C 1
ATOM 1565 O O . ARG A 1 200 ? 59.323 31.596 9.029 1.00 69.47 234 ARG A O 1
ATOM 1573 N N . ASN A 1 201 ? 59.622 31.507 11.270 1.00 63.70 235 ASN A N 1
ATOM 1574 C CA . ASN A 1 201 ? 61.019 31.068 11.281 1.00 67.63 235 ASN A CA 1
ATOM 1575 C C . ASN A 1 201 ? 61.162 29.553 11.136 1.00 75.24 235 ASN A C 1
ATOM 1576 O O . ASN A 1 201 ? 62.276 29.053 11.013 1.00 77.86 235 ASN A O 1
ATOM 1581 N N . ASP A 1 202 ? 60.029 28.832 11.119 1.00 72.37 236 ASP A N 1
ATOM 1582 C CA . ASP A 1 202 ? 59.926 27.377 11.004 1.00 73.88 236 ASP A CA 1
ATOM 1583 C C . ASP A 1 202 ? 60.574 26.670 12.203 1.00 80.53 236 ASP A C 1
ATOM 1584 O O . ASP A 1 202 ? 61.306 25.691 12.037 1.00 82.99 236 ASP A O 1
ATOM 1589 N N . GLU A 1 203 ? 60.306 27.187 13.417 1.00 76.09 237 GLU A N 1
ATOM 1590 C CA . GLU A 1 203 ? 60.811 26.653 14.693 1.00 76.59 237 GLU A CA 1
ATOM 1591 C C . GLU A 1 203 ? 59.953 25.464 15.190 1.00 76.93 237 GLU A C 1
ATOM 1592 O O . GLU A 1 203 ? 60.377 24.715 16.082 1.00 80.00 237 GLU A O 1
ATOM 1598 N N . TYR A 1 204 ? 58.758 25.298 14.601 1.00 66.66 238 TYR A N 1
ATOM 1599 C CA . TYR A 1 204 ? 57.829 24.200 14.871 1.00 64.12 238 TYR A CA 1
ATOM 1600 C C . TYR A 1 204 ? 56.957 23.957 13.656 1.00 65.29 238 TYR A C 1
ATOM 1601 O O . TYR A 1 204 ? 56.697 24.894 12.851 1.00 65.48 238 TYR A O 1
ATOM 1610 N N . ARG A 1 205 ? 56.495 22.696 13.556 1.00 58.79 239 ARG A N 1
ATOM 1611 C CA . ARG A 1 205 ? 55.652 22.188 12.480 1.00 57.77 239 ARG A CA 1
ATOM 1612 C C . ARG A 1 205 ? 54.264 21.704 12.974 1.00 55.89 239 ARG A C 1
ATOM 1613 O O . ARG A 1 205 ? 53.344 21.586 12.164 1.00 54.82 239 ARG A O 1
ATOM 1621 N N . VAL A 1 206 ? 54.126 21.400 14.280 1.00 48.54 240 VAL A N 1
ATOM 1622 C CA . VAL A 1 206 ? 52.873 20.965 14.902 1.00 45.70 240 VAL A CA 1
ATOM 1623 C C . VAL A 1 206 ? 52.737 21.658 16.256 1.00 47.00 240 VAL A C 1
ATOM 1624 O O . VAL A 1 206 ? 53.632 21.533 17.080 1.00 48.49 240 VAL A O 1
ATOM 1628 N N . GLY A 1 207 ? 51.634 22.371 16.484 1.00 39.14 241 GLY A N 1
ATOM 1629 C CA . GLY A 1 207 ? 51.457 23.085 17.738 1.00 37.04 241 GLY A CA 1
ATOM 1630 C C . GLY A 1 207 ? 50.054 23.417 18.162 1.00 42.56 241 GLY A C 1
ATOM 1631 O O . GLY A 1 207 ? 49.123 23.328 17.371 1.00 42.33 241 GLY A O 1
ATOM 1632 N N . GLN A 1 208 ? 49.898 23.765 19.441 1.00 41.04 242 GLN A N 1
ATOM 1633 C CA . GLN A 1 208 ? 48.639 24.197 20.014 1.00 39.99 242 GLN A CA 1
ATOM 1634 C C . GLN A 1 208 ? 48.756 25.721 20.052 1.00 46.67 242 GLN A C 1
ATOM 1635 O O . GLN A 1 208 ? 49.582 26.262 20.797 1.00 44.87 242 GLN A O 1
ATOM 1641 N N . ILE A 1 209 ? 48.022 26.402 19.161 1.00 44.31 243 ILE A N 1
ATOM 1642 C CA . ILE A 1 209 ? 48.052 27.869 19.076 1.00 44.10 243 ILE A CA 1
ATOM 1643 C C . ILE A 1 209 ? 46.630 28.441 19.044 1.00 45.45 243 ILE A C 1
ATOM 1644 O O . ILE A 1 209 ? 45.676 27.670 19.037 1.00 43.01 243 ILE A O 1
ATOM 1649 N N . TRP A 1 210 ? 46.483 29.774 19.074 1.00 43.13 244 TRP A N 1
ATOM 1650 C CA . TRP A 1 210 ? 45.157 30.385 18.990 1.00 42.30 244 TRP A CA 1
ATOM 1651 C C . TRP A 1 210 ? 44.729 30.442 17.519 1.00 45.02 244 TRP A C 1
ATOM 1652 O O . TRP A 1 210 ? 45.540 30.798 16.655 1.00 45.08 244 TRP A O 1
ATOM 1663 N N . LEU A 1 211 ? 43.446 30.135 17.231 1.00 41.36 245 LEU A N 1
ATOM 1664 C CA . LEU A 1 211 ? 42.885 30.250 15.880 1.00 40.83 245 LEU A CA 1
ATOM 1665 C C . LEU A 1 211 ? 43.115 31.644 15.266 1.00 43.48 245 LEU A C 1
ATOM 1666 O O . LEU A 1 211 ? 43.414 31.732 14.083 1.00 45.05 245 LEU A O 1
ATOM 1671 N N . THR A 1 212 ? 43.036 32.699 16.075 1.00 39.18 246 THR A N 1
ATOM 1672 C CA . THR A 1 212 ? 43.279 34.094 15.673 1.00 40.45 246 THR A CA 1
ATOM 1673 C C . THR A 1 212 ? 44.669 34.265 15.034 1.00 43.96 246 THR A C 1
ATOM 1674 O O . THR A 1 212 ? 44.788 34.892 13.971 1.00 44.76 246 THR A O 1
ATOM 1678 N N . ARG A 1 213 ? 45.698 33.690 15.680 1.00 39.17 247 ARG A N 1
ATOM 1679 C CA . ARG A 1 213 ? 47.082 33.757 15.208 1.00 40.67 247 ARG A CA 1
ATOM 1680 C C . ARG A 1 213 ? 47.332 32.820 14.005 1.00 45.78 247 ARG A C 1
ATOM 1681 O O . ARG A 1 213 ? 48.130 33.168 13.146 1.00 47.76 247 ARG A O 1
ATOM 1689 N N . ALA A 1 214 ? 46.622 31.668 13.920 1.00 40.21 248 ALA A N 1
ATOM 1690 C CA . ALA A 1 214 ? 46.710 30.739 12.794 1.00 39.26 248 ALA A CA 1
ATOM 1691 C C . ALA A 1 214 ? 46.103 31.378 11.550 1.00 44.10 248 ALA A C 1
ATOM 1692 O O . ALA A 1 214 ? 46.664 31.251 10.469 1.00 45.79 248 ALA A O 1
ATOM 1694 N N . LYS A 1 215 ? 44.967 32.080 11.710 1.00 40.53 249 LYS A N 1
ATOM 1695 C CA . LYS A 1 215 ? 44.248 32.835 10.674 1.00 40.79 249 LYS A CA 1
ATOM 1696 C C . LYS A 1 215 ? 45.136 33.895 10.075 1.00 45.38 249 LYS A C 1
ATOM 1697 O O . LYS A 1 215 ? 45.147 34.052 8.853 1.00 49.17 249 LYS A O 1
ATOM 1703 N N . ALA A 1 216 ? 45.858 34.644 10.940 1.00 41.32 250 ALA A N 1
ATOM 1704 C CA . ALA A 1 216 ? 46.785 35.730 10.568 1.00 42.24 250 ALA A CA 1
ATOM 1705 C C . ALA A 1 216 ? 47.939 35.192 9.746 1.00 45.92 250 ALA A C 1
ATOM 1706 O O . ALA A 1 216 ? 48.276 35.813 8.747 1.00 49.73 250 ALA A O 1
ATOM 1708 N N . LEU A 1 217 ? 48.476 33.997 10.094 1.00 39.30 251 LEU A N 1
ATOM 1709 C CA . LEU A 1 217 ? 49.559 33.346 9.344 1.00 40.31 251 LEU A CA 1
ATOM 1710 C C . LEU A 1 217 ? 49.113 32.922 7.950 1.00 48.80 251 LEU A C 1
ATOM 1711 O O . LEU A 1 217 ? 49.886 33.093 6.997 1.00 54.02 251 LEU A O 1
ATOM 1716 N N . LYS A 1 218 ? 47.876 32.372 7.821 1.00 42.88 252 LYS A N 1
ATOM 1717 C CA . LYS A 1 218 ? 47.285 31.935 6.554 1.00 43.11 252 LYS A CA 1
ATOM 1718 C C . LYS A 1 218 ? 47.064 33.141 5.660 1.00 47.68 252 LYS A C 1
ATOM 1719 O O . LYS A 1 218 ? 47.309 33.055 4.461 1.00 49.88 252 LYS A O 1
ATOM 1725 N N . ALA A 1 219 ? 46.617 34.267 6.248 1.00 43.73 253 ALA A N 1
ATOM 1726 C CA . ALA A 1 219 ? 46.369 35.541 5.558 1.00 43.97 253 ALA A CA 1
ATOM 1727 C C . ALA A 1 219 ? 47.683 36.173 5.073 1.00 49.15 253 ALA A C 1
ATOM 1728 O O . ALA A 1 219 ? 47.664 36.890 4.076 1.00 51.43 253 ALA A O 1
ATOM 1730 N N . GLU A 1 220 ? 48.826 35.887 5.763 1.00 44.94 254 GLU A N 1
ATOM 1731 C CA . GLU A 1 220 ? 50.184 36.357 5.392 1.00 45.55 254 GLU A CA 1
ATOM 1732 C C . GLU A 1 220 ? 50.773 35.491 4.275 1.00 49.23 254 GLU A C 1
ATOM 1733 O O . GLU A 1 220 ? 51.811 35.840 3.711 1.00 51.78 254 GLU A O 1
ATOM 1739 N N . GLY A 1 221 ? 50.091 34.389 3.944 1.00 43.60 255 GLY A N 1
ATOM 1740 C CA . GLY A 1 221 ? 50.489 33.497 2.852 1.00 45.50 255 GLY A CA 1
ATOM 1741 C C . GLY A 1 221 ? 51.192 32.231 3.287 1.00 50.39 255 GLY A C 1
ATOM 1742 O O . GLY A 1 221 ? 51.639 31.459 2.444 1.00 50.01 255 GLY A O 1
ATOM 1743 N N . TYR A 1 222 ? 51.286 31.999 4.616 1.00 47.63 256 TYR A N 1
ATOM 1744 C CA . TYR A 1 222 ? 51.926 30.798 5.131 1.00 47.19 256 TYR A CA 1
ATOM 1745 C C . TYR A 1 222 ? 51.088 29.534 4.928 1.00 52.21 256 TYR A C 1
ATOM 1746 O O . TYR A 1 222 ? 49.860 29.552 4.969 1.00 49.17 256 TYR A O 1
ATOM 1755 N N . LYS A 1 223 ? 51.808 28.443 4.659 1.00 53.13 257 LYS A N 1
ATOM 1756 C CA . LYS A 1 223 ? 51.332 27.093 4.426 1.00 53.19 257 LYS A CA 1
ATOM 1757 C C . LYS A 1 223 ? 50.958 26.448 5.784 1.00 55.89 257 LYS A C 1
ATOM 1758 O O . LYS A 1 223 ? 51.619 25.529 6.253 1.00 58.01 257 LYS A O 1
ATOM 1764 N N . ILE A 1 224 ? 49.892 26.965 6.406 1.00 47.74 258 ILE A N 1
ATOM 1765 C CA . ILE A 1 224 ? 49.369 26.526 7.684 1.00 44.85 258 ILE A CA 1
ATOM 1766 C C . ILE A 1 224 ? 47.952 25.988 7.539 1.00 53.19 258 ILE A C 1
ATOM 1767 O O . ILE A 1 224 ? 47.145 26.515 6.770 1.00 55.87 258 ILE A O 1
ATOM 1772 N N . GLY A 1 225 ? 47.677 24.958 8.318 1.00 48.45 259 GLY A N 1
ATOM 1773 C CA . GLY A 1 225 ? 46.369 24.354 8.444 1.00 46.59 259 GLY A CA 1
ATOM 1774 C C . GLY A 1 225 ? 46.023 24.188 9.910 1.00 46.04 259 GLY A C 1
ATOM 1775 O O . GLY A 1 225 ? 46.865 24.390 10.781 1.00 44.11 259 GLY A O 1
ATOM 1776 N N . TRP A 1 226 ? 44.791 23.812 10.196 1.00 42.30 260 TRP A N 1
ATOM 1777 C CA . TRP A 1 226 ? 44.381 23.553 11.564 1.00 41.31 260 TRP A CA 1
ATOM 1778 C C . TRP A 1 226 ? 43.258 22.561 11.595 1.00 44.10 260 TRP A C 1
ATOM 1779 O O . TRP A 1 226 ? 42.626 22.307 10.559 1.00 44.76 260 TRP A O 1
ATOM 1790 N N . SER A 1 227 ? 43.027 21.972 12.782 1.00 38.47 261 SER A N 1
ATOM 1791 C CA . SER A 1 227 ? 41.945 21.018 12.983 1.00 37.27 261 SER A CA 1
ATOM 1792 C C . SER A 1 227 ? 41.023 21.435 14.146 1.00 39.38 261 SER A C 1
ATOM 1793 O O . SER A 1 227 ? 41.516 21.871 15.186 1.00 37.38 261 SER A O 1
ATOM 1796 N N . TYR A 1 228 ? 39.695 21.279 13.977 1.00 37.10 262 TYR A N 1
ATOM 1797 C CA . TYR A 1 228 ? 38.711 21.590 15.038 1.00 35.75 262 TYR A CA 1
ATOM 1798 C C . TYR A 1 228 ? 38.456 20.420 15.966 1.00 38.67 262 TYR A C 1
ATOM 1799 O O . TYR A 1 228 ? 37.708 20.583 16.917 1.00 40.25 262 TYR A O 1
ATOM 1808 N N . ASP A 1 229 ? 39.077 19.260 15.711 1.00 33.97 263 ASP A N 1
ATOM 1809 C CA . ASP A 1 229 ? 38.940 18.065 16.531 1.00 35.16 263 ASP A CA 1
ATOM 1810 C C . ASP A 1 229 ? 39.670 18.308 17.864 1.00 40.71 263 ASP A C 1
ATOM 1811 O O . ASP A 1 229 ? 40.897 18.549 17.882 1.00 40.48 263 ASP A O 1
ATOM 1816 N N . GLY A 1 230 ? 38.877 18.330 18.946 1.00 37.47 264 GLY A N 1
ATOM 1817 C CA . GLY A 1 230 ? 39.350 18.590 20.295 1.00 37.67 264 GLY A CA 1
ATOM 1818 C C . GLY A 1 230 ? 39.799 20.022 20.529 1.00 43.10 264 GLY A C 1
ATOM 1819 O O . GLY A 1 230 ? 40.544 20.285 21.481 1.00 43.16 264 GLY A O 1
ATOM 1820 N N . ALA A 1 231 ? 39.347 20.969 19.670 1.00 37.76 265 ALA A N 1
ATOM 1821 C CA . ALA A 1 231 ? 39.684 22.389 19.835 1.00 36.16 265 ALA A CA 1
ATOM 1822 C C . ALA A 1 231 ? 39.042 22.922 21.116 1.00 35.39 265 ALA A C 1
ATOM 1823 O O . ALA A 1 231 ? 37.950 22.506 21.475 1.00 33.09 265 ALA A O 1
ATOM 1825 N N . PHE A 1 232 ? 39.730 23.809 21.823 1.00 32.68 266 PHE A N 1
ATOM 1826 C CA . PHE A 1 232 ? 39.211 24.386 23.054 1.00 32.59 266 PHE A CA 1
ATOM 1827 C C . PHE A 1 232 ? 38.518 25.725 22.767 1.00 36.66 266 PHE A C 1
ATOM 1828 O O . PHE A 1 232 ? 39.168 26.689 22.346 1.00 35.57 266 PHE A O 1
ATOM 1836 N N . LEU A 1 233 ? 37.187 25.763 22.954 1.00 35.28 267 LEU A N 1
ATOM 1837 C CA . LEU A 1 233 ? 36.374 26.972 22.739 1.00 35.91 267 LEU A CA 1
ATOM 1838 C C . LEU A 1 233 ? 36.126 27.674 24.040 1.00 41.01 267 LEU A C 1
ATOM 1839 O O . LEU A 1 233 ? 35.337 27.207 24.848 1.00 43.06 267 LEU A O 1
ATOM 1844 N N . VAL A 1 234 ? 36.867 28.756 24.277 1.00 39.14 268 VAL A N 1
ATOM 1845 C CA . VAL A 1 234 ? 36.830 29.533 25.519 1.00 40.18 268 VAL A CA 1
ATOM 1846 C C . VAL A 1 234 ? 36.506 30.969 25.169 1.00 43.74 268 VAL A C 1
ATOM 1847 O O . VAL A 1 234 ? 37.155 31.566 24.312 1.00 43.65 268 VAL A O 1
ATOM 1851 N N . GLY A 1 235 ? 35.548 31.540 25.860 1.00 40.38 269 GLY A N 1
ATOM 1852 C CA . GLY A 1 235 ? 35.214 32.931 25.604 1.00 40.59 269 GLY A CA 1
ATOM 1853 C C . GLY A 1 235 ? 35.050 33.842 26.798 1.00 44.74 269 GLY A C 1
ATOM 1854 O O . GLY A 1 235 ? 35.511 33.555 27.911 1.00 45.59 269 GLY A O 1
ATOM 1855 N N . ASP A 1 236 ? 34.429 34.990 26.516 1.00 39.75 270 ASP A N 1
ATOM 1856 C CA . ASP A 1 236 ? 34.148 36.071 27.448 1.00 39.94 270 ASP A CA 1
ATOM 1857 C C . ASP A 1 236 ? 32.687 36.111 27.785 1.00 40.86 270 ASP A C 1
ATOM 1858 O O . ASP A 1 236 ? 31.844 35.840 26.926 1.00 41.50 270 ASP A O 1
ATOM 1863 N N . ARG A 1 237 ? 32.389 36.512 29.004 1.00 36.14 271 ARG A N 1
ATOM 1864 C CA . ARG A 1 237 ? 31.033 36.687 29.495 1.00 38.15 271 ARG A CA 1
ATOM 1865 C C . ARG A 1 237 ? 30.747 38.165 29.797 1.00 43.49 271 ARG A C 1
ATOM 1866 O O . ARG A 1 237 ? 31.665 38.895 30.161 1.00 42.63 271 ARG A O 1
ATOM 1874 N N . ILE A 1 238 ? 29.476 38.610 29.613 1.00 43.25 272 ILE A N 1
ATOM 1875 C CA . ILE A 1 238 ? 29.004 39.967 29.943 1.00 44.40 272 ILE A CA 1
ATOM 1876 C C . ILE A 1 238 ? 28.455 39.803 31.348 1.00 49.83 272 ILE A C 1
ATOM 1877 O O . ILE A 1 238 ? 27.482 39.076 31.527 1.00 50.50 272 ILE A O 1
ATOM 1882 N N . ALA A 1 239 ? 29.101 40.412 32.347 1.00 48.37 273 ALA A N 1
ATOM 1883 C CA . ALA A 1 239 ? 28.654 40.300 33.741 1.00 50.71 273 ALA A CA 1
ATOM 1884 C C . ALA A 1 239 ? 28.007 41.598 34.233 1.00 58.62 273 ALA A C 1
ATOM 1885 O O . ALA A 1 239 ? 28.408 42.689 33.829 1.00 57.29 273 ALA A O 1
ATOM 1887 N N . LEU A 1 240 ? 26.986 41.459 35.090 1.00 60.80 274 LEU A N 1
ATOM 1888 C CA . LEU A 1 240 ? 26.231 42.561 35.701 1.00 63.71 274 LEU A CA 1
ATOM 1889 C C . LEU A 1 240 ? 26.793 42.828 37.097 1.00 67.84 274 LEU A C 1
ATOM 1890 O O . LEU A 1 240 ? 26.784 41.932 37.938 1.00 67.84 274 LEU A O 1
ATOM 1895 N N . VAL A 1 241 ? 27.365 44.039 37.291 1.00 64.89 275 VAL A N 1
ATOM 1896 C CA . VAL A 1 241 ? 27.988 44.516 38.532 1.00 66.65 275 VAL A CA 1
ATOM 1897 C C . VAL A 1 241 ? 26.972 44.566 39.661 1.00 75.16 275 VAL A C 1
ATOM 1898 O O . VAL A 1 241 ? 25.864 45.089 39.479 1.00 76.36 275 VAL A O 1
ATOM 1902 N N . ARG A 1 242 ? 27.357 44.002 40.826 1.00 73.89 276 ARG A N 1
ATOM 1903 C CA . ARG A 1 242 ? 26.519 43.930 42.017 1.00 77.32 276 ARG A CA 1
ATOM 1904 C C . ARG A 1 242 ? 25.882 45.271 42.346 1.00 85.60 276 ARG A C 1
ATOM 1905 O O . ARG A 1 242 ? 26.572 46.236 42.701 1.00 86.19 276 ARG A O 1
ATOM 1913 N N . GLY A 1 243 ? 24.566 45.319 42.141 1.00 84.67 277 GLY A N 1
ATOM 1914 C CA . GLY A 1 243 ? 23.738 46.497 42.363 1.00 87.68 277 GLY A CA 1
ATOM 1915 C C . GLY A 1 243 ? 24.070 47.632 41.417 1.00 90.20 277 GLY A C 1
ATOM 1916 O O . GLY A 1 243 ? 24.290 48.757 41.855 1.00 91.62 277 GLY A O 1
ATOM 1917 N N . ALA A 1 244 ? 24.139 47.334 40.112 1.00 83.52 278 ALA A N 1
ATOM 1918 C CA . ALA A 1 244 ? 24.455 48.308 39.075 1.00 81.34 278 ALA A CA 1
ATOM 1919 C C . ALA A 1 244 ? 23.471 49.507 39.129 1.00 88.32 278 ALA A C 1
ATOM 1920 O O . ALA A 1 244 ? 22.290 49.290 39.438 1.00 89.96 278 ALA A O 1
ATOM 1922 N N . PRO A 1 245 ? 23.917 50.768 38.871 1.00 84.78 279 PRO A N 1
ATOM 1923 C CA . PRO A 1 245 ? 22.961 51.898 38.921 1.00 87.87 279 PRO A CA 1
ATOM 1924 C C . PRO A 1 245 ? 21.781 51.788 37.945 1.00 92.66 279 PRO A C 1
ATOM 1925 O O . PRO A 1 245 ? 20.636 52.038 38.325 1.00 95.04 279 PRO A O 1
ATOM 1929 N N . ASN A 1 246 ? 22.069 51.377 36.694 1.00 87.02 280 ASN A N 1
ATOM 1930 C CA . ASN A 1 246 ? 21.123 51.206 35.588 1.00 86.24 280 ASN A CA 1
ATOM 1931 C C . ASN A 1 246 ? 20.928 49.710 35.268 1.00 86.60 280 ASN A C 1
ATOM 1932 O O . ASN A 1 246 ? 21.044 49.304 34.109 1.00 83.24 280 ASN A O 1
ATOM 1937 N N . ARG A 1 247 ? 20.607 48.909 36.305 1.00 84.81 281 ARG A N 1
ATOM 1938 C CA . ARG A 1 247 ? 20.396 47.452 36.269 1.00 83.55 281 ARG A CA 1
ATOM 1939 C C . ARG A 1 247 ? 19.486 46.979 35.111 1.00 88.14 281 ARG A C 1
ATOM 1940 O O . ARG A 1 247 ? 19.873 46.094 34.339 1.00 84.32 281 ARG A O 1
ATOM 1948 N N . GLU A 1 248 ? 18.291 47.586 35.002 1.00 88.88 282 GLU A N 1
ATOM 1949 C CA . GLU A 1 248 ? 17.251 47.298 34.006 1.00 89.71 282 GLU A CA 1
ATOM 1950 C C . GLU A 1 248 ? 17.750 47.514 32.578 1.00 90.12 282 GLU A C 1
ATOM 1951 O O . GLU A 1 248 ? 17.621 46.623 31.732 1.00 88.69 282 GLU A O 1
ATOM 1957 N N . ASN A 1 249 ? 18.358 48.689 32.336 1.00 84.85 283 ASN A N 1
ATOM 1958 C CA . ASN A 1 249 ? 18.919 49.106 31.061 1.00 81.42 283 ASN A CA 1
ATOM 1959 C C . ASN A 1 249 ? 20.084 48.229 30.665 1.00 80.05 283 ASN A C 1
ATOM 1960 O O . ASN A 1 249 ? 20.267 47.976 29.478 1.00 77.85 283 ASN A O 1
ATOM 1965 N N . ALA A 1 250 ? 20.889 47.791 31.649 1.00 74.03 284 ALA A N 1
ATOM 1966 C CA . ALA A 1 250 ? 22.039 46.923 31.430 1.00 68.67 284 ALA A CA 1
ATOM 1967 C C . ALA A 1 250 ? 21.584 45.554 30.941 1.00 70.08 284 ALA A C 1
ATOM 1968 O O . ALA A 1 250 ? 22.224 44.991 30.051 1.00 68.55 284 ALA A O 1
ATOM 1970 N N . LEU A 1 251 ? 20.451 45.045 31.476 1.00 66.79 285 LEU A N 1
ATOM 1971 C CA . LEU A 1 251 ? 19.869 43.759 31.070 1.00 65.13 285 LEU A CA 1
ATOM 1972 C C . LEU A 1 251 ? 19.201 43.815 29.678 1.00 66.97 285 LEU A C 1
ATOM 1973 O O . LEU A 1 251 ? 19.103 42.794 28.998 1.00 63.37 285 LEU A O 1
ATOM 1978 N N . LYS A 1 252 ? 18.762 45.015 29.255 1.00 65.94 286 LYS A N 1
ATOM 1979 C CA . LYS A 1 252 ? 18.163 45.270 27.940 1.00 65.67 286 LYS A CA 1
ATOM 1980 C C . LYS A 1 252 ? 19.272 45.205 26.895 1.00 65.02 286 LYS A C 1
ATOM 1981 O O . LYS A 1 252 ? 19.036 44.759 25.771 1.00 64.54 286 LYS A O 1
ATOM 1987 N N . LEU A 1 253 ? 20.482 45.679 27.275 1.00 59.55 287 LEU A N 1
ATOM 1988 C CA . LEU A 1 253 ? 21.679 45.673 26.440 1.00 56.48 287 LEU A CA 1
ATOM 1989 C C . LEU A 1 253 ? 22.158 44.237 26.240 1.00 61.40 287 LEU A C 1
ATOM 1990 O O . LEU A 1 253 ? 22.571 43.887 25.127 1.00 60.18 287 LEU A O 1
ATOM 1995 N N . ILE A 1 254 ? 22.061 43.399 27.306 1.00 59.27 288 ILE A N 1
ATOM 1996 C CA . ILE A 1 254 ? 22.414 41.978 27.256 1.00 57.47 288 ILE A CA 1
ATOM 1997 C C . ILE A 1 254 ? 21.440 41.228 26.331 1.00 62.17 288 ILE A C 1
ATOM 1998 O O . ILE A 1 254 ? 21.887 40.532 25.419 1.00 59.82 288 ILE A O 1
ATOM 2003 N N . GLU A 1 255 ? 20.112 41.386 26.569 1.00 62.83 289 GLU A N 1
ATOM 2004 C CA . GLU A 1 255 ? 19.025 40.777 25.789 1.00 63.79 289 GLU A CA 1
ATOM 2005 C C . GLU A 1 255 ? 19.174 41.136 24.317 1.00 65.08 289 GLU A C 1
ATOM 2006 O O . GLU A 1 255 ? 19.006 40.256 23.462 1.00 65.82 289 GLU A O 1
ATOM 2012 N N . PHE A 1 256 ? 19.535 42.420 24.032 1.00 58.42 290 PHE A N 1
ATOM 2013 C CA . PHE A 1 256 ? 19.766 42.936 22.677 1.00 57.15 290 PHE A CA 1
ATOM 2014 C C . PHE A 1 256 ? 20.802 42.104 21.943 1.00 56.91 290 PHE A C 1
ATOM 2015 O O . PHE A 1 256 ? 20.595 41.786 20.785 1.00 57.43 290 PHE A O 1
ATOM 2023 N N . TRP A 1 257 ? 21.913 41.778 22.613 1.00 49.64 291 TRP A N 1
ATOM 2024 C CA . TRP A 1 257 ? 23.006 40.981 22.074 1.00 46.07 291 TRP A CA 1
ATOM 2025 C C . TRP A 1 257 ? 22.576 39.542 21.843 1.00 49.18 291 TRP A C 1
ATOM 2026 O O . TRP A 1 257 ? 22.755 39.027 20.736 1.00 45.98 291 TRP A O 1
ATOM 2037 N N . LEU A 1 258 ? 22.040 38.879 22.888 1.00 48.38 292 LEU A N 1
ATOM 2038 C CA . LEU A 1 258 ? 21.653 37.468 22.786 1.00 49.57 292 LEU A CA 1
ATOM 2039 C C . LEU A 1 258 ? 20.568 37.180 21.729 1.00 57.23 292 LEU A C 1
ATOM 2040 O O . LEU A 1 258 ? 20.608 36.129 21.069 1.00 57.54 292 LEU A O 1
ATOM 2045 N N . ARG A 1 259 ? 19.634 38.128 21.548 1.00 55.57 293 ARG A N 1
ATOM 2046 C CA . ARG A 1 259 ? 18.522 37.979 20.612 1.00 57.04 293 ARG A CA 1
ATOM 2047 C C . ARG A 1 259 ? 18.800 38.528 19.207 1.00 59.08 293 ARG A C 1
ATOM 2048 O O . ARG A 1 259 ? 17.934 38.395 18.340 1.00 60.87 293 ARG A O 1
ATOM 2056 N N . ASN A 1 260 ? 20.002 39.101 18.964 1.00 52.70 294 ASN A N 1
ATOM 2057 C CA . ASN A 1 260 ? 20.362 39.683 17.664 1.00 52.66 294 ASN A CA 1
ATOM 2058 C C . ASN A 1 260 ? 21.477 38.930 16.908 1.00 55.87 294 ASN A C 1
ATOM 2059 O O . ASN A 1 260 ? 22.644 39.282 17.049 1.00 55.71 294 ASN A O 1
ATOM 2064 N N . PRO A 1 261 ? 21.154 37.920 16.062 1.00 52.76 295 PRO A N 1
ATOM 2065 C CA . PRO A 1 261 ? 22.217 37.203 15.331 1.00 50.02 295 PRO A CA 1
ATOM 2066 C C . PRO A 1 261 ? 23.044 38.093 14.391 1.00 52.38 295 PRO A C 1
ATOM 2067 O O . PRO A 1 261 ? 24.228 37.815 14.190 1.00 50.86 295 PRO A O 1
ATOM 2071 N N . ALA A 1 262 ? 22.438 39.169 13.841 1.00 48.23 296 ALA A N 1
ATOM 2072 C CA . ALA A 1 262 ? 23.095 40.116 12.929 1.00 47.10 296 ALA A CA 1
ATOM 2073 C C . ALA A 1 262 ? 24.193 40.896 13.640 1.00 50.43 296 ALA A C 1
ATOM 2074 O O . ALA A 1 262 ? 25.284 41.072 13.084 1.00 50.13 296 ALA A O 1
ATOM 2076 N N . ALA A 1 263 ? 23.904 41.336 14.881 1.00 46.28 297 ALA A N 1
ATOM 2077 C CA . ALA A 1 263 ? 24.816 42.067 15.758 1.00 44.99 297 ALA A CA 1
ATOM 2078 C C . ALA A 1 263 ? 26.017 41.163 16.083 1.00 47.05 297 ALA A C 1
ATOM 2079 O O . ALA A 1 263 ? 27.162 41.561 15.848 1.00 46.08 297 ALA A O 1
ATOM 2081 N N . GLN A 1 264 ? 25.742 39.926 16.547 1.00 42.44 298 GLN A N 1
ATOM 2082 C CA . GLN A 1 264 ? 26.751 38.912 16.878 1.00 40.23 298 GLN A CA 1
ATOM 2083 C C . GLN A 1 264 ? 27.639 38.561 15.693 1.00 45.84 298 GLN A C 1
ATOM 2084 O O . GLN A 1 264 ? 28.846 38.498 15.870 1.00 47.33 298 GLN A O 1
ATOM 2090 N N . ALA A 1 265 ? 27.054 38.325 14.494 1.00 42.63 299 ALA A N 1
ATOM 2091 C CA . ALA A 1 265 ? 27.762 37.961 13.265 1.00 41.18 299 ALA A CA 1
ATOM 2092 C C . ALA A 1 265 ? 28.662 39.112 12.785 1.00 48.08 299 ALA A C 1
ATOM 2093 O O . ALA A 1 265 ? 29.789 38.860 12.356 1.00 47.30 299 ALA A O 1
ATOM 2095 N N . LYS A 1 266 ? 28.173 40.370 12.863 1.00 45.98 300 LYS A N 1
ATOM 2096 C CA . LYS A 1 266 ? 28.949 41.536 12.454 1.00 46.20 300 LYS A CA 1
ATOM 2097 C C . LYS A 1 266 ? 30.178 41.682 13.375 1.00 49.38 300 LYS A C 1
ATOM 2098 O O . LYS A 1 266 ? 31.299 41.796 12.870 1.00 48.66 300 LYS A O 1
ATOM 2104 N N . ALA A 1 267 ? 29.962 41.639 14.710 1.00 45.34 301 ALA A N 1
ATOM 2105 C CA . ALA A 1 267 ? 31.041 41.730 15.692 1.00 45.12 301 ALA A CA 1
ATOM 2106 C C . ALA A 1 267 ? 32.041 40.556 15.558 1.00 47.65 301 ALA A C 1
ATOM 2107 O O . ALA A 1 267 ? 33.251 40.777 15.625 1.00 47.13 301 ALA A O 1
ATOM 2109 N N . CYS A 1 268 ? 31.554 39.341 15.301 1.00 45.52 302 CYS A N 1
ATOM 2110 C CA . CYS A 1 268 ? 32.450 38.189 15.166 1.00 46.27 302 CYS A CA 1
ATOM 2111 C C . CYS A 1 268 ? 33.122 38.064 13.782 1.00 51.54 302 CYS A C 1
ATOM 2112 O O . CYS A 1 268 ? 34.145 37.386 13.689 1.00 48.30 302 CYS A O 1
ATOM 2115 N N . GLU A 1 269 ? 32.623 38.779 12.743 1.00 52.40 303 GLU A N 1
ATOM 2116 C CA . GLU A 1 269 ? 33.303 38.832 11.432 1.00 53.75 303 GLU A CA 1
ATOM 2117 C C . GLU A 1 269 ? 34.573 39.687 11.644 1.00 56.73 303 GLU A C 1
ATOM 2118 O O . GLU A 1 269 ? 35.664 39.273 11.266 1.00 57.82 303 GLU A O 1
ATOM 2124 N N . THR A 1 270 ? 34.416 40.832 12.334 1.00 50.38 304 THR A N 1
ATOM 2125 C CA . THR A 1 270 ? 35.463 41.788 12.667 1.00 49.53 304 THR A CA 1
ATOM 2126 C C . THR A 1 270 ? 36.553 41.161 13.551 1.00 50.96 304 THR A C 1
ATOM 2127 O O . THR A 1 270 ? 37.746 41.354 13.289 1.00 49.76 304 THR A O 1
ATOM 2131 N N . LEU A 1 271 ? 36.135 40.433 14.612 1.00 45.25 305 LEU A N 1
ATOM 2132 C CA . LEU A 1 271 ? 37.025 39.865 15.618 1.00 42.65 305 LEU A CA 1
ATOM 2133 C C . LEU A 1 271 ? 37.470 38.409 15.397 1.00 47.70 305 LEU A C 1
ATOM 2134 O O . LEU A 1 271 ? 38.367 37.963 16.119 1.00 46.25 305 LEU A O 1
ATOM 2139 N N . SER A 1 272 ? 36.884 37.673 14.417 1.00 46.52 306 SER A N 1
ATOM 2140 C CA . SER A 1 272 ? 37.242 36.264 14.116 1.00 46.66 306 SER A CA 1
ATOM 2141 C C . SER A 1 272 ? 36.992 35.318 15.310 1.00 48.51 306 SER A C 1
ATOM 2142 O O . SER A 1 272 ? 37.856 34.538 15.717 1.00 47.74 306 SER A O 1
ATOM 2145 N N . CYS A 1 273 ? 35.785 35.389 15.848 1.00 44.76 307 CYS A N 1
ATOM 2146 C CA . CYS A 1 273 ? 35.369 34.582 16.988 1.00 44.43 307 CYS A CA 1
ATOM 2147 C C . CYS A 1 273 ? 34.085 33.867 16.679 1.00 45.52 307 CYS A C 1
ATOM 2148 O O . CYS A 1 273 ? 33.464 34.136 15.649 1.00 43.59 307 CYS A O 1
ATOM 2151 N N . THR A 1 274 ? 33.716 32.915 17.554 1.00 41.24 308 THR A N 1
ATOM 2152 C CA . THR A 1 274 ? 32.501 32.122 17.462 1.00 39.49 308 THR A CA 1
ATOM 2153 C C . THR A 1 274 ? 31.414 32.788 18.310 1.00 43.89 308 THR A C 1
ATOM 2154 O O . THR A 1 274 ? 31.548 32.810 19.535 1.00 45.56 308 THR A O 1
ATOM 2158 N N . PRO A 1 275 ? 30.333 33.318 17.701 1.00 40.38 309 PRO A N 1
ATOM 2159 C CA . PRO A 1 275 ? 29.245 33.910 18.506 1.00 41.31 309 PRO A CA 1
ATOM 2160 C C . PRO A 1 275 ? 28.390 32.825 19.178 1.00 44.31 309 PRO A C 1
ATOM 2161 O O . PRO A 1 275 ? 28.384 31.692 18.658 1.00 43.99 309 PRO A O 1
ATOM 2165 N N . PRO A 1 276 ? 27.638 33.131 20.289 1.00 39.87 310 PRO A N 1
ATOM 2166 C CA . PRO A 1 276 ? 26.827 32.083 20.938 1.00 40.18 310 PRO A CA 1
ATOM 2167 C C . PRO A 1 276 ? 25.615 31.585 20.139 1.00 47.22 310 PRO A C 1
ATOM 2168 O O . PRO A 1 276 ? 25.081 30.540 20.460 1.00 47.71 310 PRO A O 1
ATOM 2172 N N . SER A 1 277 ? 25.158 32.355 19.138 1.00 45.43 311 SER A N 1
ATOM 2173 C CA . SER A 1 277 ? 24.010 32.031 18.301 1.00 45.96 311 SER A CA 1
ATOM 2174 C C . SER A 1 277 ? 24.426 31.143 17.133 1.00 48.05 311 SER A C 1
ATOM 2175 O O . SER A 1 277 ? 25.418 31.415 16.468 1.00 45.24 311 SER A O 1
ATOM 2178 N N . GLN A 1 278 ? 23.667 30.081 16.884 1.00 47.60 312 GLN A N 1
ATOM 2179 C CA . GLN A 1 278 ? 23.900 29.170 15.762 1.00 47.54 312 GLN A CA 1
ATOM 2180 C C . GLN A 1 278 ? 23.547 29.848 14.422 1.00 52.64 312 GLN A C 1
ATOM 2181 O O . GLN A 1 278 ? 24.219 29.595 13.411 1.00 53.53 312 GLN A O 1
ATOM 2187 N N . LYS A 1 279 ? 22.536 30.745 14.442 1.00 48.27 313 LYS A N 1
ATOM 2188 C CA . LYS A 1 279 ? 22.112 31.529 13.297 1.00 49.83 313 LYS A CA 1
ATOM 2189 C C . LYS A 1 279 ? 23.205 32.502 12.918 1.00 54.79 313 LYS A C 1
ATOM 2190 O O . LYS A 1 279 ? 23.465 32.642 11.728 1.00 56.43 313 LYS A O 1
ATOM 2196 N N . ALA A 1 280 ? 23.843 33.171 13.914 1.00 49.55 314 ALA A N 1
ATOM 2197 C CA . ALA A 1 280 ? 24.933 34.132 13.709 1.00 47.34 314 ALA A CA 1
ATOM 2198 C C . ALA A 1 280 ? 26.139 33.455 13.063 1.00 49.80 314 ALA A C 1
ATOM 2199 O O . ALA A 1 280 ? 26.692 34.035 12.135 1.00 50.39 314 ALA A O 1
ATOM 2201 N N . ILE A 1 281 ? 26.511 32.214 13.505 1.00 45.12 315 ILE A N 1
ATOM 2202 C CA . ILE A 1 281 ? 27.611 31.424 12.934 1.00 44.57 315 ILE A CA 1
ATOM 2203 C C . ILE A 1 281 ? 27.394 31.229 11.420 1.00 55.05 315 ILE A C 1
ATOM 2204 O O . ILE A 1 281 ? 28.304 31.483 10.629 1.00 55.47 315 ILE A O 1
ATOM 2209 N N . SER A 1 282 ? 26.197 30.783 11.028 1.00 55.55 316 SER A N 1
ATOM 2210 C CA . SER A 1 282 ? 25.862 30.514 9.633 1.00 57.85 316 SER A CA 1
ATOM 2211 C C . SER A 1 282 ? 25.651 31.789 8.793 1.00 64.42 316 SER A C 1
ATOM 2212 O O . SER A 1 282 ? 25.839 31.758 7.575 1.00 66.29 316 SER A O 1
ATOM 2215 N N . GLN A 1 283 ? 25.251 32.889 9.444 1.00 60.30 317 GLN A N 1
ATOM 2216 C CA . GLN A 1 283 ? 24.967 34.199 8.853 1.00 61.56 317 GLN A CA 1
ATOM 2217 C C . GLN A 1 283 ? 26.228 34.982 8.484 1.00 65.79 317 GLN A C 1
ATOM 2218 O O . GLN A 1 283 ? 26.116 36.016 7.812 1.00 67.42 317 GLN A O 1
ATOM 2224 N N . MET A 1 284 ? 27.410 34.552 8.971 1.00 59.92 318 MET A N 1
ATOM 2225 C CA . MET A 1 284 ? 28.664 35.252 8.691 1.00 59.21 318 MET A CA 1
ATOM 2226 C C . MET A 1 284 ? 29.091 35.096 7.245 1.00 64.03 318 MET A C 1
ATOM 2227 O O . MET A 1 284 ? 28.695 34.123 6.598 1.00 63.18 318 MET A O 1
ATOM 2232 N N . SER A 1 285 ? 29.883 36.067 6.721 1.00 62.28 319 SER A N 1
ATOM 2233 C CA . SER A 1 285 ? 30.396 36.052 5.344 1.00 63.55 319 SER A CA 1
ATOM 2234 C C . SER A 1 285 ? 31.128 34.751 5.064 1.00 66.64 319 SER A C 1
ATOM 2235 O O . SER A 1 285 ? 31.700 34.167 5.986 1.00 65.43 319 SER A O 1
ATOM 2238 N N . SER A 1 286 ? 31.107 34.291 3.812 1.00 65.02 320 SER A N 1
ATOM 2239 C CA . SER A 1 286 ? 31.760 33.03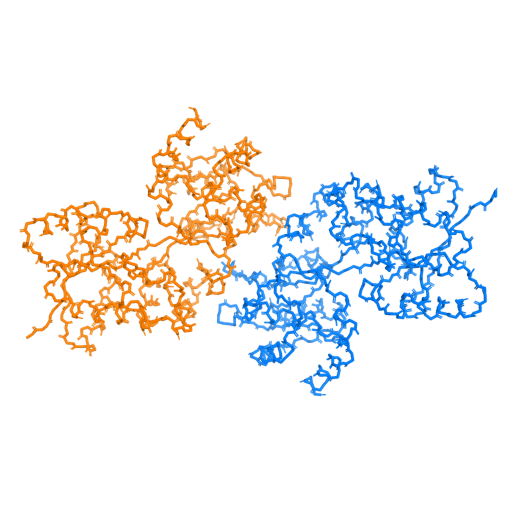7 3.415 1.00 65.47 320 SER A CA 1
ATOM 2240 C C . SER A 1 286 ? 33.237 32.984 3.836 1.00 69.71 320 SER A C 1
ATOM 2241 O O . SER A 1 286 ? 33.683 31.974 4.382 1.00 67.78 320 SER A O 1
ATOM 2244 N N . GLU A 1 287 ? 33.962 34.094 3.621 1.00 68.54 321 GLU A N 1
ATOM 2245 C CA . GLU A 1 287 ? 35.383 34.268 3.941 1.00 68.40 321 GLU A CA 1
ATOM 2246 C C . GLU A 1 287 ? 35.651 34.119 5.433 1.00 67.78 321 GLU A C 1
ATOM 2247 O O . GLU A 1 287 ? 36.657 33.517 5.813 1.00 67.62 321 GLU A O 1
ATOM 2253 N N . ALA A 1 288 ? 34.736 34.654 6.277 1.00 59.50 322 ALA A N 1
ATOM 2254 C CA . ALA A 1 288 ? 34.839 34.567 7.734 1.00 55.32 322 ALA A CA 1
ATOM 2255 C C . ALA A 1 288 ? 34.559 33.129 8.148 1.00 55.95 322 ALA A C 1
ATOM 2256 O O . ALA A 1 288 ? 35.415 32.510 8.768 1.00 54.52 322 ALA A O 1
ATOM 2258 N N . ARG A 1 289 ? 33.420 32.568 7.707 1.00 52.65 323 ARG A N 1
ATOM 2259 C CA . ARG A 1 289 ? 33.001 31.186 7.970 1.00 52.45 323 ARG A CA 1
ATOM 2260 C C . ARG A 1 289 ? 34.060 30.140 7.642 1.00 60.10 323 ARG A C 1
ATOM 2261 O O . ARG A 1 289 ? 34.203 29.173 8.386 1.00 61.11 323 ARG A O 1
ATOM 2269 N N . ALA A 1 290 ? 34.804 30.350 6.535 1.00 58.15 324 ALA A N 1
ATOM 2270 C CA . ALA A 1 290 ? 35.885 29.493 6.051 1.00 58.14 324 ALA A CA 1
ATOM 2271 C C . ALA A 1 290 ? 36.986 29.234 7.092 1.00 62.12 324 ALA A C 1
ATOM 2272 O O . ALA A 1 290 ? 37.601 28.175 7.067 1.00 64.50 324 ALA A O 1
ATOM 2274 N N . THR A 1 291 ? 37.258 30.198 7.976 1.00 56.08 325 THR A N 1
ATOM 2275 C CA . THR A 1 291 ? 38.312 30.070 8.970 1.00 54.56 325 THR A CA 1
ATOM 2276 C C . THR A 1 291 ? 37.775 29.876 10.402 1.00 52.66 325 THR A C 1
ATOM 2277 O O . THR A 1 291 ? 38.520 30.084 11.360 1.00 53.81 325 THR A O 1
ATOM 2281 N N . LEU A 1 292 ? 36.499 29.472 10.565 1.00 43.35 326 LEU A N 1
ATOM 2282 C CA . LEU A 1 292 ? 35.891 29.313 11.888 1.00 38.29 326 LEU A CA 1
ATOM 2283 C C . LEU A 1 292 ? 35.175 27.987 11.996 1.00 40.33 326 LEU A C 1
ATOM 2284 O O . LEU A 1 292 ? 34.702 27.507 10.968 1.00 39.19 326 LEU A O 1
ATOM 2289 N N . PRO A 1 293 ? 35.041 27.379 13.210 1.00 35.87 327 PRO A N 1
ATOM 2290 C CA . PRO A 1 293 ? 34.299 26.109 13.295 1.00 35.59 327 PRO A CA 1
ATOM 2291 C C . PRO A 1 293 ? 32.806 26.322 12.987 1.00 38.79 327 PRO A C 1
ATOM 2292 O O . PRO A 1 293 ? 32.203 27.387 13.246 1.00 38.13 327 PRO A O 1
ATOM 2296 N N . SER A 1 294 ? 32.180 25.304 12.428 1.00 35.18 328 SER A N 1
ATOM 2297 C CA . SER A 1 294 ? 30.748 25.352 12.150 1.00 35.20 328 SER A CA 1
ATOM 2298 C C . SER A 1 294 ? 29.996 25.102 13.475 1.00 43.58 328 SER A C 1
ATOM 2299 O O . SER A 1 294 ? 30.639 24.739 14.459 1.00 45.37 328 SER A O 1
ATOM 2302 N N . ALA A 1 295 ? 28.665 25.207 13.487 1.00 40.65 329 ALA A N 1
ATOM 2303 C CA . ALA A 1 295 ? 27.868 24.878 14.663 1.00 40.46 329 ALA A CA 1
ATOM 2304 C C . ALA A 1 295 ? 27.969 23.349 14.979 1.00 43.71 329 ALA A C 1
ATOM 2305 O O . ALA A 1 295 ? 28.041 22.984 16.150 1.00 45.05 329 ALA A O 1
ATOM 2307 N N . ALA A 1 296 ? 28.056 22.478 13.960 1.00 37.81 330 ALA A N 1
ATOM 2308 C CA . ALA A 1 296 ? 28.232 21.023 14.176 1.00 37.62 330 ALA A CA 1
ATOM 2309 C C . ALA A 1 296 ? 29.633 20.685 14.779 1.00 44.80 330 ALA A C 1
ATOM 2310 O O . ALA A 1 296 ? 29.744 19.727 15.545 1.00 45.44 330 ALA A O 1
ATOM 2312 N N . ASP A 1 297 ? 30.693 21.481 14.460 1.00 42.34 331 ASP A N 1
ATOM 2313 C CA . ASP A 1 297 ? 32.023 21.268 15.054 1.00 41.03 331 ASP A CA 1
ATOM 2314 C C . ASP A 1 297 ? 31.919 21.591 16.530 1.00 45.35 331 ASP A C 1
ATOM 2315 O O . ASP A 1 297 ? 32.352 20.778 17.343 1.00 46.19 331 ASP A O 1
ATOM 2320 N N . VAL A 1 298 ? 31.268 22.731 16.878 1.00 42.26 332 VAL A N 1
ATOM 2321 C CA . VAL A 1 298 ? 31.056 23.180 18.262 1.00 42.85 332 VAL A CA 1
ATOM 2322 C C . VAL A 1 298 ? 30.281 22.108 19.092 1.00 51.58 332 VAL A C 1
ATOM 2323 O O . VAL A 1 298 ? 30.729 21.762 20.181 1.00 54.35 332 VAL A O 1
ATOM 2327 N N . GLU A 1 299 ? 29.207 21.509 18.556 1.00 47.94 333 GLU A N 1
ATOM 2328 C CA . GLU A 1 299 ? 28.467 20.513 19.340 1.00 48.14 333 GLU A CA 1
ATOM 2329 C C . GLU A 1 299 ? 29.057 19.098 19.323 1.00 51.12 333 GLU A C 1
ATOM 2330 O O . GLU A 1 299 ? 28.843 18.363 20.291 1.00 52.93 333 GLU A O 1
ATOM 2336 N N . ASN A 1 300 ? 29.793 18.709 18.271 1.00 45.83 334 ASN A N 1
ATOM 2337 C CA . ASN A 1 300 ? 30.300 17.336 18.162 1.00 45.83 334 ASN A CA 1
ATOM 2338 C C . ASN A 1 300 ? 31.803 17.092 18.337 1.00 46.84 334 ASN A C 1
ATOM 2339 O O . ASN A 1 300 ? 32.179 15.934 18.514 1.00 46.29 334 ASN A O 1
ATOM 2344 N N . ARG A 1 301 ? 32.667 18.115 18.222 1.00 42.23 335 ARG A N 1
ATOM 2345 C CA . ARG A 1 301 ? 34.117 17.862 18.304 1.00 40.71 335 ARG A CA 1
ATOM 2346 C C . ARG A 1 301 ? 34.887 18.793 19.252 1.00 40.55 335 ARG A C 1
ATOM 2347 O O . ARG A 1 301 ? 35.980 18.428 19.696 1.00 39.38 335 ARG A O 1
ATOM 2355 N N . ILE A 1 302 ? 34.368 20.007 19.482 1.00 35.44 336 ILE A N 1
ATOM 2356 C CA . ILE A 1 302 ? 35.010 21.006 20.332 1.00 34.98 336 ILE A CA 1
ATOM 2357 C C . ILE A 1 302 ? 34.904 20.638 21.835 1.00 40.57 336 ILE A C 1
ATOM 2358 O O . ILE A 1 302 ? 33.957 19.973 22.269 1.00 40.06 336 ILE A O 1
ATOM 2363 N N . ILE A 1 303 ? 35.883 21.104 22.612 1.00 38.76 337 ILE A N 1
ATOM 2364 C CA . ILE A 1 303 ? 35.943 20.953 24.065 1.00 39.82 337 ILE A CA 1
ATOM 2365 C C . ILE A 1 303 ? 35.531 22.290 24.706 1.00 43.20 337 ILE A C 1
ATOM 2366 O O . ILE A 1 303 ? 36.092 23.348 24.404 1.00 41.15 337 ILE A O 1
ATOM 2371 N N . VAL A 1 304 ? 34.569 22.226 25.589 1.00 43.38 338 VAL A N 1
ATOM 2372 C CA . VAL A 1 304 ? 34.082 23.400 26.305 1.00 45.51 338 VAL A CA 1
ATOM 2373 C C . VAL A 1 304 ? 34.572 23.319 27.757 1.00 53.11 338 VAL A C 1
ATOM 2374 O O . VAL A 1 304 ? 34.558 22.222 28.319 1.00 55.71 338 VAL A O 1
ATOM 2378 N N . PRO A 1 305 ? 35.115 24.414 28.350 1.00 50.05 339 PRO A N 1
ATOM 2379 C CA . PRO A 1 305 ? 35.666 24.300 29.715 1.00 51.21 339 PRO A CA 1
ATOM 2380 C C . PRO A 1 305 ? 34.648 23.998 30.818 1.00 54.68 339 PRO A C 1
ATOM 2381 O O . PRO A 1 305 ? 33.488 24.416 30.727 1.00 54.35 339 PRO A O 1
ATOM 2385 N N . ASP A 1 306 ? 35.091 23.284 31.854 1.00 52.38 340 ASP A N 1
ATOM 2386 C CA . ASP A 1 306 ? 34.322 23.079 33.080 1.00 53.65 340 ASP A CA 1
ATOM 2387 C C . ASP A 1 306 ? 34.937 24.142 34.012 1.00 58.10 340 ASP A C 1
ATOM 2388 O O . ASP A 1 306 ? 35.996 23.908 34.601 1.00 59.18 340 ASP A O 1
ATOM 2393 N N . ALA A 1 307 ? 34.318 25.333 34.063 1.00 53.57 341 ALA A N 1
ATOM 2394 C CA . ALA A 1 307 ? 34.787 26.454 34.872 1.00 54.25 341 ALA A CA 1
ATOM 2395 C C . ALA A 1 307 ? 34.840 26.108 36.358 1.00 63.40 341 ALA A C 1
ATOM 2396 O O . ALA A 1 307 ? 35.767 26.543 37.037 1.00 64.16 341 ALA A O 1
ATOM 2398 N N . GLN A 1 308 ? 33.880 25.300 36.857 1.00 62.46 342 GLN A N 1
ATOM 2399 C CA . GLN A 1 308 ? 33.853 24.922 38.273 1.00 65.55 342 GLN A CA 1
ATOM 2400 C C . GLN A 1 308 ? 35.116 24.168 38.679 1.00 66.67 342 GLN A C 1
ATOM 2401 O O . GLN A 1 308 ? 35.704 24.504 39.711 1.00 68.00 342 GLN A O 1
ATOM 2407 N N . TRP A 1 309 ? 35.537 23.162 37.867 1.00 58.69 343 TRP A N 1
ATOM 2408 C CA . TRP A 1 309 ? 36.717 22.342 38.121 1.00 57.92 343 TRP A CA 1
ATOM 2409 C C . TRP A 1 309 ? 38.026 23.131 37.990 1.00 60.33 343 TRP A C 1
ATOM 2410 O O . TRP A 1 309 ? 38.876 23.047 38.884 1.00 62.20 343 TRP A O 1
ATOM 2421 N N . ILE A 1 310 ? 38.195 23.887 36.888 1.00 53.59 344 ILE A N 1
ATOM 2422 C CA . ILE A 1 310 ? 39.399 24.698 36.646 1.00 52.51 344 ILE A CA 1
ATOM 2423 C C . ILE A 1 310 ? 39.684 25.663 37.824 1.00 59.44 344 ILE A C 1
ATOM 2424 O O . ILE A 1 310 ? 40.830 25.723 38.285 1.00 60.13 344 ILE A O 1
ATOM 2429 N N . ASN A 1 311 ? 38.639 26.372 38.329 1.00 56.51 345 ASN A N 1
ATOM 2430 C CA . ASN A 1 311 ? 38.767 27.324 39.440 1.00 57.64 345 ASN A CA 1
ATOM 2431 C C . ASN A 1 311 ? 39.132 26.655 40.743 1.00 65.18 345 ASN A C 1
ATOM 2432 O O . ASN A 1 311 ? 39.970 27.173 41.483 1.00 66.08 345 ASN A O 1
ATOM 2437 N N . ALA A 1 312 ? 38.516 25.506 41.022 1.00 64.04 346 ALA A N 1
ATOM 2438 C CA . ALA A 1 312 ? 38.797 24.737 42.231 1.00 67.45 346 ALA A CA 1
ATOM 2439 C C . ALA A 1 312 ? 40.203 24.137 42.240 1.00 74.50 346 ALA A C 1
ATOM 2440 O O . ALA A 1 312 ? 40.814 24.056 43.318 1.00 77.73 346 ALA A O 1
ATOM 2442 N N . ASN A 1 313 ? 40.720 23.721 41.057 1.00 68.74 347 ASN A N 1
ATOM 2443 C CA . ASN A 1 313 ? 42.033 23.080 40.981 1.00 69.34 347 ASN A CA 1
ATOM 2444 C C . ASN A 1 313 ? 43.148 23.989 40.435 1.00 73.40 347 ASN A C 1
ATOM 2445 O O . ASN A 1 313 ? 44.273 23.524 40.253 1.00 73.69 347 ASN A O 1
ATOM 2450 N N . MET A 1 314 ? 42.863 25.283 40.280 1.00 70.90 348 MET A N 1
ATOM 2451 C CA . MET A 1 314 ? 43.773 26.316 39.771 1.00 71.89 348 MET A CA 1
ATOM 2452 C C . MET A 1 314 ? 45.154 26.398 40.462 1.00 77.00 348 MET A C 1
ATOM 2453 O O . MET A 1 314 ? 46.171 26.365 39.762 1.00 75.70 348 MET A O 1
ATOM 2458 N N . GLY A 1 315 ? 45.167 26.548 41.793 1.00 75.53 349 GLY A N 1
ATOM 2459 C CA . GLY A 1 315 ? 46.389 26.652 42.588 1.00 77.54 349 GLY A CA 1
ATOM 2460 C C . GLY A 1 315 ? 47.311 25.468 42.400 1.00 82.25 349 GLY A C 1
ATOM 2461 O O . GLY A 1 315 ? 48.483 25.635 42.047 1.00 81.73 349 GLY A O 1
ATOM 2462 N N . MET A 1 316 ? 46.748 24.257 42.581 1.00 80.30 350 MET A N 1
ATOM 2463 C CA . MET A 1 316 ? 47.417 22.968 42.404 1.00 81.70 350 MET A CA 1
ATOM 2464 C C . MET A 1 316 ? 48.067 22.885 41.017 1.00 82.11 350 MET A C 1
ATOM 2465 O O . MET A 1 316 ? 49.240 22.518 40.935 1.00 83.39 350 MET A O 1
ATOM 2470 N N . LEU A 1 317 ? 47.313 23.255 39.947 1.00 73.36 351 LEU A N 1
ATOM 2471 C CA . LEU A 1 317 ? 47.749 23.208 38.550 1.00 70.49 351 LEU A CA 1
ATOM 2472 C C . LEU A 1 317 ? 48.967 24.074 38.255 1.00 72.75 351 LEU A C 1
ATOM 2473 O O . LEU A 1 317 ? 49.946 23.563 37.707 1.00 71.22 351 LEU A O 1
ATOM 2478 N N . VAL A 1 318 ? 48.912 25.375 38.639 1.00 69.74 352 VAL A N 1
ATOM 2479 C CA . VAL A 1 318 ? 49.995 26.363 38.485 1.00 69.49 352 VAL A CA 1
ATOM 2480 C C . VAL A 1 318 ? 51.266 25.874 39.224 1.00 76.60 352 VAL A C 1
ATOM 2481 O O . VAL A 1 318 ? 52.358 25.903 38.644 1.00 76.60 352 VAL A O 1
ATOM 2485 N N . GLN A 1 319 ? 51.099 25.372 40.475 1.00 74.95 353 GLN A N 1
ATOM 2486 C CA . GLN A 1 319 ? 52.179 24.820 41.286 1.00 77.90 353 GLN A CA 1
ATOM 2487 C C . GLN A 1 319 ? 52.834 23.651 40.533 1.00 79.84 353 GLN A C 1
ATOM 2488 O O . GLN A 1 319 ? 54.022 23.712 40.211 1.00 81.24 353 GLN A O 1
ATOM 2494 N N . ARG A 1 320 ? 52.031 22.618 40.214 1.00 72.91 354 ARG A N 1
ATOM 2495 C CA . ARG A 1 320 ? 52.448 21.417 39.511 1.00 71.76 354 ARG A CA 1
ATOM 2496 C C . ARG A 1 320 ? 53.098 21.682 38.165 1.00 73.78 354 ARG A C 1
ATOM 2497 O O . ARG A 1 320 ? 54.031 20.971 37.819 1.00 75.19 354 ARG A O 1
ATOM 2505 N N . TRP A 1 321 ? 52.626 22.686 37.414 1.00 68.02 355 TRP A N 1
ATOM 2506 C CA . TRP A 1 321 ? 53.178 23.031 36.095 1.00 66.63 355 TRP A CA 1
ATOM 2507 C C . TRP A 1 321 ? 54.547 23.710 36.198 1.00 74.29 355 TRP A C 1
ATOM 2508 O O . TRP A 1 321 ? 55.483 23.275 35.522 1.00 74.94 355 TRP A O 1
ATOM 2519 N N . ASN A 1 322 ? 54.660 24.776 37.037 1.00 72.33 356 ASN A N 1
ATOM 2520 C CA . ASN A 1 322 ? 55.896 25.538 37.231 1.00 74.58 356 ASN A CA 1
ATOM 2521 C C . ASN A 1 322 ? 57.029 24.653 37.696 1.00 82.98 356 ASN A C 1
ATOM 2522 O O . ASN A 1 322 ? 58.173 24.847 37.269 1.00 85.05 356 ASN A O 1
ATOM 2527 N N . SER A 1 323 ? 56.698 23.652 38.541 1.00 80.27 357 SER A N 1
ATOM 2528 C CA . SER A 1 323 ? 57.615 22.653 39.066 1.00 83.07 357 SER A CA 1
ATOM 2529 C C . SER A 1 323 ? 58.047 21.678 37.963 1.00 86.48 357 SER A C 1
ATOM 2530 O O . SER A 1 323 ? 59.226 21.327 37.904 1.00 88.97 357 SER A O 1
ATOM 2533 N N . TRP A 1 324 ? 57.095 21.242 37.094 1.00 80.09 358 TRP A N 1
ATOM 2534 C CA . TRP A 1 324 ? 57.323 20.329 35.957 1.00 79.43 358 TRP A CA 1
ATOM 2535 C C . TRP A 1 324 ? 58.191 20.989 34.889 1.00 84.17 358 TRP A C 1
ATOM 2536 O O . TRP A 1 324 ? 59.020 20.317 34.272 1.00 85.40 358 TRP A O 1
ATOM 2547 N N . ILE A 1 325 ? 57.995 22.301 34.669 1.00 79.77 359 ILE A N 1
ATOM 2548 C CA . ILE A 1 325 ? 58.760 23.070 33.697 1.00 80.21 359 ILE A CA 1
ATOM 2549 C C . ILE A 1 325 ? 60.191 23.323 34.222 1.00 90.14 359 ILE A C 1
ATOM 2550 O O . ILE A 1 325 ? 61.103 23.562 33.428 1.00 92.40 359 ILE A O 1
ATOM 2555 N N . ARG A 1 326 ? 60.376 23.188 35.562 1.00 88.57 360 ARG A N 1
ATOM 2556 C CA . ARG A 1 326 ? 61.616 23.327 36.333 1.00 96.71 360 ARG A CA 1
ATOM 2557 C C . ARG A 1 326 ? 62.050 24.777 36.442 1.00 133.35 360 ARG A C 1
ATOM 2558 O O . ARG A 1 326 ? 61.466 25.519 37.230 1.00 97.84 360 ARG A O 1
ATOM 2566 N N . GLU B 1 2 ? 55.871 -34.765 9.143 1.00 64.27 36 GLU B N 1
ATOM 2567 C CA . GLU B 1 2 ? 55.818 -33.478 8.469 1.00 62.20 36 GLU B CA 1
ATOM 2568 C C . GLU B 1 2 ? 54.483 -32.774 8.733 1.00 67.17 36 GLU B C 1
ATOM 2569 O O . GLU B 1 2 ? 53.440 -33.440 8.794 1.00 70.97 36 GLU B O 1
ATOM 2575 N N . GLN B 1 3 ? 54.521 -31.441 8.922 1.00 58.51 37 GLN B N 1
ATOM 2576 C CA . GLN B 1 3 ? 53.343 -30.663 9.289 1.00 58.98 37 GLN B CA 1
ATOM 2577 C C . GLN B 1 3 ? 52.910 -29.623 8.239 1.00 62.18 37 GLN B C 1
ATOM 2578 O O . GLN B 1 3 ? 53.771 -28.947 7.677 1.00 61.57 37 GLN B O 1
ATOM 2584 N N . ARG B 1 4 ? 51.585 -29.489 7.977 1.00 57.60 38 ARG B N 1
ATOM 2585 C CA . ARG B 1 4 ? 51.088 -28.531 6.973 1.00 55.00 38 ARG B CA 1
ATOM 2586 C C . ARG B 1 4 ? 49.760 -27.830 7.371 1.00 57.36 38 ARG B C 1
ATOM 2587 O O . ARG B 1 4 ? 49.114 -28.230 8.339 1.00 57.49 38 ARG B O 1
ATOM 2595 N N . VAL B 1 5 ? 49.404 -26.740 6.656 1.00 52.94 39 VAL B N 1
ATOM 2596 C CA . VAL B 1 5 ? 48.135 -25.977 6.787 1.00 53.65 39 VAL B CA 1
ATOM 2597 C C . VAL B 1 5 ? 47.673 -25.671 5.350 1.00 58.97 39 VAL B C 1
ATOM 2598 O O . VAL B 1 5 ? 48.497 -25.279 4.520 1.00 57.64 39 VAL B O 1
ATOM 2602 N N . VAL B 1 6 ? 46.378 -25.849 5.048 1.00 57.03 40 VAL B N 1
ATOM 2603 C CA . VAL B 1 6 ? 45.834 -25.498 3.728 1.00 56.31 40 VAL B CA 1
ATOM 2604 C C . VAL B 1 6 ? 44.921 -24.276 3.876 1.00 62.65 40 VAL B C 1
ATOM 2605 O O . VAL B 1 6 ? 43.923 -24.334 4.603 1.00 64.53 40 VAL B O 1
ATOM 2609 N N . ILE B 1 7 ? 45.322 -23.143 3.249 1.00 56.40 41 ILE B N 1
ATOM 2610 C CA . ILE B 1 7 ? 44.596 -21.869 3.269 1.00 54.61 41 ILE B CA 1
ATOM 2611 C C . ILE B 1 7 ? 44.149 -21.466 1.851 1.00 60.51 41 ILE B C 1
ATOM 2612 O O . ILE B 1 7 ? 44.930 -21.582 0.906 1.00 60.07 41 ILE B O 1
ATOM 2617 N N . ALA B 1 8 ? 42.887 -21.005 1.704 1.00 58.77 42 ALA B N 1
ATOM 2618 C CA . ALA B 1 8 ? 42.352 -20.526 0.420 1.00 57.63 42 ALA B CA 1
ATOM 2619 C C . ALA B 1 8 ? 42.276 -18.996 0.394 1.00 57.34 42 ALA B C 1
ATOM 2620 O O . ALA B 1 8 ? 41.835 -18.381 1.361 1.00 53.34 42 ALA B O 1
ATOM 2622 N N . THR B 1 9 ? 42.734 -18.400 -0.711 1.00 55.02 43 THR B N 1
ATOM 2623 C CA . THR B 1 9 ? 42.763 -16.952 -0.955 1.00 54.56 43 THR B CA 1
ATOM 2624 C C . THR B 1 9 ? 42.224 -16.723 -2.390 1.00 61.27 43 THR B C 1
ATOM 2625 O O . THR B 1 9 ? 41.977 -17.695 -3.114 1.00 61.34 43 THR B O 1
ATOM 2629 N N . THR B 1 10 ? 42.069 -15.443 -2.800 1.00 59.29 44 THR B N 1
ATOM 2630 C CA . THR B 1 10 ? 41.667 -15.065 -4.153 1.00 61.08 44 THR B CA 1
ATOM 2631 C C . THR B 1 10 ? 42.830 -15.263 -5.142 1.00 67.89 44 THR B C 1
ATOM 2632 O O . THR B 1 10 ? 42.608 -15.207 -6.356 1.00 70.83 44 THR B O 1
ATOM 2636 N N . GLY B 1 11 ? 44.032 -15.533 -4.617 1.00 62.27 45 GLY B N 1
ATOM 2637 C CA . GLY B 1 11 ? 45.231 -15.757 -5.411 1.00 61.76 45 GLY B CA 1
ATOM 2638 C C . GLY B 1 11 ? 45.904 -14.463 -5.819 1.00 66.31 45 GLY B C 1
ATOM 2639 O O . GLY B 1 11 ? 45.704 -13.412 -5.195 1.00 64.26 45 GLY B O 1
ATOM 2640 N N . GLY B 1 12 ? 46.725 -14.559 -6.858 1.00 64.89 46 GLY B N 1
ATOM 2641 C CA . GLY B 1 12 ? 47.437 -13.432 -7.449 1.00 63.57 46 GLY B CA 1
ATOM 2642 C C . GLY B 1 12 ? 48.326 -12.616 -6.540 1.00 64.30 46 GLY B C 1
ATOM 2643 O O . GLY B 1 12 ? 49.168 -13.166 -5.826 1.00 63.57 46 GLY B O 1
ATOM 2644 N N . THR B 1 13 ? 48.151 -11.284 -6.607 1.00 59.19 47 THR B N 1
ATOM 2645 C CA . THR B 1 13 ? 48.917 -10.266 -5.883 1.00 56.55 47 THR B CA 1
ATOM 2646 C C . THR B 1 13 ? 48.707 -10.372 -4.381 1.00 55.03 47 THR B C 1
ATOM 2647 O O . THR B 1 13 ? 49.652 -10.201 -3.612 1.00 52.97 47 THR B O 1
ATOM 2651 N N . TYR B 1 14 ? 47.466 -10.667 -3.988 1.00 50.91 48 TYR B N 1
ATOM 2652 C CA . TYR B 1 14 ? 47.022 -10.832 -2.614 1.00 49.91 48 TYR B CA 1
ATOM 2653 C C . TYR B 1 14 ? 47.767 -12.012 -1.969 1.00 55.28 48 TYR B C 1
ATOM 2654 O O . TYR B 1 14 ? 48.388 -11.831 -0.917 1.00 55.50 48 TYR B O 1
ATOM 2663 N N . GLU B 1 15 ? 47.771 -13.178 -2.642 1.00 51.37 49 GLU B N 1
ATOM 2664 C CA . GLU B 1 15 ? 48.447 -14.394 -2.211 1.00 51.02 49 GLU B CA 1
ATOM 2665 C C . GLU B 1 15 ? 49.948 -14.207 -2.108 1.00 54.48 49 GLU B C 1
ATOM 2666 O O . GLU B 1 15 ? 50.558 -14.700 -1.159 1.00 56.11 49 GLU B O 1
ATOM 2672 N N . LYS B 1 16 ? 50.545 -13.501 -3.083 1.00 49.50 50 LYS B N 1
ATOM 2673 C CA . LYS B 1 16 ? 51.980 -13.233 -3.172 1.00 47.76 50 LYS B CA 1
ATOM 2674 C C . LYS B 1 16 ? 52.439 -12.417 -1.967 1.00 51.29 50 LYS B C 1
ATOM 2675 O O . LYS B 1 16 ? 53.447 -12.765 -1.359 1.00 52.85 50 LYS B O 1
ATOM 2681 N N . ALA B 1 17 ? 51.680 -11.365 -1.591 1.00 45.75 51 ALA B N 1
ATOM 2682 C CA . ALA B 1 17 ? 51.968 -10.518 -0.426 1.00 42.89 51 ALA B CA 1
ATOM 2683 C C . ALA B 1 17 ? 51.931 -11.337 0.879 1.00 45.30 51 ALA B C 1
ATOM 2684 O O . ALA B 1 17 ? 52.814 -11.179 1.729 1.00 46.93 51 ALA B O 1
ATOM 2686 N N . LEU B 1 18 ? 50.935 -12.231 1.011 1.00 38.83 52 LEU B N 1
ATOM 2687 C CA . LEU B 1 18 ? 50.760 -13.119 2.169 1.00 38.89 52 LEU B CA 1
ATOM 2688 C C . LEU B 1 18 ? 51.826 -14.201 2.252 1.00 44.96 52 LEU B C 1
ATOM 2689 O O . LEU B 1 18 ? 52.241 -14.548 3.351 1.00 45.86 52 LEU B O 1
ATOM 2694 N N . ARG B 1 19 ? 52.316 -14.687 1.112 1.00 42.16 53 ARG B N 1
ATOM 2695 C CA . ARG B 1 19 ? 53.355 -15.710 1.092 1.00 43.66 53 ARG B CA 1
ATOM 2696 C C . ARG B 1 19 ? 54.687 -15.161 1.631 1.00 49.60 53 ARG B C 1
ATOM 2697 O O . ARG B 1 19 ? 55.355 -15.811 2.450 1.00 49.11 53 ARG B O 1
ATOM 2705 N N . GLU B 1 20 ? 55.045 -13.946 1.174 1.00 45.89 54 GLU B N 1
ATOM 2706 C CA . GLU B 1 20 ? 56.280 -13.255 1.518 1.00 44.52 54 GLU B CA 1
ATOM 2707 C C . GLU B 1 20 ? 56.284 -12.759 2.936 1.00 45.81 54 GLU B C 1
ATOM 2708 O O . GLU B 1 20 ? 57.315 -12.870 3.591 1.00 47.71 54 GLU B O 1
ATOM 2714 N N . ALA B 1 21 ? 55.155 -12.215 3.413 1.00 39.71 55 ALA B N 1
ATOM 2715 C CA . ALA B 1 21 ? 55.061 -11.627 4.746 1.00 40.09 55 ALA B CA 1
ATOM 2716 C C . ALA B 1 21 ? 54.561 -12.536 5.853 1.00 44.56 55 ALA B C 1
ATOM 2717 O O . ALA B 1 21 ? 54.900 -12.302 7.014 1.00 45.17 55 ALA B O 1
ATOM 2719 N N . TRP B 1 22 ? 53.750 -13.543 5.515 1.00 39.09 56 TRP B N 1
ATOM 2720 C CA . TRP B 1 22 ? 53.106 -14.368 6.511 1.00 39.82 56 TRP B CA 1
ATOM 2721 C C . TRP B 1 22 ? 53.407 -15.864 6.416 1.00 46.53 56 TRP B C 1
ATOM 2722 O O . TRP B 1 22 ? 53.779 -16.433 7.427 1.00 48.18 56 TRP B O 1
ATOM 2733 N N . PHE B 1 23 ? 53.258 -16.492 5.244 1.00 43.49 57 PHE B N 1
ATOM 2734 C CA . PHE B 1 23 ? 53.432 -17.927 5.102 1.00 45.41 57 PHE B CA 1
ATOM 2735 C C . PHE B 1 23 ? 54.876 -18.389 5.178 1.00 53.13 57 PHE B C 1
ATOM 2736 O O . PHE B 1 23 ? 55.161 -19.276 5.982 1.00 55.78 57 PHE B O 1
ATOM 2744 N N . GLU B 1 24 ? 55.783 -17.830 4.360 1.00 49.33 58 GLU B N 1
ATOM 2745 C CA . GLU B 1 24 ? 57.196 -18.232 4.408 1.00 48.92 58 GLU B CA 1
ATOM 2746 C C . GLU B 1 24 ? 57.817 -17.912 5.784 1.00 51.72 58 GLU B C 1
ATOM 2747 O O . GLU B 1 24 ? 58.378 -18.839 6.378 1.00 54.05 58 GLU B O 1
ATOM 2753 N N . PRO B 1 25 ? 57.626 -16.708 6.394 1.00 45.43 59 PRO B N 1
ATOM 2754 C CA . PRO B 1 25 ? 58.167 -16.487 7.755 1.00 45.64 59 PRO B CA 1
ATOM 2755 C C . PRO B 1 25 ? 57.649 -17.478 8.804 1.00 50.27 59 PRO B C 1
ATOM 2756 O O . PRO B 1 25 ? 58.441 -17.922 9.643 1.00 53.79 59 PRO B O 1
ATOM 2760 N N . PHE B 1 26 ? 56.356 -17.872 8.718 1.00 42.36 60 PHE B N 1
ATOM 2761 C CA . PHE B 1 26 ? 55.724 -18.849 9.604 1.00 42.46 60 PHE B CA 1
ATOM 2762 C C . PHE B 1 26 ? 56.436 -20.188 9.514 1.00 49.28 60 PHE B C 1
ATOM 2763 O O . PHE B 1 26 ? 56.839 -20.731 10.546 1.00 51.63 60 PHE B O 1
ATOM 2771 N N . THR B 1 27 ? 56.600 -20.705 8.276 1.00 45.16 61 THR B N 1
ATOM 2772 C CA . THR B 1 27 ? 57.238 -21.981 7.981 1.00 46.50 61 THR B CA 1
ATOM 2773 C C . THR B 1 27 ? 58.693 -21.968 8.462 1.00 52.42 61 THR B C 1
ATOM 2774 O O . THR B 1 27 ? 59.203 -22.993 8.918 1.00 53.44 61 THR B O 1
ATOM 2778 N N . LYS B 1 28 ? 59.371 -20.818 8.312 1.00 49.36 62 LYS B N 1
ATOM 2779 C CA . LYS B 1 28 ? 60.749 -20.674 8.750 1.00 50.51 62 LYS B CA 1
ATOM 2780 C C . LYS B 1 28 ? 60.795 -20.796 10.277 1.00 56.59 62 LYS B C 1
ATOM 2781 O O . LYS B 1 28 ? 61.604 -21.574 10.775 1.00 59.93 62 LYS B O 1
ATOM 2787 N N . ALA B 1 29 ? 59.863 -20.140 10.989 1.00 52.28 63 ALA B N 1
ATOM 2788 C CA . ALA B 1 29 ? 59.787 -20.160 12.446 1.00 55.02 63 ALA B CA 1
ATOM 2789 C C . ALA B 1 29 ? 59.281 -21.477 13.068 1.00 64.36 63 ALA B C 1
ATOM 2790 O O . ALA B 1 29 ? 59.665 -21.791 14.195 1.00 67.07 63 ALA B O 1
ATOM 2792 N N . THR B 1 30 ? 58.407 -22.223 12.363 1.00 59.88 64 THR B N 1
ATOM 2793 C CA . THR B 1 30 ? 57.754 -23.413 12.904 1.00 60.26 64 THR B CA 1
ATOM 2794 C C . THR B 1 30 ? 58.078 -24.749 12.212 1.00 63.57 64 THR B C 1
ATOM 2795 O O . THR B 1 30 ? 58.016 -25.793 12.860 1.00 67.44 64 THR B O 1
ATOM 2799 N N . GLY B 1 31 ? 58.345 -24.726 10.916 1.00 54.86 65 GLY B N 1
ATOM 2800 C CA . GLY B 1 31 ? 58.578 -25.943 10.151 1.00 54.20 65 GLY B CA 1
ATOM 2801 C C . GLY B 1 31 ? 57.328 -26.476 9.474 1.00 57.91 65 GLY B C 1
ATOM 2802 O O . GLY B 1 31 ? 57.398 -27.410 8.670 1.00 57.95 65 GLY B O 1
ATOM 2803 N N . ILE B 1 32 ? 56.178 -25.870 9.794 1.00 55.11 66 ILE B N 1
ATOM 2804 C CA . ILE B 1 32 ? 54.857 -26.191 9.248 1.00 54.77 66 ILE B CA 1
ATOM 2805 C C . ILE B 1 32 ? 54.723 -25.542 7.859 1.00 52.88 66 ILE B C 1
ATOM 2806 O O . ILE B 1 32 ? 54.854 -24.321 7.724 1.00 49.48 66 ILE B O 1
ATOM 2811 N N . LYS B 1 33 ? 54.445 -26.367 6.851 1.00 48.49 67 LYS B N 1
ATOM 2812 C CA . LYS B 1 33 ? 54.294 -25.957 5.455 1.00 47.79 67 LYS B CA 1
ATOM 2813 C C . LYS B 1 33 ? 52.923 -25.346 5.222 1.00 52.77 67 LYS B C 1
ATOM 2814 O O . LYS B 1 33 ? 51.936 -25.865 5.738 1.00 55.45 67 LYS B O 1
ATOM 2820 N N . VAL B 1 34 ? 52.860 -24.242 4.470 1.00 45.89 68 VAL B N 1
ATOM 2821 C CA . VAL B 1 34 ? 51.603 -23.569 4.146 1.00 45.33 68 VAL B CA 1
ATOM 2822 C C . VAL B 1 34 ? 51.241 -23.825 2.668 1.00 51.95 68 VAL B C 1
ATOM 2823 O O . VAL B 1 34 ? 51.939 -23.341 1.777 1.00 52.00 68 VAL B O 1
ATOM 2827 N N . VAL B 1 35 ? 50.164 -24.614 2.434 1.00 49.49 69 VAL B N 1
ATOM 2828 C CA . VAL B 1 35 ? 49.605 -24.979 1.133 1.00 49.26 69 VAL B CA 1
ATOM 2829 C C . VAL B 1 35 ? 48.503 -23.956 0.814 1.00 54.25 69 VAL B C 1
ATOM 2830 O O . VAL B 1 35 ? 47.555 -23.816 1.580 1.00 53.74 69 VAL B O 1
ATOM 2834 N N . THR B 1 36 ? 48.664 -23.206 -0.290 1.00 52.49 70 THR B N 1
ATOM 2835 C CA . THR B 1 36 ? 47.718 -22.173 -0.726 1.00 52.68 70 THR B CA 1
ATOM 2836 C C . THR B 1 36 ? 46.859 -22.614 -1.910 1.00 61.38 70 THR B C 1
ATOM 2837 O O . THR B 1 36 ? 47.365 -23.200 -2.879 1.00 62.39 70 THR B O 1
ATOM 2841 N N . VAL B 1 37 ? 45.546 -22.337 -1.815 1.00 59.84 71 VAL B N 1
ATOM 2842 C CA . VAL B 1 37 ? 44.568 -22.666 -2.858 1.00 62.32 71 VAL B CA 1
ATOM 2843 C C . VAL B 1 37 ? 43.909 -21.359 -3.353 1.00 65.14 71 VAL B C 1
ATOM 2844 O O . VAL B 1 37 ? 43.583 -20.495 -2.535 1.00 64.31 71 VAL B O 1
ATOM 2848 N N . SER B 1 38 ? 43.780 -21.187 -4.682 1.00 61.90 72 SER B N 1
ATOM 2849 C CA . SER B 1 38 ? 43.183 -19.981 -5.265 1.00 62.10 72 SER B CA 1
ATOM 2850 C C . SER B 1 38 ? 41.780 -20.212 -5.851 1.00 70.42 72 SER B C 1
ATOM 2851 O O . SER B 1 38 ? 41.465 -21.306 -6.325 1.00 72.04 72 SER B O 1
ATOM 2854 N N . GLY B 1 39 ? 40.959 -19.169 -5.783 1.00 68.26 73 GLY B N 1
ATOM 2855 C CA . GLY B 1 39 ? 39.592 -19.140 -6.297 1.00 70.84 73 GLY B CA 1
ATOM 2856 C C . GLY B 1 39 ? 38.889 -17.845 -5.941 1.00 74.78 73 GLY B C 1
ATOM 2857 O O . GLY B 1 39 ? 39.369 -17.108 -5.079 1.00 71.46 73 GLY B O 1
ATOM 2858 N N . THR B 1 40 ? 37.739 -17.553 -6.590 1.00 74.69 74 THR B N 1
ATOM 2859 C CA . THR B 1 40 ? 36.954 -16.342 -6.273 1.00 74.38 74 THR B CA 1
ATOM 2860 C C . THR B 1 40 ? 36.270 -16.540 -4.919 1.00 78.65 74 THR B C 1
ATOM 2861 O O . THR B 1 40 ? 36.173 -17.679 -4.450 1.00 79.89 74 THR B O 1
ATOM 2865 N N . ASP B 1 41 ? 35.807 -15.446 -4.290 1.00 74.56 75 ASP B N 1
ATOM 2866 C CA . ASP B 1 41 ? 35.129 -15.495 -2.992 1.00 75.24 75 ASP B CA 1
ATOM 2867 C C . ASP B 1 41 ? 33.893 -16.372 -3.078 1.00 82.22 75 ASP B C 1
ATOM 2868 O O . ASP B 1 41 ? 33.664 -17.166 -2.171 1.00 83.80 75 ASP B O 1
ATOM 2873 N N . ALA B 1 42 ? 33.150 -16.273 -4.205 1.00 79.25 76 ALA B N 1
ATOM 2874 C CA . ALA B 1 42 ? 31.949 -17.053 -4.498 1.00 82.57 76 ALA B CA 1
ATOM 2875 C C . ALA B 1 42 ? 32.261 -18.556 -4.650 1.00 86.78 76 ALA B C 1
ATOM 2876 O O . ALA B 1 42 ? 31.520 -19.374 -4.102 1.00 88.54 76 ALA B O 1
ATOM 2878 N N . GLU B 1 43 ? 33.369 -18.901 -5.362 1.00 81.28 77 GLU B N 1
ATOM 2879 C CA . GLU B 1 43 ? 33.883 -20.262 -5.604 1.00 82.06 77 GLU B CA 1
ATOM 2880 C C . GLU B 1 43 ? 34.321 -20.912 -4.287 1.00 82.11 77 GLU B C 1
ATOM 2881 O O . GLU B 1 43 ? 34.041 -22.089 -4.068 1.00 82.98 77 GLU B O 1
ATOM 2887 N N . LYS B 1 44 ? 35.045 -20.137 -3.435 1.00 73.85 78 LYS B N 1
ATOM 2888 C CA . LYS B 1 44 ? 35.562 -20.554 -2.128 1.00 71.51 78 LYS B CA 1
ATOM 2889 C C . LYS B 1 44 ? 34.429 -20.914 -1.185 1.00 75.13 78 LYS B C 1
ATOM 2890 O O . LYS B 1 44 ? 34.438 -22.012 -0.620 1.00 75.58 78 LYS B O 1
ATOM 2896 N N . ARG B 1 45 ? 33.432 -20.013 -1.064 1.00 70.98 79 ARG B N 1
ATOM 2897 C CA . ARG B 1 45 ? 32.224 -20.202 -0.241 1.00 73.34 79 ARG B CA 1
ATOM 2898 C C . ARG B 1 45 ? 31.530 -21.492 -0.623 1.00 80.17 79 ARG B C 1
ATOM 2899 O O . ARG B 1 45 ? 31.254 -22.302 0.252 1.00 82.42 79 ARG B O 1
ATOM 2907 N N . ALA B 1 46 ? 31.341 -21.719 -1.936 1.00 77.16 80 ALA B N 1
ATOM 2908 C CA . ALA B 1 46 ? 30.706 -22.911 -2.505 1.00 80.45 80 ALA B CA 1
ATOM 2909 C C . ALA B 1 46 ? 31.547 -24.180 -2.328 1.00 83.77 80 ALA B C 1
ATOM 2910 O O . ALA B 1 46 ? 30.979 -25.266 -2.157 1.00 87.00 80 ALA B O 1
ATOM 2912 N N . LYS B 1 47 ? 32.882 -24.052 -2.372 1.00 76.01 81 LYS B N 1
ATOM 2913 C CA . LYS B 1 47 ? 33.796 -25.181 -2.174 1.00 75.45 81 LYS B CA 1
ATOM 2914 C C . LYS B 1 47 ? 33.834 -25.595 -0.706 1.00 77.36 81 LYS B C 1
ATOM 2915 O O . LYS B 1 47 ? 33.926 -26.786 -0.428 1.00 78.36 81 LYS B O 1
ATOM 2921 N N . VAL B 1 48 ? 33.730 -24.623 0.225 1.00 71.80 82 VAL B N 1
ATOM 2922 C CA . VAL B 1 48 ? 33.701 -24.883 1.670 1.00 71.90 82 VAL B CA 1
ATOM 2923 C C . VAL B 1 48 ? 32.397 -25.570 2.057 1.00 77.75 82 VAL B C 1
ATOM 2924 O O . VAL B 1 48 ? 32.453 -26.605 2.728 1.00 78.12 82 VAL B O 1
ATOM 2928 N N . THR B 1 49 ? 31.226 -25.025 1.618 1.00 76.48 83 THR B N 1
ATOM 2929 C CA . THR B 1 49 ? 29.922 -25.637 1.952 1.00 81.19 83 THR B CA 1
ATOM 2930 C C . THR B 1 49 ? 29.818 -27.056 1.386 1.00 89.67 83 THR B C 1
ATOM 2931 O O . THR B 1 49 ? 29.334 -27.912 2.119 1.00 93.86 83 THR B O 1
ATOM 2935 N N . ALA B 1 50 ? 30.311 -27.332 0.146 1.00 86.50 84 ALA B N 1
ATOM 2936 C CA . ALA B 1 50 ? 30.300 -28.698 -0.446 1.00 90.25 84 ALA B CA 1
ATOM 2937 C C . ALA B 1 50 ? 31.144 -29.675 0.367 1.00 95.37 84 ALA B C 1
ATOM 2938 O O . ALA B 1 50 ? 30.713 -30.800 0.593 1.00 99.44 84 ALA B O 1
ATOM 2940 N N . MET B 1 51 ? 32.329 -29.231 0.818 1.00 88.66 85 MET B N 1
ATOM 2941 C CA . MET B 1 51 ? 33.256 -29.998 1.645 1.00 88.43 85 MET B CA 1
ATOM 2942 C C . MET B 1 51 ? 32.632 -30.332 3.003 1.00 95.57 85 MET B C 1
ATOM 2943 O O . MET B 1 51 ? 32.737 -31.472 3.455 1.00 97.69 85 MET B O 1
ATOM 2948 N N . VAL B 1 52 ? 32.017 -29.328 3.661 1.00 91.78 86 VAL B N 1
ATOM 2949 C CA . VAL B 1 52 ? 31.384 -29.464 4.978 1.00 94.38 86 VAL B CA 1
ATOM 2950 C C . VAL B 1 52 ? 30.185 -30.416 4.907 1.00 103.96 86 VAL B C 1
ATOM 2951 O O . VAL B 1 52 ? 30.029 -31.280 5.774 1.00 107.10 86 VAL B O 1
ATOM 2955 N N . GLN B 1 53 ? 29.359 -30.249 3.864 1.00 100.98 87 GLN B N 1
ATOM 2956 C CA . GLN B 1 53 ? 28.153 -31.022 3.645 1.00 106.07 87 GLN B CA 1
ATOM 2957 C C . GLN B 1 53 ? 28.399 -32.486 3.361 1.00 113.15 87 GLN B C 1
ATOM 2958 O O . GLN B 1 53 ? 27.584 -33.303 3.775 1.00 118.30 87 GLN B O 1
ATOM 2964 N N . THR B 1 54 ? 29.509 -32.818 2.673 1.00 108.44 88 THR B N 1
ATOM 2965 C CA . THR B 1 54 ? 29.905 -34.189 2.318 1.00 110.57 88 THR B CA 1
ATOM 2966 C C . THR B 1 54 ? 30.673 -34.857 3.455 1.00 114.77 88 THR B C 1
ATOM 2967 O O . THR B 1 54 ? 30.391 -36.003 3.795 1.00 120.90 88 THR B O 1
ATOM 2971 N N . GLY B 1 55 ? 31.654 -34.160 4.000 1.00 106.48 89 GLY B N 1
ATOM 2972 C CA . GLY B 1 55 ? 32.508 -34.688 5.051 1.00 106.28 89 GLY B CA 1
ATOM 2973 C C . GLY B 1 55 ? 33.967 -34.668 4.641 1.00 107.48 89 GLY B C 1
ATOM 2974 O O . GLY B 1 55 ? 34.846 -34.503 5.490 1.00 106.51 89 GLY B O 1
ATOM 2975 N N . ASN B 1 56 ? 34.241 -34.822 3.331 1.00 101.44 90 ASN B N 1
ATOM 2976 C CA . ASN B 1 56 ? 35.599 -34.757 2.803 1.00 96.64 90 ASN B CA 1
ATOM 2977 C C . ASN B 1 56 ? 36.005 -33.273 2.785 1.00 96.42 90 ASN B C 1
ATOM 2978 O O . ASN B 1 56 ? 35.647 -32.535 1.861 1.00 95.45 90 ASN B O 1
ATOM 2983 N N . VAL B 1 57 ? 36.668 -32.821 3.865 1.00 88.67 91 VAL B N 1
ATOM 2984 C CA . VAL B 1 57 ? 37.170 -31.451 4.010 1.00 82.89 91 VAL B CA 1
ATOM 2985 C C . VAL B 1 57 ? 38.705 -31.481 3.794 1.00 81.73 91 VAL B C 1
ATOM 2986 O O . VAL B 1 57 ? 39.398 -32.299 4.409 1.00 80.70 91 VAL B O 1
ATOM 2990 N N . THR B 1 58 ? 39.205 -30.644 2.843 1.00 74.68 92 THR B N 1
ATOM 2991 C CA . THR B 1 58 ? 40.618 -30.583 2.454 1.00 70.81 92 THR B CA 1
ATOM 2992 C C . THR B 1 58 ? 41.222 -29.198 2.721 1.00 71.14 92 THR B C 1
ATOM 2993 O O . THR B 1 58 ? 42.427 -29.011 2.555 1.00 68.45 92 THR B O 1
ATOM 2997 N N . TRP B 1 59 ? 40.400 -28.237 3.145 1.00 68.11 93 TRP B N 1
ATOM 2998 C CA . TRP B 1 59 ? 40.891 -26.918 3.529 1.00 65.43 93 TRP B CA 1
ATOM 2999 C C . TRP B 1 59 ? 40.789 -26.725 5.048 1.00 67.97 93 TRP B C 1
ATOM 3000 O O . TRP B 1 59 ? 39.892 -27.273 5.672 1.00 69.46 93 TRP B O 1
ATOM 3011 N N . ASP B 1 60 ? 41.726 -25.962 5.629 1.00 62.53 94 ASP B N 1
ATOM 3012 C CA . ASP B 1 60 ? 41.791 -25.630 7.059 1.00 62.32 94 ASP B CA 1
ATOM 3013 C C . ASP B 1 60 ? 41.323 -24.195 7.278 1.00 62.78 94 ASP B C 1
ATOM 3014 O O . ASP B 1 60 ? 40.611 -23.926 8.238 1.00 64.52 94 ASP B O 1
ATOM 3019 N N . LEU B 1 61 ? 41.773 -23.268 6.413 1.00 55.38 95 LEU B N 1
ATOM 3020 C CA . LEU B 1 61 ? 41.476 -21.833 6.497 1.00 53.05 95 LEU B CA 1
ATOM 3021 C C . LEU B 1 61 ? 41.127 -21.257 5.137 1.00 59.85 95 LEU B C 1
ATOM 3022 O O . LEU B 1 61 ? 41.581 -21.779 4.113 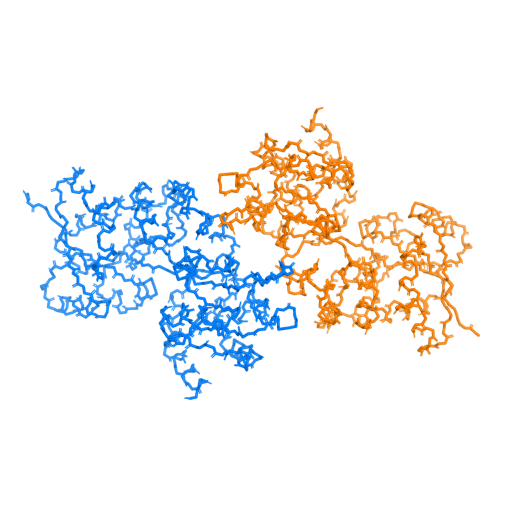1.00 59.07 95 LEU B O 1
ATOM 3027 N N . TYR B 1 62 ? 40.343 -20.160 5.135 1.00 56.02 96 TYR B N 1
ATOM 3028 C CA . TYR B 1 62 ? 40.011 -19.388 3.936 1.00 54.79 96 TYR B CA 1
ATOM 3029 C C . TYR B 1 62 ? 39.755 -17.932 4.302 1.00 58.08 96 TYR B C 1
ATOM 3030 O O . TYR B 1 62 ? 39.402 -17.631 5.447 1.00 58.03 96 TYR B O 1
ATOM 3039 N N . LEU B 1 63 ? 39.987 -17.025 3.354 1.00 53.51 97 LEU B N 1
ATOM 3040 C CA . LEU B 1 63 ? 39.731 -15.614 3.583 1.00 52.26 97 LEU B CA 1
ATOM 3041 C C . LEU B 1 63 ? 38.388 -15.236 2.975 1.00 59.81 97 LEU B C 1
ATOM 3042 O O . LEU B 1 63 ? 38.025 -15.738 1.905 1.00 60.31 97 LEU B O 1
ATOM 3047 N N . ASP B 1 64 ? 37.663 -14.329 3.644 1.00 57.51 98 ASP B N 1
ATOM 3048 C CA . ASP B 1 64 ? 36.409 -13.776 3.142 1.00 59.48 98 ASP B CA 1
ATOM 3049 C C . ASP B 1 64 ? 36.150 -12.430 3.788 1.00 62.86 98 ASP B C 1
ATOM 3050 O O . ASP B 1 64 ? 36.657 -12.181 4.882 1.00 62.87 98 ASP B O 1
ATOM 3055 N N . GLY B 1 65 ? 35.361 -11.581 3.121 1.00 58.43 99 GLY B N 1
ATOM 3056 C CA . GLY B 1 65 ? 34.975 -10.269 3.627 1.00 56.63 99 GLY B CA 1
ATOM 3057 C C . GLY B 1 65 ? 34.352 -10.372 5.003 1.00 64.04 99 GLY B C 1
ATOM 3058 O O . GLY B 1 65 ? 33.681 -11.366 5.304 1.00 67.16 99 GLY B O 1
ATOM 3059 N N . GLU B 1 66 ? 34.577 -9.359 5.857 1.00 61.02 100 GLU B N 1
ATOM 3060 C CA . GLU B 1 66 ? 34.097 -9.371 7.243 1.00 62.31 100 GLU B CA 1
ATOM 3061 C C . GLU B 1 66 ? 32.566 -9.365 7.372 1.00 67.75 100 GLU B C 1
ATOM 3062 O O . GLU B 1 66 ? 32.039 -9.930 8.337 1.00 68.76 100 GLU B O 1
ATOM 3068 N N . ILE B 1 67 ? 31.866 -8.773 6.387 1.00 63.93 101 ILE B N 1
ATOM 3069 C CA . ILE B 1 67 ? 30.410 -8.746 6.377 1.00 66.16 101 ILE B CA 1
ATOM 3070 C C . ILE B 1 67 ? 29.888 -10.135 5.997 1.00 75.24 101 ILE B C 1
ATOM 3071 O O . ILE B 1 67 ? 28.884 -10.565 6.549 1.00 78.03 101 ILE B O 1
ATOM 3076 N N . GLN B 1 68 ? 30.595 -10.878 5.147 1.00 72.51 102 GLN B N 1
ATOM 3077 C CA . GLN B 1 68 ? 30.170 -12.252 4.850 1.00 75.23 102 GLN B CA 1
ATOM 3078 C C . GLN B 1 68 ? 30.563 -13.205 6.028 1.00 79.52 102 GLN B C 1
ATOM 3079 O O . GLN B 1 68 ? 29.911 -14.226 6.223 1.00 80.64 102 GLN B O 1
ATOM 3085 N N . ALA B 1 69 ? 31.518 -12.782 6.892 1.00 74.24 103 ALA B N 1
ATOM 3086 C CA . ALA B 1 69 ? 32.056 -13.583 7.995 1.00 74.84 103 ALA B CA 1
ATOM 3087 C C . ALA B 1 69 ? 31.498 -13.408 9.478 1.00 82.20 103 ALA B C 1
ATOM 3088 O O . ALA B 1 69 ? 32.158 -13.926 10.370 1.00 82.25 103 ALA B O 1
ATOM 3090 N N . GLY B 1 70 ? 30.355 -12.785 9.799 1.00 82.23 104 GLY B N 1
ATOM 3091 C CA . GLY B 1 70 ? 29.355 -12.110 8.986 1.00 82.86 104 GLY B CA 1
ATOM 3092 C C . GLY B 1 70 ? 27.978 -12.733 9.110 1.00 91.98 104 GLY B C 1
ATOM 3093 O O . GLY B 1 70 ? 27.302 -12.575 10.132 1.00 93.40 104 GLY B O 1
ATOM 3094 N N . SER B 1 71 ? 27.568 -13.444 8.044 1.00 89.87 105 SER B N 1
ATOM 3095 C CA . SER B 1 71 ? 26.282 -14.085 7.855 1.00 93.84 105 SER B CA 1
ATOM 3096 C C . SER B 1 71 ? 26.178 -15.414 8.592 1.00 100.22 105 SER B C 1
ATOM 3097 O O . SER B 1 71 ? 27.206 -15.990 8.955 1.00 98.94 105 SER B O 1
ATOM 3100 N N . ASP B 1 72 ? 24.927 -15.920 8.756 1.00 99.23 106 ASP B N 1
ATOM 3101 C CA . ASP B 1 72 ? 24.604 -17.198 9.392 1.00 102.27 106 ASP B CA 1
ATOM 3102 C C . ASP B 1 72 ? 25.163 -18.347 8.551 1.00 103.14 106 ASP B C 1
ATOM 3103 O O . ASP B 1 72 ? 25.656 -19.334 9.106 1.00 103.31 106 ASP B O 1
ATOM 3108 N N . ALA B 1 73 ? 25.120 -18.178 7.206 1.00 97.13 107 ALA B N 1
ATOM 3109 C CA . ALA B 1 73 ? 25.628 -19.117 6.196 1.00 96.38 107 ALA B CA 1
ATOM 3110 C C . ALA B 1 73 ? 27.074 -19.485 6.481 1.00 97.23 107 ALA B C 1
ATOM 3111 O O . ALA B 1 73 ? 27.415 -20.675 6.467 1.00 99.75 107 ALA B O 1
ATOM 3113 N N . HIS B 1 74 ? 27.906 -18.464 6.786 1.00 87.58 108 HIS B N 1
ATOM 3114 C CA . HIS B 1 74 ? 29.311 -18.569 7.147 1.00 83.30 108 HIS B CA 1
ATOM 3115 C C . HIS B 1 74 ? 29.482 -19.336 8.460 1.00 88.76 108 HIS B C 1
ATOM 3116 O O . HIS B 1 74 ? 30.346 -20.207 8.537 1.00 88.95 108 HIS B O 1
ATOM 3123 N N . PHE B 1 75 ? 28.669 -19.007 9.482 1.00 86.71 109 PHE B N 1
ATOM 3124 C CA . PHE B 1 75 ? 28.687 -19.640 10.810 1.00 89.16 109 PHE B CA 1
ATOM 3125 C C . PHE B 1 75 ? 28.303 -21.130 10.772 1.00 96.91 109 PHE B C 1
ATOM 3126 O O . PHE B 1 75 ? 28.607 -21.868 11.714 1.00 98.69 109 PHE B O 1
ATOM 3134 N N . ALA B 1 76 ? 27.631 -21.558 9.687 1.00 94.00 110 ALA B N 1
ATOM 3135 C CA . ALA B 1 76 ? 27.212 -22.935 9.459 1.00 97.34 110 ALA B CA 1
ATOM 3136 C C . ALA B 1 76 ? 28.340 -23.796 8.896 1.00 100.59 110 ALA B C 1
ATOM 3137 O O . ALA B 1 76 ? 28.339 -24.999 9.126 1.00 104.28 110 ALA B O 1
ATOM 3139 N N . ILE B 1 77 ? 29.286 -23.190 8.150 1.00 92.53 111 ILE B N 1
ATOM 3140 C CA . ILE B 1 77 ? 30.404 -23.877 7.484 1.00 90.12 111 ILE B CA 1
ATOM 3141 C C . ILE B 1 77 ? 31.768 -23.603 8.148 1.00 89.61 111 ILE B C 1
ATOM 3142 O O . ILE B 1 77 ? 32.781 -24.206 7.753 1.00 85.04 111 ILE B O 1
ATOM 3147 N N . THR B 1 78 ? 31.787 -22.705 9.162 1.00 87.24 112 THR B N 1
ATOM 3148 C CA . THR B 1 78 ? 33.021 -22.360 9.884 1.00 84.55 112 THR B CA 1
ATOM 3149 C C . THR B 1 78 ? 32.914 -22.655 11.372 1.00 90.66 112 THR B C 1
ATOM 3150 O O . THR B 1 78 ? 31.807 -22.741 11.915 1.00 91.95 112 THR B O 1
ATOM 3154 N N . GLU B 1 79 ? 34.084 -22.782 12.025 1.00 86.95 113 GLU B N 1
ATOM 3155 C CA . GLU B 1 79 ? 34.185 -23.001 13.458 1.00 89.16 113 GLU B CA 1
ATOM 3156 C C . GLU B 1 79 ? 34.052 -21.676 14.181 1.00 94.81 113 GLU B C 1
ATOM 3157 O O . GLU B 1 79 ? 34.445 -20.632 13.658 1.00 91.94 113 GLU B O 1
ATOM 3163 N N . ASP B 1 80 ? 33.484 -21.719 15.386 1.00 96.04 114 ASP B N 1
ATOM 3164 C CA . ASP B 1 80 ? 33.300 -20.558 16.246 1.00 95.28 114 ASP B CA 1
ATOM 3165 C C . ASP B 1 80 ? 34.639 -20.291 16.930 1.00 96.06 114 ASP B C 1
ATOM 3166 O O . ASP B 1 80 ? 35.101 -21.100 17.738 1.00 97.21 114 ASP B O 1
ATOM 3171 N N . LEU B 1 81 ? 35.283 -19.182 16.561 1.00 89.17 115 LEU B N 1
ATOM 3172 C CA . LEU B 1 81 ? 36.593 -18.805 17.095 1.00 87.28 115 LEU B CA 1
ATOM 3173 C C . LEU B 1 81 ? 36.559 -18.136 18.475 1.00 93.62 115 LEU B C 1
ATOM 3174 O O . LEU B 1 81 ? 37.612 -18.015 19.103 1.00 91.67 115 LEU B O 1
ATOM 3179 N N . SER B 1 82 ? 35.355 -17.720 18.947 1.00 93.82 116 SER B N 1
ATOM 3180 C CA . SER B 1 82 ? 35.082 -17.059 20.236 1.00 95.53 116 SER B CA 1
ATOM 3181 C C . SER B 1 82 ? 35.939 -17.558 21.429 1.00 101.96 116 SER B C 1
ATOM 3182 O O . SER B 1 82 ? 36.520 -16.717 22.126 1.00 100.97 116 SER B O 1
ATOM 3185 N N . ASP B 1 83 ? 36.079 -18.894 21.615 1.00 101.14 117 ASP B N 1
ATOM 3186 C CA . ASP B 1 83 ? 36.939 -19.441 22.660 1.00 102.97 117 ASP B CA 1
ATOM 3187 C C . ASP B 1 83 ? 38.417 -19.078 22.458 1.00 104.80 117 ASP B C 1
ATOM 3188 O O . ASP B 1 83 ? 39.027 -18.540 23.383 1.00 105.06 117 ASP B O 1
ATOM 3193 N N . PHE B 1 84 ? 38.963 -19.295 21.236 1.00 98.29 118 PHE B N 1
ATOM 3194 C CA . PHE B 1 84 ? 40.339 -18.971 20.824 1.00 94.60 118 PHE B CA 1
ATOM 3195 C C . PHE B 1 84 ? 40.675 -17.462 20.954 1.00 97.89 118 PHE B C 1
ATOM 3196 O O . PHE B 1 84 ? 41.802 -17.125 21.311 1.00 94.82 118 PHE B O 1
ATOM 3204 N N . CYS B 1 85 ? 39.698 -16.571 20.651 1.00 97.84 119 CYS B N 1
ATOM 3205 C CA . CYS B 1 85 ? 39.812 -15.097 20.707 1.00 97.11 119 CYS B CA 1
ATOM 3206 C C . CYS B 1 85 ? 40.232 -14.595 22.088 1.00 103.57 119 CYS B C 1
ATOM 3207 O O . CYS B 1 85 ? 41.000 -13.638 22.189 1.00 100.66 119 CYS B O 1
ATOM 3210 N N . MET B 1 86 ? 39.679 -15.214 23.144 1.00 105.17 120 MET B N 1
ATOM 3211 C CA . MET B 1 86 ? 39.873 -14.843 24.544 1.00 108.12 120 MET B CA 1
ATOM 3212 C C . MET B 1 86 ? 41.330 -14.547 24.966 1.00 109.44 120 MET B C 1
ATOM 3213 O O . MET B 1 86 ? 41.520 -13.701 25.842 1.00 110.88 120 MET B O 1
ATOM 3218 N N . GLN B 1 87 ? 42.342 -15.168 24.345 1.00 101.77 121 GLN B N 1
ATOM 3219 C CA . GLN B 1 87 ? 43.741 -14.923 24.725 1.00 99.98 121 GLN B CA 1
ATOM 3220 C C . GLN B 1 87 ? 44.261 -13.503 24.401 1.00 100.28 121 GLN B C 1
ATOM 3221 O O . GLN B 1 87 ? 45.292 -13.101 24.949 1.00 99.35 121 GLN B O 1
ATOM 3227 N N . PHE B 1 88 ? 43.549 -12.753 23.529 1.00 94.78 122 PHE B N 1
ATOM 3228 C CA . PHE B 1 88 ? 43.910 -11.384 23.127 1.00 91.80 122 PHE B CA 1
ATOM 3229 C C . PHE B 1 88 ? 42.945 -10.356 23.756 1.00 99.78 122 PHE B C 1
ATOM 3230 O O . PHE B 1 88 ? 42.825 -9.223 23.256 1.00 97.33 122 PHE B O 1
ATOM 3238 N N . ILE B 1 89 ? 42.257 -10.758 24.861 1.00 100.86 123 ILE B N 1
ATOM 3239 C CA . ILE B 1 89 ? 41.302 -9.905 25.573 1.00 102.69 123 ILE B CA 1
ATOM 3240 C C . ILE B 1 89 ? 42.047 -8.794 26.3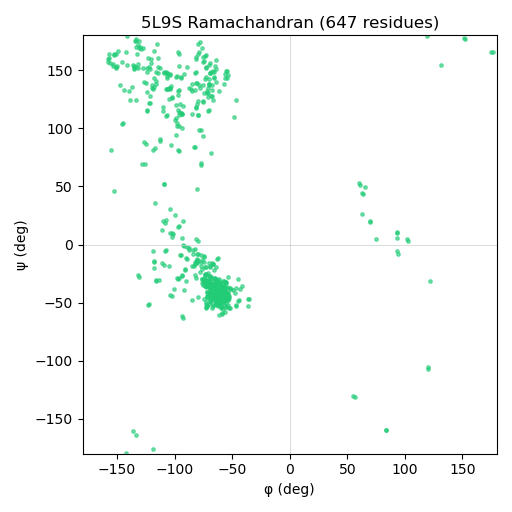31 1.00 108.52 123 ILE B C 1
ATOM 3241 O O . ILE B 1 89 ? 41.546 -7.667 26.413 1.00 106.92 123 ILE B O 1
ATOM 3246 N N . ASN B 1 90 ? 43.270 -9.112 26.819 1.00 107.56 124 ASN B N 1
ATOM 3247 C CA . ASN B 1 90 ? 44.155 -8.192 27.542 1.00 108.34 124 ASN B CA 1
ATOM 3248 C C . ASN B 1 90 ? 45.324 -7.682 26.655 1.00 108.53 124 ASN B C 1
ATOM 3249 O O . ASN B 1 90 ? 46.415 -7.374 27.159 1.00 108.47 124 ASN B O 1
ATOM 3254 N N . SER B 1 91 ? 45.069 -7.574 25.329 1.00 101.14 125 SER B N 1
ATOM 3255 C CA . SER B 1 91 ? 46.039 -7.073 24.357 1.00 96.90 125 SER B CA 1
ATOM 3256 C C . SER B 1 91 ? 45.961 -5.562 24.332 1.00 96.52 125 SER B C 1
ATOM 3257 O O . SER B 1 91 ? 44.867 -4.987 24.267 1.00 95.37 125 SER B O 1
ATOM 3260 N N . THR B 1 92 ? 47.131 -4.929 24.399 1.00 90.72 126 THR B N 1
ATOM 3261 C CA . THR B 1 92 ? 47.289 -3.474 24.361 1.00 88.45 126 THR B CA 1
ATOM 3262 C C . THR B 1 92 ? 47.448 -3.002 22.886 1.00 86.21 126 THR B C 1
ATOM 3263 O O . THR B 1 92 ? 47.328 -1.799 22.601 1.00 85.04 126 THR B O 1
ATOM 3267 N N . ASP B 1 93 ? 47.670 -3.987 21.963 1.00 77.21 127 ASP B N 1
ATOM 3268 C CA . ASP B 1 93 ? 47.992 -3.864 20.534 1.00 72.28 127 ASP B CA 1
ATOM 3269 C C . ASP B 1 93 ? 46.839 -4.079 19.500 1.00 70.66 127 ASP B C 1
ATOM 3270 O O . ASP B 1 93 ? 46.767 -3.344 18.523 1.00 65.73 127 ASP B O 1
ATOM 3275 N N . LEU B 1 94 ? 45.928 -5.040 19.766 1.00 69.67 128 LEU B N 1
ATOM 3276 C CA . LEU B 1 94 ? 44.777 -5.372 18.911 1.00 69.36 128 LEU B CA 1
ATOM 3277 C C . LEU B 1 94 ? 43.428 -4.814 19.433 1.00 77.87 128 LEU B C 1
ATOM 3278 O O . LEU B 1 94 ? 43.112 -4.958 20.619 1.00 80.51 128 LEU B O 1
ATOM 3283 N N . LEU B 1 95 ? 42.603 -4.244 18.538 1.00 74.97 129 LEU B N 1
ATOM 3284 C CA . LEU B 1 95 ? 41.289 -3.729 18.948 1.00 76.59 129 LEU B CA 1
ATOM 3285 C C . LEU B 1 95 ? 40.238 -4.836 19.045 1.00 84.21 129 LEU B C 1
ATOM 3286 O O . LEU B 1 95 ? 40.472 -5.915 18.531 1.00 84.53 129 LEU B O 1
ATOM 3291 N N . ALA B 1 96 ? 39.122 -4.604 19.754 1.00 83.69 130 ALA B N 1
ATOM 3292 C CA . ALA B 1 96 ? 38.082 -5.622 19.988 1.00 86.70 130 ALA B CA 1
ATOM 3293 C C . ALA B 1 96 ? 37.665 -6.450 18.765 1.00 88.09 130 ALA B C 1
ATOM 3294 O O . ALA B 1 96 ? 37.632 -7.682 18.843 1.00 90.16 130 ALA B O 1
ATOM 3296 N N . ASP B 1 97 ? 37.378 -5.763 17.648 1.00 79.53 131 ASP B N 1
ATOM 3297 C CA . ASP B 1 97 ? 36.898 -6.307 16.374 1.00 77.48 131 ASP B CA 1
ATOM 3298 C C . ASP B 1 97 ? 37.851 -7.293 15.638 1.00 75.47 131 ASP B C 1
ATOM 3299 O O . ASP B 1 97 ? 37.414 -7.936 14.686 1.00 73.28 131 ASP B O 1
ATOM 3304 N N . SER B 1 98 ? 39.124 -7.405 16.070 1.00 69.19 132 SER B N 1
ATOM 3305 C CA . SER B 1 98 ? 40.187 -8.183 15.433 1.00 66.99 132 SER B CA 1
ATOM 3306 C C . SER B 1 98 ? 40.026 -9.707 15.495 1.00 73.73 132 SER B C 1
ATOM 3307 O O . SER B 1 98 ? 40.659 -10.415 14.713 1.00 71.88 132 SER B O 1
ATOM 3310 N N . CYS B 1 99 ? 39.203 -10.208 16.424 1.00 73.94 133 CYS B N 1
ATOM 3311 C CA . CYS B 1 99 ? 38.965 -11.639 16.585 1.00 75.93 133 CYS B CA 1
ATOM 3312 C C . CYS B 1 99 ? 37.496 -11.854 16.993 1.00 78.24 133 CYS B C 1
ATOM 3313 O O . CYS B 1 99 ? 37.102 -11.543 18.118 1.00 79.90 133 CYS B O 1
ATOM 3316 N N . THR B 1 100 ? 36.681 -12.314 16.021 1.00 72.05 134 THR B N 1
ATOM 3317 C CA . THR B 1 100 ? 35.235 -12.548 16.085 1.00 73.40 134 THR B CA 1
ATOM 3318 C C . THR B 1 100 ? 34.908 -14.051 15.862 1.00 79.34 134 THR B C 1
ATOM 3319 O O . THR B 1 100 ? 35.768 -14.821 15.431 1.00 77.75 134 THR B O 1
ATOM 3323 N N . ARG B 1 101 ? 33.661 -14.453 16.161 1.00 78.79 135 ARG B N 1
ATOM 3324 C CA . ARG B 1 101 ? 33.109 -15.791 15.953 1.00 81.17 135 ARG B CA 1
ATOM 3325 C C . ARG B 1 101 ? 33.502 -16.341 14.558 1.00 83.61 135 ARG B C 1
ATOM 3326 O O . ARG B 1 101 ? 33.941 -17.495 14.449 1.00 82.67 135 ARG B O 1
ATOM 3334 N N . GLY B 1 102 ? 33.322 -15.501 13.527 1.00 78.81 136 GLY B N 1
ATOM 3335 C CA . GLY B 1 102 ? 33.569 -15.851 12.136 1.00 77.99 136 GLY B CA 1
ATOM 3336 C C . GLY B 1 102 ? 35.014 -15.875 11.681 1.00 79.93 136 GLY B C 1
ATOM 3337 O O . GLY B 1 102 ? 35.295 -16.396 10.603 1.00 77.69 136 GLY B O 1
ATOM 3338 N N . GLY B 1 103 ? 35.920 -15.293 12.469 1.00 76.31 137 GLY B N 1
ATOM 3339 C CA . GLY B 1 103 ? 37.338 -15.259 12.129 1.00 73.62 137 GLY B CA 1
ATOM 3340 C C . GLY B 1 103 ? 38.160 -14.094 12.651 1.00 74.74 137 GLY B C 1
ATOM 3341 O O . GLY B 1 103 ? 37.638 -13.191 13.308 1.00 74.87 137 GLY B O 1
ATOM 3342 N N . ALA B 1 104 ? 39.476 -14.131 12.362 1.00 68.21 138 ALA B N 1
ATOM 3343 C CA . ALA B 1 104 ? 40.443 -13.121 12.782 1.00 64.92 138 ALA B CA 1
ATOM 3344 C C . ALA B 1 104 ? 40.608 -12.102 11.682 1.00 64.76 138 ALA B C 1
ATOM 3345 O O . ALA B 1 104 ? 40.575 -12.477 10.517 1.00 64.21 138 ALA B O 1
ATOM 3347 N N . LYS B 1 105 ? 40.800 -10.821 12.028 1.00 58.70 139 LYS B N 1
ATOM 3348 C CA . LYS B 1 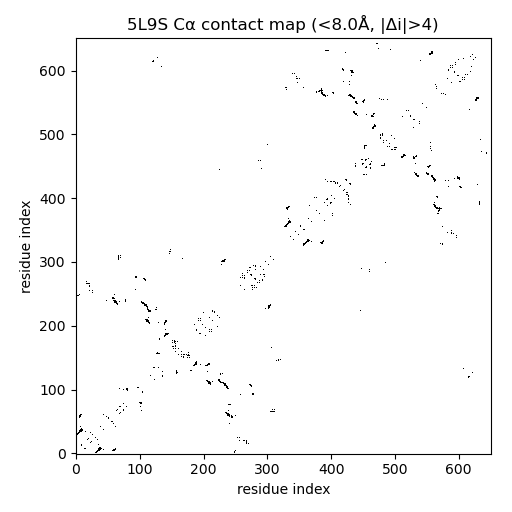105 ? 40.990 -9.776 11.017 1.00 55.04 139 LYS B CA 1
ATOM 3349 C C . LYS B 1 105 ? 42.361 -9.929 10.386 1.00 56.59 139 LYS B C 1
ATOM 3350 O O . LYS B 1 105 ? 43.369 -10.055 11.100 1.00 55.14 139 LYS B O 1
ATOM 3356 N N . LEU B 1 106 ? 42.395 -9.924 9.044 1.00 51.36 140 LEU B N 1
ATOM 3357 C CA . LEU B 1 106 ? 43.643 -9.996 8.336 1.00 49.31 140 LEU B CA 1
ATOM 3358 C C . LEU B 1 106 ? 44.074 -8.565 8.058 1.00 55.02 140 LEU B C 1
ATOM 3359 O O . LEU B 1 106 ? 45.100 -8.125 8.571 1.00 55.67 140 LEU B O 1
ATOM 3364 N N . GLN B 1 107 ? 43.286 -7.837 7.270 1.00 50.57 141 GLN B N 1
ATOM 3365 C CA . GLN B 1 107 ? 43.574 -6.457 6.899 1.00 49.02 141 GLN B CA 1
ATOM 3366 C C . GLN B 1 107 ? 42.280 -5.749 6.499 1.00 54.26 141 GLN B C 1
ATOM 3367 O O . GLN B 1 107 ? 41.321 -6.425 6.111 1.00 54.30 141 GLN B O 1
ATOM 3373 N N . SER B 1 108 ? 42.276 -4.396 6.520 1.00 49.94 142 SER B N 1
ATOM 3374 C CA . SER B 1 108 ? 41.091 -3.618 6.175 1.00 48.94 142 SER B CA 1
ATOM 3375 C C . SER B 1 108 ? 41.364 -2.480 5.193 1.00 50.81 142 SER B C 1
ATOM 3376 O O . SER B 1 108 ? 42.480 -1.986 5.101 1.00 49.22 142 SER B O 1
ATOM 3379 N N . THR B 1 109 ? 40.339 -2.070 4.457 1.00 47.00 143 THR B N 1
ATOM 3380 C CA . THR B 1 109 ? 40.431 -0.993 3.476 1.00 45.74 143 THR B CA 1
ATOM 3381 C C . THR B 1 109 ? 39.411 0.095 3.842 1.00 45.29 143 THR B C 1
ATOM 3382 O O . THR B 1 109 ? 38.412 -0.201 4.502 1.00 44.23 143 THR B O 1
ATOM 3386 N N . SER B 1 110 ? 39.695 1.354 3.447 1.00 38.91 144 SER B N 1
ATOM 3387 C CA . SER B 1 110 ? 38.864 2.506 3.809 1.00 38.04 144 SER B CA 1
ATOM 3388 C C . SER B 1 110 ? 37.969 3.051 2.698 1.00 44.10 144 SER B C 1
ATOM 3389 O O . SER B 1 110 ? 38.323 3.002 1.516 1.00 43.71 144 SER B O 1
ATOM 3392 N N . THR B 1 111 ? 36.788 3.558 3.110 1.00 40.94 145 THR B N 1
ATOM 3393 C CA . THR B 1 111 ? 35.817 4.292 2.298 1.00 41.38 145 THR B CA 1
ATOM 3394 C C . THR B 1 111 ? 35.702 5.580 3.113 1.00 44.99 145 THR B C 1
ATOM 3395 O O . THR B 1 111 ? 35.375 5.539 4.293 1.00 45.05 145 THR B O 1
ATOM 3399 N N . LEU B 1 112 ? 36.109 6.690 2.539 1.00 40.63 146 LEU B N 1
ATOM 3400 C CA . LEU B 1 112 ? 36.133 7.935 3.274 1.00 38.96 146 LEU B CA 1
ATOM 3401 C C . LEU B 1 112 ? 35.731 9.150 2.472 1.00 39.30 146 LEU B C 1
ATOM 3402 O O . LEU B 1 112 ? 35.447 9.050 1.279 1.00 38.95 146 LEU B O 1
ATOM 3407 N N . LEU B 1 113 ? 35.765 10.308 3.148 1.00 34.94 147 LEU B N 1
ATOM 3408 C CA . LEU B 1 113 ? 35.484 11.627 2.620 1.00 35.47 147 LEU B CA 1
ATOM 3409 C C . LEU B 1 113 ? 36.724 12.113 1.919 1.00 40.89 147 LEU B C 1
ATOM 3410 O O . LEU B 1 113 ? 37.778 12.235 2.529 1.00 40.00 147 LEU B O 1
ATOM 3415 N N . ALA B 1 114 ? 36.606 12.327 0.617 1.00 39.45 148 ALA B N 1
ATOM 3416 C CA . ALA B 1 114 ? 37.676 12.819 -0.219 1.00 39.50 148 ALA B CA 1
ATOM 3417 C C . ALA B 1 114 ? 37.144 14.077 -0.885 1.00 44.23 148 ALA B C 1
ATOM 3418 O O . ALA B 1 114 ? 35.948 14.206 -1.071 1.00 44.17 148 ALA B O 1
ATOM 3420 N N . TYR B 1 115 ? 38.026 15.020 -1.227 1.00 42.04 149 TYR B N 1
ATOM 3421 C CA . TYR B 1 115 ? 37.603 16.306 -1.771 1.00 41.47 149 TYR B CA 1
ATOM 3422 C C . TYR B 1 115 ? 38.660 16.910 -2.646 1.00 46.51 149 TYR B C 1
ATOM 3423 O O . TYR B 1 115 ? 39.848 16.654 -2.445 1.00 45.93 149 TYR B O 1
ATOM 3432 N N . LYS B 1 116 ? 38.241 17.780 -3.569 1.00 44.75 150 LYS B N 1
ATOM 3433 C CA . LYS B 1 116 ? 39.173 18.555 -4.369 1.00 46.13 150 LYS B CA 1
ATOM 3434 C C . LYS B 1 116 ? 39.657 19.681 -3.446 1.00 50.35 150 LYS B C 1
ATOM 3435 O O . LYS B 1 116 ? 38.850 20.285 -2.738 1.00 50.38 150 LYS B O 1
ATOM 3441 N N . LEU B 1 117 ? 40.962 19.937 -3.424 1.00 47.15 151 LEU B N 1
ATOM 3442 C CA . LEU B 1 117 ? 41.517 20.996 -2.589 1.00 46.46 151 LEU B CA 1
ATOM 3443 C C . LEU B 1 117 ? 41.078 22.362 -3.094 1.00 53.33 151 LEU B C 1
ATOM 3444 O O . LEU B 1 117 ? 41.156 22.644 -4.293 1.00 55.11 151 LEU B O 1
ATOM 3449 N N . ASN B 1 118 ? 40.626 23.196 -2.147 1.00 48.78 152 ASN B N 1
ATOM 3450 C CA . ASN B 1 118 ? 40.150 24.546 -2.323 1.00 49.39 152 ASN B CA 1
ATOM 3451 C C . ASN B 1 118 ? 41.264 25.567 -2.209 1.00 61.28 152 ASN B C 1
ATOM 3452 O O . ASN B 1 118 ? 42.265 25.333 -1.536 1.00 61.59 152 ASN B O 1
ATOM 3457 N N . GLU B 1 119 ? 41.084 26.713 -2.878 1.00 64.16 153 GLU B N 1
ATOM 3458 C CA . GLU B 1 119 ? 42.044 27.821 -2.920 1.00 67.46 153 GLU B CA 1
ATOM 3459 C C . GLU B 1 119 ? 42.163 28.556 -1.569 1.00 72.07 153 GLU B C 1
ATOM 3460 O O . GLU B 1 119 ? 43.253 29.018 -1.195 1.00 72.12 153 GLU B O 1
ATOM 3466 N N . ASN B 1 120 ? 41.039 28.613 -0.824 1.00 67.89 154 ASN B N 1
ATOM 3467 C CA . ASN B 1 120 ? 40.948 29.223 0.498 1.00 66.45 154 ASN B CA 1
ATOM 3468 C C . ASN B 1 120 ? 41.602 28.344 1.576 1.00 67.28 154 ASN B C 1
ATOM 3469 O O . ASN B 1 120 ? 41.791 28.790 2.711 1.00 67.60 154 ASN B O 1
ATOM 3474 N N . GLY B 1 121 ? 41.938 27.108 1.209 1.00 62.04 155 GLY B N 1
ATOM 3475 C CA . GLY B 1 121 ? 42.532 26.124 2.111 1.00 60.10 155 GLY B CA 1
ATOM 3476 C C . GLY B 1 121 ? 41.528 25.523 3.084 1.00 60.22 155 GLY B C 1
ATOM 3477 O O . GLY B 1 121 ? 41.908 24.742 3.968 1.00 59.03 155 GLY B O 1
ATOM 3478 N N . SER B 1 122 ? 40.221 25.881 2.930 1.00 54.56 156 SER B N 1
ATOM 3479 C CA . SER B 1 122 ? 39.154 25.376 3.784 1.00 51.96 156 SER B CA 1
ATOM 3480 C C . SER B 1 122 ? 38.485 24.191 3.092 1.00 52.63 156 SER B C 1
ATOM 3481 O O . SER B 1 122 ? 37.692 24.357 2.161 1.00 54.28 156 SER B O 1
ATOM 3484 N N . ASN B 1 123 ? 38.840 22.989 3.549 1.00 43.32 157 ASN B N 1
ATOM 3485 C CA . ASN B 1 123 ? 38.327 21.744 3.010 1.00 41.41 157 ASN B CA 1
ATOM 3486 C C . ASN B 1 123 ? 37.442 20.979 3.989 1.00 42.11 157 ASN B C 1
ATOM 3487 O O . ASN B 1 123 ? 37.580 21.152 5.199 1.00 41.18 157 ASN B O 1
ATOM 3492 N N . PRO B 1 124 ? 36.474 20.174 3.499 1.00 37.82 158 PRO B N 1
ATOM 3493 C CA . PRO B 1 124 ? 35.594 19.457 4.437 1.00 37.34 158 PRO B CA 1
ATOM 3494 C C . PRO B 1 124 ? 36.350 18.407 5.227 1.00 40.56 158 PRO B C 1
ATOM 3495 O O . PRO B 1 124 ? 37.146 17.695 4.647 1.00 41.38 158 PRO B O 1
ATOM 3499 N N . GLN B 1 125 ? 36.105 18.288 6.524 1.00 36.67 159 GLN B N 1
ATOM 3500 C CA . GLN B 1 125 ? 36.835 17.291 7.325 1.00 36.46 159 GLN B CA 1
ATOM 3501 C C . GLN B 1 125 ? 35.937 16.227 7.954 1.00 39.81 159 GLN B C 1
ATOM 3502 O O . GLN B 1 125 ? 36.430 15.191 8.390 1.00 39.84 159 GLN B O 1
ATOM 3508 N N . THR B 1 126 ? 34.614 16.466 7.982 1.00 35.12 160 THR B N 1
ATOM 3509 C CA . THR B 1 126 ? 33.658 15.524 8.573 1.00 34.55 160 THR B CA 1
ATOM 3510 C C . THR B 1 126 ? 32.528 15.243 7.608 1.00 39.12 160 THR B C 1
ATOM 3511 O O . THR B 1 126 ? 32.371 15.975 6.637 1.00 40.13 160 THR B O 1
ATOM 3515 N N . TRP B 1 127 ? 31.697 14.226 7.903 1.00 35.40 161 TRP B N 1
ATOM 3516 C CA . TRP B 1 127 ? 30.510 13.964 7.109 1.00 34.74 161 TRP B CA 1
ATOM 3517 C C . TRP B 1 127 ? 29.532 15.167 7.231 1.00 39.43 161 TRP B C 1
ATOM 3518 O O . TRP B 1 127 ? 28.862 15.496 6.250 1.00 42.15 161 TRP B O 1
ATOM 3529 N N . ALA B 1 128 ? 29.519 15.878 8.392 1.00 33.71 162 ALA B N 1
ATOM 3530 C CA . ALA B 1 128 ? 28.695 17.100 8.574 1.00 33.07 162 ALA B CA 1
ATOM 3531 C C . ALA B 1 128 ? 29.126 18.204 7.587 1.00 38.58 162 ALA B C 1
ATOM 3532 O O . ALA B 1 128 ? 28.290 18.894 7.038 1.00 41.21 162 ALA B O 1
ATOM 3534 N N . ASP B 1 129 ? 30.437 18.318 7.327 1.00 36.21 163 ASP B N 1
ATOM 3535 C CA . ASP B 1 129 ? 31.031 19.248 6.377 1.00 35.74 163 ASP B CA 1
ATOM 3536 C C . ASP B 1 129 ? 30.605 18.935 4.937 1.00 40.66 163 ASP B C 1
ATOM 3537 O O . ASP B 1 129 ? 30.243 19.851 4.203 1.00 41.25 163 ASP B O 1
ATOM 3542 N N . MET B 1 130 ? 30.557 17.635 4.559 1.00 37.17 164 MET B N 1
ATOM 3543 C CA . MET B 1 130 ? 30.063 17.183 3.258 1.00 37.36 164 MET B CA 1
ATOM 3544 C C . MET B 1 130 ? 28.592 17.668 3.012 1.00 42.08 164 MET B C 1
ATOM 3545 O O . MET B 1 130 ? 28.220 17.932 1.871 1.00 42.05 164 MET B O 1
ATOM 3550 N N . TRP B 1 131 ? 27.772 17.797 4.085 1.00 38.92 165 TRP B N 1
ATOM 3551 C CA . TRP B 1 131 ? 26.395 18.306 4.012 1.00 39.29 165 TRP B CA 1
ATOM 3552 C C . TRP B 1 131 ? 26.329 19.821 4.047 1.00 43.05 165 TRP B C 1
ATOM 3553 O O . TRP B 1 131 ? 25.261 20.386 3.836 1.00 43.36 165 TRP B O 1
ATOM 3564 N N . ASP B 1 132 ? 27.467 20.486 4.310 1.00 39.86 166 ASP B N 1
ATOM 3565 C CA . ASP B 1 132 ? 27.550 21.936 4.416 1.00 38.72 166 ASP B CA 1
ATOM 3566 C C . ASP B 1 132 ? 28.010 22.543 3.095 1.00 44.16 166 ASP B C 1
ATOM 3567 O O . ASP B 1 132 ? 29.170 22.859 2.910 1.00 44.11 166 ASP B O 1
ATOM 3572 N N . LEU B 1 133 ? 27.072 22.684 2.168 1.00 45.63 167 LEU B N 1
ATOM 3573 C CA . LEU B 1 133 ? 27.268 23.203 0.815 1.00 46.41 167 LEU B CA 1
ATOM 3574 C C . LEU B 1 133 ? 27.714 24.632 0.832 1.00 51.68 167 LEU B C 1
ATOM 3575 O O . LEU B 1 133 ? 28.561 25.002 0.026 1.00 52.27 167 LEU B O 1
ATOM 3580 N N . ALA B 1 134 ? 27.173 25.421 1.779 1.00 48.04 168 ALA B N 1
ATOM 3581 C CA . ALA B 1 134 ? 27.455 26.828 1.983 1.00 47.68 168 ALA B CA 1
ATOM 3582 C C . ALA B 1 134 ? 28.943 27.086 2.192 1.00 51.03 168 ALA B C 1
ATOM 3583 O O . ALA B 1 134 ? 29.540 27.809 1.402 1.00 52.35 168 ALA B O 1
ATOM 3585 N N . LYS B 1 135 ? 29.545 26.454 3.216 1.00 45.83 169 LYS B N 1
ATOM 3586 C CA . LYS B 1 135 ? 30.965 26.574 3.590 1.00 42.99 169 LYS B CA 1
ATOM 3587 C C . LYS B 1 135 ? 31.882 25.793 2.642 1.00 44.10 169 LYS B C 1
ATOM 3588 O O . LYS B 1 135 ? 33.001 26.229 2.401 1.00 44.07 169 LYS B O 1
ATOM 3594 N N . PHE B 1 136 ? 31.438 24.634 2.132 1.00 38.54 170 PHE B N 1
ATOM 3595 C CA . PHE B 1 136 ? 32.261 23.823 1.229 1.00 37.61 170 PHE B CA 1
ATOM 3596 C C . PHE B 1 136 ? 31.502 23.563 -0.049 1.00 46.03 170 PHE B C 1
ATOM 3597 O O . PHE B 1 136 ? 30.783 22.576 -0.093 1.00 48.58 170 PHE B O 1
ATOM 3605 N N . PRO B 1 137 ? 31.564 24.466 -1.062 1.00 44.47 171 PRO B N 1
ATOM 3606 C CA . PRO B 1 137 ? 30.778 24.258 -2.296 1.00 45.43 171 PRO B CA 1
ATOM 3607 C C . PRO B 1 137 ? 31.317 23.196 -3.246 1.00 49.90 171 PRO B C 1
ATOM 3608 O O . PRO B 1 137 ? 32.446 22.746 -3.125 1.00 50.82 171 PRO B O 1
ATOM 3612 N N . GLY B 1 138 ? 30.462 22.736 -4.140 1.00 45.31 172 GLY B N 1
ATOM 3613 C CA . GLY B 1 138 ? 30.815 21.729 -5.114 1.00 45.06 172 GLY B CA 1
ATOM 3614 C C . GLY B 1 138 ? 29.826 20.596 -5.190 1.00 51.11 172 GLY B C 1
ATOM 3615 O O . GLY B 1 138 ? 29.103 20.304 -4.235 1.00 48.28 172 GLY B O 1
ATOM 3616 N N . ALA B 1 139 ? 29.786 19.957 -6.357 1.00 52.06 173 ALA B N 1
ATOM 3617 C CA . ALA B 1 139 ? 28.953 18.780 -6.605 1.00 53.07 173 ALA B CA 1
ATOM 3618 C C . ALA B 1 139 ? 29.433 17.617 -5.685 1.00 55.40 173 ALA B C 1
ATOM 3619 O O . ALA B 1 139 ? 30.651 17.459 -5.458 1.00 51.98 173 ALA B O 1
ATOM 3621 N N . ARG B 1 140 ? 28.475 16.849 -5.114 1.00 52.07 174 ARG B N 1
ATOM 3622 C CA . ARG B 1 140 ? 28.821 15.700 -4.263 1.00 50.70 174 ARG B CA 1
ATOM 3623 C C . ARG B 1 140 ? 28.774 14.403 -5.080 1.00 56.76 174 ARG B C 1
ATOM 3624 O O . ARG B 1 140 ? 28.224 14.356 -6.188 1.00 58.54 174 ARG B O 1
ATOM 3632 N N . SER B 1 141 ? 29.347 13.352 -4.519 1.00 53.58 175 SER B N 1
ATOM 3633 C CA . SER B 1 141 ? 29.391 12.037 -5.135 1.00 55.28 175 SER B CA 1
ATOM 3634 C C . SER B 1 141 ? 29.349 10.977 -4.062 1.00 58.90 175 SER B C 1
ATOM 3635 O O . SER B 1 141 ? 30.025 11.082 -3.026 1.00 56.90 175 SER B O 1
ATOM 3638 N N . PHE B 1 142 ? 28.557 9.947 -4.325 1.00 55.40 176 PHE B N 1
ATOM 3639 C CA . PHE B 1 142 ? 28.396 8.838 -3.416 1.00 54.42 176 PHE B CA 1
ATOM 3640 C C . PHE B 1 142 ? 28.316 7.551 -4.228 1.00 60.66 176 PHE B C 1
ATOM 3641 O O . PHE B 1 142 ? 27.857 7.588 -5.370 1.00 61.89 176 PHE B O 1
ATOM 3649 N N . PRO B 1 143 ? 28.679 6.394 -3.652 1.00 57.33 177 PRO B N 1
ATOM 3650 C CA . PRO B 1 143 ? 28.526 5.147 -4.399 1.00 60.04 177 PRO B CA 1
ATOM 3651 C C . PRO B 1 143 ? 27.072 4.721 -4.598 1.00 69.90 177 PRO B C 1
ATOM 3652 O O . PRO B 1 143 ? 26.205 4.861 -3.709 1.00 68.43 177 PRO B O 1
ATOM 3656 N N . ASN B 1 144 ? 26.820 4.173 -5.791 1.00 71.47 178 ASN B N 1
ATOM 3657 C CA . ASN B 1 144 ? 25.525 3.627 -6.139 1.00 74.81 178 ASN B CA 1
ATOM 3658 C C . ASN B 1 144 ? 25.724 2.195 -6.615 1.00 84.01 178 ASN B C 1
ATOM 3659 O O . ASN B 1 144 ? 25.658 1.887 -7.810 1.00 86.07 178 ASN B O 1
ATOM 3664 N N . PHE B 1 145 ? 26.095 1.346 -5.668 1.00 81.81 179 PHE B N 1
ATOM 3665 C CA . PHE B 1 145 ? 26.190 -0.088 -5.875 1.00 83.39 179 PHE B CA 1
ATOM 3666 C C . PHE B 1 145 ? 25.133 -0.656 -4.946 1.00 90.45 179 PHE B C 1
ATOM 3667 O O . PHE B 1 145 ? 24.550 0.098 -4.137 1.00 90.64 179 PHE B O 1
ATOM 3675 N N . ASP B 1 146 ? 24.891 -1.965 -5.041 1.00 87.73 180 ASP B N 1
ATOM 3676 C CA . ASP B 1 146 ? 23.858 -2.639 -4.259 1.00 88.89 180 ASP B CA 1
ATOM 3677 C C . ASP B 1 146 ? 24.333 -2.949 -2.806 1.00 89.07 180 ASP B C 1
ATOM 3678 O O . ASP B 1 146 ? 24.143 -4.051 -2.275 1.00 90.17 180 ASP B O 1
ATOM 3683 N N . ASP B 1 147 ? 24.916 -1.918 -2.166 1.00 81.29 181 ASP B N 1
ATOM 3684 C CA . ASP B 1 147 ? 25.455 -1.894 -0.805 1.00 78.02 181 ASP B CA 1
ATOM 3685 C C . ASP B 1 147 ? 25.416 -0.410 -0.340 1.00 77.47 181 ASP B C 1
ATOM 3686 O O . ASP B 1 147 ? 26.423 0.307 -0.425 1.00 75.27 181 ASP B O 1
ATOM 3691 N N . PRO B 1 148 ? 24.243 0.084 0.119 1.00 73.19 182 PRO B N 1
ATOM 3692 C CA . PRO B 1 148 ? 24.146 1.515 0.491 1.00 70.10 182 PRO B CA 1
ATOM 3693 C C . PRO B 1 148 ? 24.470 1.928 1.950 1.00 67.83 182 PRO B C 1
ATOM 3694 O O . PRO B 1 148 ? 24.589 3.125 2.194 1.00 66.94 182 PRO B O 1
ATOM 3698 N N . TRP B 1 149 ? 24.592 0.980 2.901 1.00 61.30 183 TRP B N 1
ATOM 3699 C CA . TRP B 1 149 ? 24.793 1.190 4.335 1.00 60.09 183 TRP B CA 1
ATOM 3700 C C . TRP B 1 149 ? 25.821 2.283 4.702 1.00 62.79 183 TRP B C 1
ATOM 3701 O O . TRP B 1 149 ? 25.577 3.022 5.661 1.00 62.34 183 TRP B O 1
ATOM 3712 N N . ARG B 1 150 ? 26.938 2.401 3.939 1.00 56.90 184 ARG B N 1
ATOM 3713 C CA . ARG B 1 150 ? 27.987 3.399 4.157 1.00 53.06 184 ARG B CA 1
ATOM 3714 C C . ARG B 1 150 ? 27.531 4.811 3.788 1.00 55.83 184 ARG B C 1
ATOM 3715 O O . ARG B 1 150 ? 28.009 5.777 4.382 1.00 53.76 184 ARG B O 1
ATOM 3723 N N . VAL B 1 151 ? 26.627 4.930 2.802 1.00 54.45 185 VAL B N 1
ATOM 3724 C CA . VAL B 1 151 ? 26.049 6.217 2.378 1.00 54.82 185 VAL B CA 1
ATOM 3725 C C . VAL B 1 151 ? 25.096 6.694 3.468 1.00 56.50 185 VAL B C 1
ATOM 3726 O O . VAL B 1 151 ? 25.150 7.854 3.856 1.00 54.97 185 VAL B O 1
ATOM 3730 N N . LEU B 1 152 ? 24.270 5.758 3.988 1.00 54.55 186 LEU B N 1
ATOM 3731 C CA . LEU B 1 152 ? 23.294 5.958 5.063 1.00 54.78 186 LEU B CA 1
ATOM 3732 C C . LEU B 1 152 ? 23.974 6.311 6.387 1.00 57.37 186 LEU B C 1
ATOM 3733 O O . LEU B 1 152 ? 23.585 7.286 7.030 1.00 57.55 186 LEU B O 1
ATOM 3738 N N . ALA B 1 153 ? 25.004 5.546 6.767 1.00 53.27 187 ALA B N 1
ATOM 3739 C CA . ALA B 1 153 ? 25.810 5.792 7.963 1.00 51.68 187 ALA B CA 1
ATOM 3740 C C . ALA B 1 153 ? 26.560 7.152 7.887 1.00 51.98 187 ALA B C 1
ATOM 3741 O O . ALA B 1 153 ? 26.660 7.819 8.921 1.00 52.17 187 ALA B O 1
ATOM 3743 N N . ALA B 1 154 ? 27.027 7.594 6.676 1.00 44.12 188 ALA B N 1
ATOM 3744 C CA . ALA B 1 154 ? 27.643 8.926 6.507 1.00 40.29 188 ALA B CA 1
ATOM 3745 C C . ALA B 1 154 ? 26.606 10.014 6.773 1.00 47.14 188 ALA B C 1
ATOM 3746 O O . ALA B 1 154 ? 26.933 10.984 7.454 1.00 47.74 188 ALA B O 1
ATOM 3748 N N . ALA B 1 155 ? 25.353 9.867 6.241 1.00 46.97 189 ALA B N 1
ATOM 3749 C CA . ALA B 1 155 ? 24.243 10.809 6.490 1.00 48.69 189 ALA B CA 1
ATOM 3750 C C . ALA B 1 155 ? 23.916 10.911 7.987 1.00 53.74 189 ALA B C 1
ATOM 3751 O O . ALA B 1 155 ? 23.754 12.027 8.497 1.00 54.35 189 ALA B O 1
ATOM 3753 N N . LEU B 1 156 ? 23.875 9.756 8.695 1.00 49.26 190 LEU B N 1
ATOM 3754 C CA . LEU B 1 156 ? 23.613 9.701 10.130 1.00 49.63 190 LEU B CA 1
ATOM 3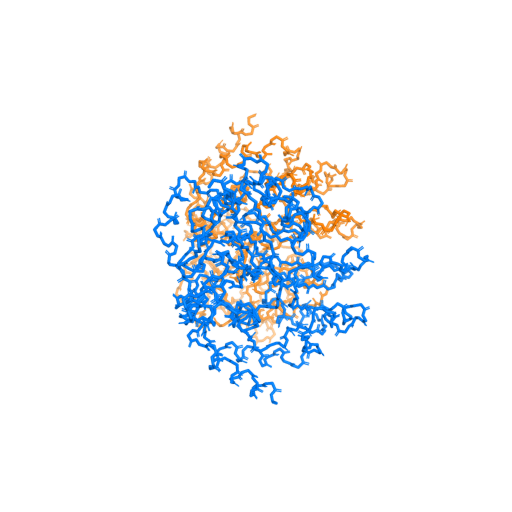755 C C . LEU B 1 156 ? 24.679 10.432 10.946 1.00 50.61 190 LEU B C 1
ATOM 3756 O O . LEU B 1 156 ? 24.337 11.216 11.825 1.00 50.68 190 LEU B O 1
ATOM 3761 N N . LEU B 1 157 ? 25.955 10.210 10.628 1.00 46.78 191 LEU B N 1
ATOM 3762 C CA . LEU B 1 157 ? 27.093 10.872 11.301 1.00 44.84 191 LEU B CA 1
ATOM 3763 C C . LEU B 1 157 ? 27.088 12.388 11.065 1.00 46.72 191 LEU B C 1
ATOM 3764 O O . LEU B 1 157 ? 27.390 13.161 11.982 1.00 47.31 191 LEU B O 1
ATOM 3769 N N . ALA B 1 158 ? 26.670 12.801 9.849 1.00 41.52 192 ALA B N 1
ATOM 3770 C CA . ALA B 1 158 ? 26.507 14.182 9.408 1.00 40.01 192 ALA B CA 1
ATOM 3771 C C . ALA B 1 158 ? 25.382 14.820 10.172 1.00 46.99 192 ALA B C 1
ATOM 3772 O O . ALA B 1 158 ? 25.444 16.018 10.457 1.00 46.78 192 ALA B O 1
ATOM 3774 N N . ASP B 1 159 ? 24.334 14.019 10.496 1.00 47.32 193 ASP B N 1
ATOM 3775 C CA . ASP B 1 159 ? 23.151 14.442 11.263 1.00 48.88 193 ASP B CA 1
ATOM 3776 C C . ASP B 1 159 ? 23.394 14.491 12.795 1.00 51.41 193 ASP B C 1
ATOM 3777 O O . ASP B 1 159 ? 22.474 14.787 13.554 1.00 53.34 193 ASP B O 1
ATOM 3782 N N . GLY B 1 160 ? 24.625 14.221 13.223 1.00 46.23 194 GLY B N 1
ATOM 3783 C CA . GLY B 1 160 ? 25.010 14.306 14.624 1.00 46.96 194 GLY B CA 1
ATOM 3784 C C . GLY B 1 160 ? 24.935 13.052 15.458 1.00 55.08 194 GLY B C 1
ATOM 3785 O O . GLY B 1 160 ? 25.099 13.143 16.676 1.00 57.34 194 GLY B O 1
ATOM 3786 N N . VAL B 1 161 ? 24.712 11.880 14.830 1.00 52.60 195 VAL B N 1
ATOM 3787 C CA . VAL B 1 161 ? 24.667 10.609 15.547 1.00 55.39 195 VAL B CA 1
ATOM 3788 C C . VAL B 1 161 ? 26.121 10.229 15.901 1.00 63.24 195 VAL B C 1
ATOM 3789 O O . VAL B 1 161 ? 26.966 10.162 14.996 1.00 61.94 195 VAL B O 1
ATOM 3793 N N . PRO B 1 162 ? 26.445 10.018 17.204 1.00 62.72 196 PRO B N 1
ATOM 3794 C CA . PRO B 1 162 ? 27.817 9.604 17.560 1.00 61.52 196 PRO B CA 1
ATOM 3795 C C . PRO B 1 162 ? 28.068 8.180 17.075 1.00 66.94 196 PRO B C 1
ATOM 3796 O O . PRO B 1 162 ? 27.120 7.386 17.022 1.00 68.52 196 PRO B O 1
ATOM 3800 N N . ARG B 1 163 ? 29.320 7.868 16.685 1.00 62.32 197 ARG B N 1
ATOM 3801 C CA . ARG B 1 163 ? 29.685 6.560 16.126 1.00 62.49 197 ARG B CA 1
ATOM 3802 C C . ARG B 1 163 ? 29.349 5.358 17.019 1.00 72.29 197 ARG B C 1
ATOM 3803 O O . ARG B 1 163 ? 29.009 4.291 16.500 1.00 73.82 197 ARG B O 1
ATOM 3811 N N . GLU B 1 164 ? 29.397 5.536 18.345 1.00 70.73 198 GLU B N 1
ATOM 3812 C CA . GLU B 1 164 ? 29.081 4.500 19.332 1.00 73.42 198 GLU B CA 1
ATOM 3813 C C . GLU B 1 164 ? 27.584 4.132 19.319 1.00 77.67 198 GLU B C 1
ATOM 3814 O O . GLU B 1 164 ? 27.225 2.977 19.620 1.00 79.39 198 GLU B O 1
ATOM 3820 N N . LYS B 1 165 ? 26.729 5.116 18.958 1.00 71.00 199 LYS B N 1
ATOM 3821 C CA . LYS B 1 165 ? 25.274 4.984 18.874 1.00 72.19 199 LYS B CA 1
ATOM 3822 C C . LYS B 1 165 ? 24.784 4.815 17.413 1.00 74.90 199 LYS B C 1
ATOM 3823 O O . LYS B 1 165 ? 23.576 4.859 17.171 1.00 76.97 199 LYS B O 1
ATOM 3829 N N . LEU B 1 166 ? 25.716 4.612 16.446 1.00 67.27 200 LEU B N 1
ATOM 3830 C CA . LEU B 1 166 ? 25.410 4.497 15.014 1.00 65.34 200 LEU B CA 1
ATOM 3831 C C . LEU B 1 166 ? 24.551 3.278 14.661 1.00 71.93 200 LEU B C 1
ATOM 3832 O O . LEU B 1 166 ? 23.558 3.444 13.956 1.00 72.44 200 LEU B O 1
ATOM 3837 N N . PHE B 1 167 ? 24.942 2.065 15.119 1.00 69.47 201 PHE B N 1
ATOM 3838 C CA . PHE B 1 167 ? 24.196 0.832 14.862 1.00 71.21 201 PHE B CA 1
ATOM 3839 C C . PHE B 1 167 ? 23.262 0.488 16.048 1.00 79.83 201 PHE B C 1
ATOM 3840 O O . PHE B 1 167 ? 23.722 0.564 17.194 1.00 80.89 201 PHE B O 1
ATOM 3848 N N . PRO B 1 168 ? 21.959 0.133 15.836 1.00 78.19 202 PRO B N 1
ATOM 3849 C CA . PRO B 1 168 ? 21.228 -0.044 14.553 1.00 77.83 202 PRO B CA 1
ATOM 3850 C C . PRO B 1 168 ? 20.955 1.264 13.788 1.00 77.83 202 PRO B C 1
ATOM 3851 O O . PRO B 1 168 ? 20.586 2.272 14.399 1.00 76.26 202 PRO B O 1
ATOM 3855 N N . LEU B 1 169 ? 21.136 1.240 12.446 1.00 72.23 203 LEU B N 1
ATOM 3856 C CA . LEU B 1 169 ? 20.935 2.419 11.594 1.00 68.61 203 LEU B CA 1
ATOM 3857 C C . LEU B 1 169 ? 19.480 2.853 11.507 1.00 75.25 203 LEU B C 1
ATOM 3858 O O . LEU B 1 169 ? 18.599 2.049 11.174 1.00 78.84 203 LEU B O 1
ATOM 3863 N N . ASP B 1 170 ? 19.236 4.150 11.782 1.00 69.30 204 ASP B N 1
ATOM 3864 C CA . ASP B 1 170 ? 17.922 4.791 11.697 1.00 68.83 204 ASP B CA 1
ATOM 3865 C C . ASP B 1 170 ? 17.763 5.157 10.208 1.00 71.72 204 ASP B C 1
ATOM 3866 O O . ASP B 1 170 ? 18.133 6.252 9.786 1.00 68.76 204 ASP B O 1
ATOM 3871 N N . VAL B 1 171 ? 17.305 4.177 9.403 1.00 71.45 205 VAL B N 1
ATOM 3872 C CA . VAL B 1 171 ? 17.165 4.246 7.933 1.00 70.81 205 VAL B CA 1
ATOM 3873 C C . VAL B 1 171 ? 16.255 5.405 7.483 1.00 74.94 205 VAL B C 1
ATOM 3874 O O . VAL B 1 171 ? 16.544 6.045 6.462 1.00 70.36 205 VAL B O 1
ATOM 3878 N N . ASP B 1 172 ? 15.176 5.679 8.257 1.00 75.18 206 ASP B N 1
ATOM 3879 C CA . ASP B 1 172 ? 14.254 6.774 7.968 1.00 75.73 206 ASP B CA 1
ATOM 3880 C C . ASP B 1 172 ? 14.934 8.116 8.097 1.00 76.01 206 ASP B C 1
ATOM 3881 O O . ASP B 1 172 ? 14.771 8.946 7.213 1.00 75.91 206 ASP B O 1
ATOM 3886 N N . ARG B 1 173 ? 15.734 8.306 9.160 1.00 70.41 207 ARG B N 1
ATOM 3887 C CA . ARG B 1 173 ? 16.501 9.529 9.425 1.00 67.17 207 ARG B CA 1
ATOM 3888 C C . ARG B 1 173 ? 17.613 9.697 8.384 1.00 70.05 207 ARG B C 1
ATOM 3889 O O . ARG B 1 173 ? 17.757 10.796 7.855 1.00 69.33 207 ARG B O 1
ATOM 3897 N N . ALA B 1 174 ? 18.375 8.615 8.083 1.00 64.95 208 ALA B N 1
ATOM 3898 C CA . ALA B 1 174 ? 19.440 8.605 7.082 1.00 62.02 208 ALA B CA 1
ATOM 3899 C C . ALA B 1 174 ? 18.973 9.093 5.696 1.00 67.34 208 ALA B C 1
ATOM 3900 O O . ALA B 1 174 ? 19.672 9.896 5.081 1.00 66.25 208 ALA B O 1
ATOM 3902 N N . PHE B 1 175 ? 17.782 8.666 5.228 1.00 66.83 209 PHE B N 1
ATOM 3903 C CA . PHE B 1 175 ? 17.211 9.114 3.947 1.00 66.87 209 PHE B CA 1
ATOM 3904 C C . PHE B 1 175 ? 16.678 10.569 4.027 1.00 70.74 209 PHE B C 1
ATOM 3905 O O . PHE B 1 175 ? 16.704 11.293 3.025 1.00 70.02 209 PHE B O 1
ATOM 3913 N N . ARG B 1 176 ? 16.189 10.984 5.213 1.00 66.30 210 ARG B N 1
ATOM 3914 C CA . ARG B 1 176 ? 15.724 12.341 5.457 1.00 65.47 210 ARG B CA 1
ATOM 3915 C C . ARG B 1 176 ? 16.916 13.276 5.276 1.00 66.39 210 ARG B C 1
ATOM 3916 O O . ARG B 1 176 ? 16.792 14.282 4.579 1.00 66.04 210 ARG B O 1
ATOM 3924 N N . LYS B 1 177 ? 18.092 12.909 5.858 1.00 59.96 211 LYS B N 1
ATOM 3925 C CA . LYS B 1 177 ? 19.339 13.665 5.746 1.00 55.08 211 LYS B CA 1
ATOM 3926 C C . LYS B 1 177 ? 19.844 13.677 4.301 1.00 59.11 211 LYS B C 1
ATOM 3927 O O . LYS B 1 177 ? 20.223 14.748 3.815 1.00 58.33 211 LYS B O 1
ATOM 3933 N N . LEU B 1 178 ? 19.815 12.512 3.608 1.00 55.95 212 LEU B N 1
ATOM 3934 C CA . LEU B 1 178 ? 20.217 12.413 2.197 1.00 55.88 212 LEU B CA 1
ATOM 3935 C C . LEU B 1 178 ? 19.424 13.317 1.252 1.00 64.38 212 LEU B C 1
ATOM 3936 O O . LEU B 1 178 ? 20.014 13.858 0.322 1.00 63.42 212 LEU B O 1
ATOM 3941 N N . ASP B 1 179 ? 18.104 13.497 1.497 1.00 64.49 213 ASP B N 1
ATOM 3942 C CA . ASP B 1 179 ? 17.219 14.361 0.703 1.00 65.71 213 ASP B CA 1
ATOM 3943 C C . ASP B 1 179 ? 17.692 15.826 0.719 1.00 65.27 213 ASP B C 1
ATOM 3944 O O . ASP B 1 179 ? 17.559 16.514 -0.293 1.00 65.94 213 ASP B O 1
ATOM 3949 N N . GLU B 1 180 ? 18.288 16.285 1.845 1.00 58.34 214 GLU B N 1
ATOM 3950 C CA . GLU B 1 180 ? 18.847 17.649 1.996 1.00 55.59 214 GLU B CA 1
ATOM 3951 C C . GLU B 1 180 ? 20.020 17.866 1.052 1.00 59.81 214 GLU B C 1
ATOM 3952 O O . GLU B 1 180 ? 20.240 18.982 0.588 1.00 60.05 214 GLU B O 1
ATOM 3958 N N . LEU B 1 181 ? 20.780 16.794 0.787 1.00 55.54 215 LEU B N 1
ATOM 3959 C CA . LEU B 1 181 ? 21.965 16.814 -0.059 1.00 54.21 215 LEU B CA 1
ATOM 3960 C C . LEU B 1 181 ? 21.743 16.369 -1.509 1.00 63.54 215 LEU B C 1
ATOM 3961 O O . LEU B 1 181 ? 22.465 16.845 -2.368 1.00 63.80 215 LEU B O 1
ATOM 3966 N N . ARG B 1 182 ? 20.775 15.460 -1.786 1.00 64.38 216 ARG B N 1
ATOM 3967 C CA . ARG B 1 182 ? 20.499 14.835 -3.101 1.00 66.67 216 ARG B CA 1
ATOM 3968 C C . ARG B 1 182 ? 20.707 15.761 -4.301 1.00 70.05 216 ARG B C 1
ATOM 3969 O O . ARG B 1 182 ? 21.444 15.390 -5.225 1.00 70.14 216 ARG B O 1
ATOM 3977 N N . ASP B 1 183 ? 20.072 16.952 -4.284 1.00 65.57 217 ASP B N 1
ATOM 3978 C CA . ASP B 1 183 ? 20.146 17.897 -5.405 1.00 65.82 217 ASP B CA 1
ATOM 3979 C C . ASP B 1 183 ? 21.584 18.250 -5.839 1.00 67.43 217 ASP B C 1
ATOM 3980 O O . ASP B 1 183 ? 21.835 18.547 -7.008 1.00 67.41 217 ASP B O 1
ATOM 3985 N N . SER B 1 184 ? 22.516 18.179 -4.889 1.00 61.75 218 SER B N 1
ATOM 3986 C CA . SER B 1 184 ? 23.937 18.449 -5.063 1.00 59.71 218 SER B CA 1
ATOM 3987 C C . SER B 1 184 ? 24.709 17.223 -5.582 1.00 63.13 218 SER B C 1
ATOM 3988 O O . SER B 1 184 ? 25.817 17.404 -6.097 1.00 62.05 218 SER B O 1
ATOM 3991 N N . VAL B 1 185 ? 24.135 15.989 -5.452 1.00 59.82 219 VAL B N 1
ATOM 3992 C CA . VAL B 1 185 ? 24.796 14.742 -5.862 1.00 59.58 219 VAL B CA 1
ATOM 3993 C C . VAL B 1 185 ? 24.689 14.586 -7.355 1.00 71.84 219 VAL B C 1
ATOM 3994 O O . VAL B 1 185 ? 23.638 14.191 -7.862 1.00 77.27 219 VAL B O 1
ATOM 3998 N N . GLN B 1 186 ? 25.757 14.951 -8.069 1.00 69.38 220 GLN B N 1
ATOM 3999 C CA . GLN B 1 186 ? 25.797 14.885 -9.537 1.00 71.89 220 GLN B CA 1
ATOM 4000 C C . GLN B 1 186 ? 26.342 13.538 -10.028 1.00 75.05 220 GLN B C 1
ATOM 4001 O O . GLN B 1 186 ? 26.082 13.162 -11.171 1.00 75.54 220 GLN B O 1
ATOM 4007 N N . VAL B 1 187 ? 27.111 12.833 -9.160 1.00 69.57 221 VAL B N 1
ATOM 4008 C CA . VAL B 1 187 ? 27.751 11.555 -9.471 1.00 68.96 221 VAL B CA 1
ATOM 4009 C C . VAL B 1 187 ? 27.309 10.450 -8.514 1.00 71.20 221 VAL B C 1
ATOM 4010 O O . VAL B 1 187 ? 27.495 10.547 -7.298 1.00 70.59 221 VAL B O 1
ATOM 4014 N N . TRP B 1 188 ? 26.747 9.384 -9.083 1.00 67.41 222 TRP B N 1
ATOM 4015 C CA . TRP B 1 188 ? 26.362 8.179 -8.365 1.00 65.96 222 TRP B CA 1
ATOM 4016 C C . TRP B 1 188 ? 27.235 7.073 -8.970 1.00 68.30 222 TRP B C 1
ATOM 4017 O O . TRP B 1 188 ? 26.824 6.410 -9.921 1.00 69.67 222 TRP B O 1
ATOM 4028 N N . TRP B 1 189 ? 28.483 6.961 -8.481 1.00 63.16 223 TRP B N 1
ATOM 4029 C CA . TRP B 1 189 ? 29.477 6.027 -9.011 1.00 63.06 223 TRP B CA 1
ATOM 4030 C C . TRP B 1 189 ? 29.189 4.572 -8.699 1.00 68.82 223 TRP B C 1
ATOM 4031 O O . TRP B 1 189 ? 28.973 4.200 -7.542 1.00 65.59 223 TRP B O 1
ATOM 4042 N N . ARG B 1 190 ? 29.180 3.754 -9.782 1.00 70.00 224 ARG B N 1
ATOM 4043 C CA . ARG B 1 190 ? 28.896 2.319 -9.764 1.00 71.94 224 ARG B CA 1
ATOM 4044 C C . ARG B 1 190 ? 30.167 1.532 -9.575 1.00 76.07 224 ARG B C 1
ATOM 4045 O O . ARG B 1 190 ? 30.122 0.484 -8.932 1.00 76.95 224 ARG B O 1
ATOM 4053 N N . THR B 1 191 ? 31.317 2.058 -10.083 1.00 71.81 225 THR B N 1
ATOM 4054 C CA . THR B 1 191 ? 32.664 1.441 -9.981 1.00 69.42 225 THR B CA 1
ATOM 4055 C C . THR B 1 191 ? 33.709 2.487 -9.521 1.00 71.67 225 THR B C 1
ATOM 4056 O O . THR B 1 191 ? 33.474 3.702 -9.605 1.00 71.18 225 THR B O 1
ATOM 4060 N N . GLY B 1 192 ? 34.865 1.998 -9.081 1.00 67.41 226 GLY B N 1
ATOM 4061 C CA . GLY B 1 192 ? 35.983 2.843 -8.690 1.00 65.11 226 GLY B CA 1
ATOM 4062 C C . GLY B 1 192 ? 36.497 3.608 -9.884 1.00 70.10 226 GLY B C 1
ATOM 4063 O O . GLY B 1 192 ? 36.864 4.775 -9.753 1.00 69.52 226 GLY B O 1
ATOM 4064 N N . ASP B 1 193 ? 36.479 2.966 -11.072 1.00 68.28 227 ASP B N 1
ATOM 4065 C CA . ASP B 1 193 ? 36.938 3.587 -12.308 1.00 69.84 227 ASP B CA 1
ATOM 4066 C C . ASP B 1 193 ? 36.113 4.820 -12.646 1.00 72.70 227 ASP B C 1
ATOM 4067 O O . ASP B 1 193 ? 36.684 5.848 -13.022 1.00 70.90 227 ASP B O 1
ATOM 4072 N N . GLN B 1 194 ? 34.774 4.743 -12.432 1.00 70.21 228 GLN B N 1
ATOM 4073 C CA . GLN B 1 194 ? 33.849 5.855 -12.658 1.00 70.12 228 GLN B CA 1
ATOM 4074 C C . GLN B 1 194 ? 34.036 7.001 -11.642 1.00 67.69 228 GLN B C 1
ATOM 4075 O O . GLN B 1 194 ? 33.902 8.166 -12.026 1.00 66.21 228 GLN B O 1
ATOM 4081 N N . SER B 1 195 ? 34.347 6.680 -10.367 1.00 61.66 229 SER B N 1
ATOM 4082 C CA . SER B 1 195 ? 34.601 7.692 -9.318 1.00 59.37 229 SER B CA 1
ATOM 4083 C C . SER B 1 195 ? 35.869 8.532 -9.653 1.00 64.43 229 SER B C 1
ATOM 4084 O O . SER B 1 195 ? 35.910 9.739 -9.389 1.00 63.97 229 SER B O 1
ATOM 4087 N N . VAL B 1 196 ? 36.893 7.866 -10.237 1.00 60.78 230 VAL B N 1
ATOM 4088 C CA . VAL B 1 196 ? 38.171 8.447 -10.653 1.00 60.06 230 VAL B CA 1
ATOM 4089 C C . VAL B 1 196 ? 37.973 9.283 -11.943 1.00 66.21 230 VAL B C 1
ATOM 4090 O O . VAL B 1 196 ? 38.392 10.449 -12.008 1.00 64.77 230 VAL B O 1
ATOM 4094 N N . GLN B 1 197 ? 37.269 8.713 -12.934 1.00 66.07 231 GLN B N 1
ATOM 4095 C CA . GLN B 1 197 ? 36.972 9.423 -14.176 1.00 68.63 231 GLN B CA 1
ATOM 4096 C C . GLN B 1 197 ? 36.055 10.666 -13.959 1.00 72.74 231 GLN B C 1
ATOM 4097 O O . GLN B 1 197 ? 36.245 11.683 -14.635 1.00 73.69 231 GLN B O 1
ATOM 4103 N N . ALA B 1 198 ? 35.117 10.606 -12.979 1.00 67.99 232 ALA B N 1
ATOM 4104 C CA . ALA B 1 198 ? 34.243 11.743 -12.658 1.00 67.50 232 ALA B CA 1
ATOM 4105 C C . ALA B 1 198 ? 35.039 12.864 -11.993 1.00 69.39 232 ALA B C 1
ATOM 4106 O O . ALA B 1 198 ? 34.780 14.027 -12.287 1.00 68.57 232 ALA B O 1
ATOM 4108 N N . PHE B 1 199 ? 36.038 12.513 -11.138 1.00 65.07 233 PHE B N 1
ATOM 4109 C CA . PHE B 1 199 ? 36.919 13.490 -10.478 1.00 63.58 233 PHE B CA 1
ATOM 4110 C C . PHE B 1 199 ? 37.827 14.134 -11.516 1.00 71.26 233 PHE B C 1
ATOM 4111 O O . PHE B 1 199 ? 38.007 15.353 -11.468 1.00 72.12 233 PHE B O 1
ATOM 4119 N N . ARG B 1 200 ? 38.362 13.322 -12.475 1.00 67.87 234 ARG B N 1
ATOM 4120 C CA . ARG B 1 200 ? 39.229 13.794 -13.571 1.00 68.85 234 ARG B CA 1
ATOM 4121 C C . ARG B 1 200 ? 38.538 14.838 -14.420 1.00 75.62 234 ARG B C 1
ATOM 4122 O O . ARG B 1 200 ? 39.168 15.817 -14.819 1.00 77.40 234 ARG B O 1
ATOM 4130 N N . ASN B 1 201 ? 37.247 14.627 -14.710 1.00 72.48 235 ASN B N 1
ATOM 4131 C CA . ASN B 1 201 ? 36.442 15.547 -15.508 1.00 74.21 235 ASN B CA 1
ATOM 4132 C C . ASN B 1 201 ? 35.881 16.718 -14.706 1.00 76.30 235 ASN B C 1
ATOM 4133 O O . ASN B 1 201 ? 35.275 17.623 -15.279 1.00 78.01 235 ASN B O 1
ATOM 4138 N N . ASP B 1 202 ? 36.120 16.714 -13.388 1.00 70.57 236 ASP B N 1
ATOM 4139 C CA . ASP B 1 202 ? 35.663 17.696 -12.404 1.00 68.80 236 ASP B CA 1
ATOM 4140 C C . ASP B 1 202 ? 34.130 17.719 -12.324 1.00 70.77 236 ASP B C 1
ATOM 4141 O O . ASP B 1 202 ? 33.520 18.787 -12.282 1.00 72.26 236 ASP B O 1
ATOM 4146 N N . GLU B 1 203 ? 33.517 16.512 -12.297 1.00 64.05 237 GLU B N 1
ATOM 4147 C CA . GLU B 1 203 ? 32.076 16.303 -12.179 1.00 63.36 237 GLU B CA 1
ATOM 4148 C C . GLU B 1 203 ? 31.632 16.382 -10.716 1.00 66.49 237 GLU B C 1
ATOM 4149 O O . GLU B 1 203 ? 30.446 16.554 -10.454 1.00 67.64 237 GLU B O 1
ATOM 4155 N N . TYR B 1 204 ? 32.583 16.280 -9.768 1.00 60.68 238 TYR B N 1
ATOM 4156 C CA . TYR B 1 204 ? 32.377 16.430 -8.325 1.00 57.21 238 TYR B CA 1
ATOM 4157 C C . TYR B 1 204 ? 33.606 16.961 -7.655 1.00 56.51 238 TYR B C 1
ATOM 4158 O O . TYR B 1 204 ? 34.708 16.766 -8.154 1.00 55.88 238 TYR B O 1
ATOM 4167 N N . ARG B 1 205 ? 33.407 17.633 -6.516 1.00 50.16 239 ARG B N 1
ATOM 4168 C CA . ARG B 1 205 ? 34.446 18.248 -5.691 1.00 47.11 239 ARG B CA 1
ATOM 4169 C C . ARG B 1 205 ? 34.557 17.540 -4.307 1.00 45.21 239 ARG B C 1
ATOM 4170 O O . ARG B 1 205 ? 35.616 17.562 -3.701 1.00 43.11 239 ARG B O 1
ATOM 4178 N N . VAL B 1 206 ? 33.452 16.989 -3.784 1.00 39.81 240 VAL B N 1
ATOM 4179 C CA . VAL B 1 206 ? 33.374 16.359 -2.454 1.00 37.39 240 VAL B CA 1
ATOM 4180 C C . VAL B 1 206 ? 32.654 15.056 -2.610 1.00 39.54 240 VAL B C 1
ATOM 4181 O O . VAL B 1 206 ? 31.529 15.035 -3.109 1.00 38.89 240 VAL B O 1
ATOM 4185 N N . GLY B 1 207 ? 33.292 13.976 -2.184 1.00 36.35 241 GLY B N 1
ATOM 4186 C CA . GLY B 1 207 ? 32.679 12.664 -2.307 1.00 37.54 241 GLY B CA 1
ATOM 4187 C C . GLY B 1 207 ? 33.089 11.596 -1.316 1.00 39.21 241 GLY B C 1
ATOM 4188 O O . GLY B 1 207 ? 34.089 11.723 -0.609 1.00 36.28 241 GLY B O 1
ATOM 4189 N N . GLN B 1 208 ? 32.286 10.538 -1.254 1.00 38.96 242 GLN B N 1
ATOM 4190 C CA . GLN B 1 208 ? 32.603 9.355 -0.472 1.00 39.90 242 GLN B CA 1
ATOM 4191 C C . GLN B 1 208 ? 33.159 8.373 -1.498 1.00 47.37 242 GLN B C 1
ATOM 4192 O O . GLN B 1 208 ? 32.421 7.933 -2.391 1.00 49.07 242 GLN B O 1
ATOM 4198 N N . ILE B 1 209 ? 34.473 8.125 -1.443 1.00 45.08 243 ILE B N 1
ATOM 4199 C CA . ILE B 1 209 ? 35.140 7.227 -2.392 1.00 46.06 243 ILE B CA 1
ATOM 4200 C C . ILE B 1 209 ? 36.060 6.265 -1.643 1.00 50.22 243 ILE B C 1
ATOM 4201 O O . ILE B 1 209 ? 36.173 6.360 -0.415 1.00 47.61 243 ILE B O 1
ATOM 4206 N N . TRP B 1 210 ? 36.670 5.302 -2.359 1.00 50.54 244 TRP B N 1
ATOM 4207 C CA . TRP B 1 210 ? 37.615 4.373 -1.716 1.00 50.41 244 TRP B CA 1
ATOM 4208 C C . TRP B 1 210 ? 38.972 5.059 -1.584 1.00 48.27 244 TRP B C 1
ATOM 4209 O O . TRP B 1 210 ? 39.403 5.743 -2.526 1.00 47.04 244 TRP B O 1
ATOM 4220 N N . LEU B 1 211 ? 39.662 4.870 -0.428 1.00 42.48 245 LEU B N 1
ATOM 4221 C CA . LEU B 1 211 ? 41.014 5.414 -0.211 1.00 39.88 245 LEU B CA 1
ATOM 4222 C C . LEU B 1 211 ? 41.985 5.038 -1.356 1.00 46.29 245 LEU B C 1
ATOM 4223 O O . LEU B 1 211 ? 42.771 5.883 -1.796 1.00 46.66 245 LEU B O 1
ATOM 4228 N N . THR B 1 212 ? 41.852 3.810 -1.878 1.00 44.64 246 THR B N 1
ATOM 4229 C CA . THR B 1 212 ? 42.648 3.281 -2.987 1.00 46.15 246 THR B CA 1
ATOM 4230 C C . THR B 1 212 ? 42.532 4.169 -4.244 1.00 52.47 246 THR B C 1
ATOM 4231 O O . THR B 1 212 ? 43.540 4.496 -4.875 1.00 53.13 246 THR B O 1
ATOM 4235 N N . ARG B 1 213 ? 41.308 4.571 -4.583 1.00 49.92 247 ARG B N 1
ATOM 4236 C CA . ARG B 1 213 ? 41.042 5.410 -5.747 1.00 49.97 247 ARG B CA 1
ATOM 4237 C C . ARG B 1 213 ? 41.429 6.895 -5.512 1.00 53.01 247 ARG B C 1
ATOM 4238 O O . ARG B 1 213 ? 41.832 7.549 -6.473 1.00 54.06 247 ARG B O 1
ATOM 4246 N N . ALA B 1 214 ? 41.361 7.420 -4.250 1.00 48.16 248 ALA B N 1
ATOM 4247 C CA . ALA B 1 214 ? 41.812 8.803 -3.926 1.00 46.75 248 ALA B CA 1
ATOM 4248 C C . ALA B 1 214 ? 43.348 8.861 -4.041 1.00 48.18 248 ALA B C 1
ATOM 4249 O O . ALA B 1 214 ? 43.899 9.818 -4.615 1.00 47.46 248 ALA B O 1
ATOM 4251 N N . LYS B 1 215 ? 44.027 7.793 -3.544 1.00 43.40 249 LYS B N 1
ATOM 4252 C CA . LYS B 1 215 ? 45.481 7.612 -3.605 1.00 43.20 249 LYS B CA 1
ATOM 4253 C C . LYS B 1 215 ? 45.976 7.675 -5.072 1.00 51.36 249 LYS B C 1
ATOM 4254 O O . LYS B 1 215 ? 46.993 8.333 -5.357 1.00 52.13 249 LYS B O 1
ATOM 4260 N N . ALA B 1 216 ? 45.265 6.955 -5.991 1.00 47.74 250 ALA B N 1
ATOM 4261 C CA . ALA B 1 216 ? 45.568 6.876 -7.426 1.00 48.03 250 ALA B CA 1
ATOM 4262 C C . ALA B 1 216 ? 45.432 8.231 -8.086 1.00 55.49 250 ALA B C 1
ATOM 4263 O O . ALA B 1 216 ? 46.293 8.588 -8.892 1.00 58.99 250 ALA B O 1
ATOM 4265 N N . LEU B 1 217 ? 44.400 9.023 -7.702 1.00 50.97 251 LEU B N 1
ATOM 4266 C CA . LEU B 1 217 ? 44.188 10.377 -8.220 1.00 51.76 251 LEU B CA 1
ATOM 4267 C C . LEU B 1 217 ? 45.302 11.345 -7.782 1.00 58.73 251 LEU B C 1
ATOM 4268 O O . LEU B 1 217 ? 45.731 12.173 -8.591 1.00 61.67 251 LEU B O 1
ATOM 4273 N N . LYS B 1 218 ? 45.759 11.240 -6.507 1.00 53.79 252 LYS B N 1
ATOM 4274 C CA . LYS B 1 218 ? 46.846 12.049 -5.943 1.00 53.48 252 LYS B CA 1
ATOM 4275 C C . LYS B 1 218 ? 48.136 11.736 -6.682 1.00 56.07 252 LYS B C 1
ATOM 4276 O O . LYS B 1 218 ? 48.892 12.653 -6.983 1.00 56.77 252 LYS B O 1
ATOM 4282 N N . ALA B 1 219 ? 48.373 10.442 -6.974 1.00 51.47 253 ALA B N 1
ATOM 4283 C CA . ALA B 1 219 ? 49.551 9.940 -7.699 1.00 51.61 253 ALA B CA 1
ATOM 4284 C C . ALA B 1 219 ? 49.561 10.432 -9.156 1.00 59.98 253 ALA B C 1
ATOM 4285 O O . ALA B 1 219 ? 50.639 10.623 -9.715 1.00 61.00 253 ALA B O 1
ATOM 4287 N N . GLU B 1 220 ? 48.357 10.689 -9.750 1.00 58.68 254 GLU B N 1
ATOM 4288 C CA . GLU B 1 220 ? 48.187 11.212 -11.119 1.00 60.56 254 GLU B CA 1
ATOM 4289 C C . GLU B 1 220 ? 48.391 12.724 -11.175 1.00 65.23 254 GLU B C 1
ATOM 4290 O O . GLU B 1 220 ? 48.442 13.309 -12.264 1.00 68.06 254 GLU B O 1
ATOM 4296 N N . GLY B 1 221 ? 48.521 13.343 -10.008 1.00 59.19 255 GLY B N 1
ATOM 4297 C CA . GLY B 1 221 ? 48.786 14.769 -9.894 1.00 58.80 255 GLY B CA 1
ATOM 4298 C C . GLY B 1 221 ? 47.607 15.625 -9.525 1.00 61.44 255 GLY B C 1
ATOM 4299 O O . GLY B 1 221 ? 47.747 16.849 -9.449 1.00 62.39 255 GLY B O 1
ATOM 4300 N N . TYR B 1 222 ? 46.446 14.998 -9.277 1.00 56.75 256 TYR B N 1
ATOM 4301 C CA . TYR B 1 222 ? 45.239 15.735 -8.919 1.00 55.23 256 TYR B CA 1
ATOM 4302 C C . TYR B 1 222 ? 45.293 16.286 -7.497 1.00 58.07 256 TYR B C 1
ATOM 4303 O O . TYR B 1 222 ? 45.833 15.653 -6.582 1.00 55.79 256 TYR B O 1
ATOM 4312 N N . LYS B 1 223 ? 44.745 17.496 -7.340 1.00 55.68 257 LYS B N 1
ATOM 4313 C CA . LYS B 1 223 ? 44.633 18.257 -6.096 1.00 53.16 257 LYS B CA 1
ATOM 4314 C C . LYS B 1 223 ? 43.483 17.686 -5.253 1.00 52.30 257 LYS B C 1
ATOM 4315 O O . LYS B 1 223 ? 42.429 18.299 -5.121 1.00 52.26 257 LYS B O 1
ATOM 4321 N N . ILE B 1 224 ? 43.698 16.473 -4.726 1.00 45.50 258 ILE B N 1
ATOM 4322 C CA . ILE B 1 224 ? 42.767 15.717 -3.907 1.00 42.81 258 ILE B CA 1
ATOM 4323 C C . ILE B 1 224 ? 43.351 15.524 -2.492 1.00 43.35 258 ILE B C 1
ATOM 4324 O O . ILE B 1 224 ? 44.547 15.314 -2.342 1.00 43.89 258 ILE B O 1
ATOM 4329 N N . GLY B 1 225 ? 42.495 15.627 -1.477 1.00 36.95 259 GLY B N 1
ATOM 4330 C CA . GLY B 1 225 ? 42.785 15.358 -0.076 1.00 34.34 259 GLY B CA 1
ATOM 4331 C C . GLY B 1 225 ? 41.661 14.494 0.482 1.00 39.17 259 GLY B C 1
ATOM 4332 O O . GLY B 1 225 ? 40.607 14.316 -0.153 1.00 39.27 259 GLY B O 1
ATOM 4333 N N . TRP B 1 226 ? 41.848 13.983 1.684 1.00 36.10 260 TRP B N 1
ATOM 4334 C CA . TRP B 1 226 ? 40.841 13.134 2.326 1.00 36.65 260 TRP B CA 1
ATOM 4335 C C . TRP B 1 226 ? 40.896 13.240 3.838 1.00 40.81 260 TRP B C 1
ATOM 4336 O O . TRP B 1 226 ? 41.879 13.737 4.384 1.00 40.87 260 TRP B O 1
ATOM 4347 N N . SER B 1 227 ? 39.830 12.787 4.507 1.00 36.85 261 SER B N 1
ATOM 4348 C CA . SER B 1 227 ? 39.735 12.809 5.959 1.00 35.74 261 SER B CA 1
ATOM 4349 C C . SER B 1 227 ? 39.394 11.440 6.545 1.00 39.85 261 SER B C 1
ATOM 4350 O O . SER B 1 227 ? 38.551 10.737 6.000 1.00 38.83 261 SER B O 1
ATOM 4353 N N . TYR B 1 228 ? 40.041 11.071 7.682 1.00 37.10 262 TYR B N 1
ATOM 4354 C CA . TYR B 1 228 ? 39.795 9.791 8.372 1.00 36.27 262 TYR B CA 1
ATOM 4355 C C . TYR B 1 228 ? 38.690 9.855 9.410 1.00 38.84 262 TYR B C 1
ATOM 4356 O O . TYR B 1 228 ? 38.356 8.823 9.995 1.00 41.85 262 TYR B O 1
ATOM 4365 N N . ASP B 1 229 ? 38.101 11.047 9.616 1.00 31.35 263 ASP B N 1
ATOM 4366 C CA . ASP B 1 229 ? 36.999 11.242 10.535 1.00 32.57 263 ASP B CA 1
ATOM 4367 C C . ASP B 1 229 ? 35.755 10.573 9.953 1.00 38.52 263 ASP B C 1
ATOM 4368 O O . ASP B 1 229 ? 35.307 10.941 8.849 1.00 38.00 263 ASP B O 1
ATOM 4373 N N . GLY B 1 230 ? 35.271 9.547 10.659 1.00 36.69 264 GLY B N 1
ATOM 4374 C CA . GLY B 1 230 ? 34.120 8.741 10.261 1.00 37.93 264 GLY B CA 1
ATOM 4375 C C . GLY B 1 230 ? 34.376 7.860 9.057 1.00 42.75 264 GLY B C 1
ATOM 4376 O O . GLY B 1 230 ? 33.427 7.433 8.405 1.00 43.27 264 GLY B O 1
ATOM 4377 N N . ALA B 1 231 ? 35.659 7.583 8.735 1.00 39.87 265 ALA B N 1
ATOM 4378 C CA . ALA B 1 231 ? 36.015 6.710 7.610 1.00 39.19 265 ALA B CA 1
ATOM 4379 C C . ALA B 1 231 ? 35.529 5.281 7.912 1.00 42.63 265 ALA B C 1
ATOM 4380 O O . ALA B 1 231 ? 35.525 4.864 9.071 1.00 41.32 265 ALA B O 1
ATOM 4382 N N . PHE B 1 232 ? 35.075 4.561 6.888 1.00 40.07 266 PHE B N 1
ATOM 4383 C CA . PHE B 1 232 ? 34.574 3.191 7.052 1.00 40.97 266 PHE B CA 1
ATOM 4384 C C . PHE B 1 232 ? 35.679 2.184 6.737 1.00 44.41 266 PHE B C 1
ATOM 4385 O O . PHE B 1 232 ? 36.141 2.090 5.605 1.00 41.62 266 PHE B O 1
ATOM 4393 N N . LEU B 1 233 ? 36.142 1.483 7.773 1.00 43.99 267 LEU B N 1
ATOM 4394 C CA . LEU B 1 233 ? 37.199 0.491 7.659 1.00 43.72 267 LEU B CA 1
ATOM 4395 C C . LEU B 1 233 ? 36.596 -0.883 7.567 1.00 50.37 267 LEU B C 1
ATOM 4396 O O . LEU B 1 233 ? 36.109 -1.409 8.561 1.00 50.69 267 LEU B O 1
ATOM 4401 N N . VAL B 1 234 ? 36.593 -1.452 6.347 1.00 48.90 268 VAL B N 1
ATOM 4402 C CA . VAL B 1 234 ? 36.009 -2.769 6.038 1.00 49.56 268 VAL B CA 1
ATOM 4403 C C . VAL B 1 234 ? 37.091 -3.686 5.463 1.00 49.64 268 VAL B C 1
ATOM 4404 O O . VAL B 1 234 ? 37.764 -3.322 4.508 1.00 45.41 268 VAL B O 1
ATOM 4408 N N . GLY B 1 235 ? 37.221 -4.874 6.038 1.00 49.55 269 GLY B N 1
ATOM 4409 C CA . GLY B 1 235 ? 38.229 -5.831 5.605 1.00 49.40 269 GLY B CA 1
ATOM 4410 C C . GLY B 1 235 ? 37.817 -7.273 5.453 1.00 56.35 269 GLY B C 1
ATOM 4411 O O . GLY B 1 235 ? 36.627 -7.595 5.295 1.00 57.98 269 GLY B O 1
ATOM 4412 N N . ASP B 1 236 ? 38.854 -8.148 5.464 1.00 52.25 270 ASP B N 1
ATOM 4413 C CA . ASP B 1 236 ? 38.771 -9.611 5.328 1.00 51.33 270 ASP B CA 1
ATOM 4414 C C . ASP B 1 236 ? 39.092 -10.295 6.644 1.00 52.66 270 ASP B C 1
ATOM 4415 O O . ASP B 1 236 ? 39.909 -9.807 7.431 1.00 50.17 270 ASP B O 1
ATOM 4420 N N . ARG B 1 237 ? 38.466 -11.448 6.862 1.00 50.27 271 ARG B N 1
ATOM 4421 C CA . ARG B 1 237 ? 38.691 -12.277 8.033 1.00 50.71 271 ARG B CA 1
ATOM 4422 C C . ARG B 1 237 ? 39.293 -13.631 7.626 1.00 55.34 271 ARG B C 1
ATOM 4423 O O . ARG B 1 237 ? 39.003 -14.119 6.524 1.00 56.49 271 ARG B O 1
ATOM 4431 N N . ILE B 1 238 ? 40.140 -14.227 8.506 1.00 49.92 272 ILE B N 1
ATOM 4432 C CA . ILE B 1 238 ? 40.743 -15.559 8.328 1.00 49.83 272 ILE B CA 1
ATOM 4433 C C . ILE B 1 238 ? 39.768 -16.487 9.058 1.00 59.41 272 ILE B C 1
ATOM 4434 O O . ILE B 1 238 ? 39.626 -16.377 10.280 1.00 60.62 272 ILE B O 1
ATOM 4439 N N . ALA B 1 239 ? 39.062 -17.351 8.322 1.00 56.96 273 ALA B N 1
ATOM 4440 C CA . ALA B 1 239 ? 38.098 -18.265 8.924 1.00 59.36 273 ALA B CA 1
ATOM 4441 C C . ALA B 1 239 ? 38.614 -19.708 8.952 1.00 65.62 273 ALA B C 1
ATOM 4442 O O . ALA B 1 239 ? 39.314 -20.132 8.033 1.00 64.50 273 ALA B O 1
ATOM 4444 N N . LEU B 1 240 ? 38.284 -20.446 10.027 1.00 64.70 274 LEU B N 1
ATOM 4445 C CA . LEU B 1 240 ? 38.651 -21.845 10.236 1.00 66.54 274 LEU B CA 1
ATOM 4446 C C . LEU B 1 240 ? 37.489 -22.747 9.816 1.00 73.70 274 LEU B C 1
ATOM 4447 O O . LEU B 1 240 ? 36.371 -22.572 10.308 1.00 74.61 274 LEU B O 1
ATOM 4452 N N . VAL B 1 241 ? 37.771 -23.753 8.966 1.00 70.70 275 VAL B N 1
ATOM 4453 C CA . VAL B 1 241 ? 36.753 -24.709 8.510 1.00 73.97 275 VAL B CA 1
ATOM 4454 C C . VAL B 1 241 ? 36.456 -25.662 9.672 1.00 83.07 275 VAL B C 1
ATOM 4455 O O . VAL B 1 241 ? 37.405 -26.121 10.310 1.00 83.06 275 VAL B O 1
ATOM 4459 N N . ARG B 1 242 ? 35.158 -25.885 10.017 1.00 83.98 276 ARG B N 1
ATOM 4460 C CA . ARG B 1 242 ? 34.798 -26.726 11.184 1.00 87.85 276 ARG B CA 1
ATOM 4461 C C . ARG B 1 242 ? 35.403 -28.141 11.173 1.00 92.03 276 ARG B C 1
ATOM 4462 O O . ARG B 1 242 ? 35.876 -28.596 12.220 1.00 93.99 276 ARG B O 1
ATOM 4470 N N . GLY B 1 243 ? 35.414 -28.804 10.022 1.00 85.82 277 GLY B N 1
ATOM 4471 C CA . GLY B 1 243 ? 36.000 -30.132 9.929 1.00 86.11 277 GLY B CA 1
ATOM 4472 C C . GLY B 1 243 ? 37.456 -30.145 9.512 1.00 86.30 277 GLY B C 1
ATOM 4473 O O . GLY B 1 243 ? 37.927 -31.176 9.034 1.00 85.67 277 GLY B O 1
ATOM 4474 N N . ALA B 1 244 ? 38.181 -28.997 9.679 1.00 80.79 278 ALA B N 1
ATOM 4475 C CA . ALA B 1 244 ? 39.591 -28.780 9.308 1.00 77.06 278 ALA B CA 1
ATOM 4476 C C . ALA B 1 244 ? 40.530 -29.908 9.746 1.00 83.47 278 ALA B C 1
ATOM 4477 O O . ALA B 1 244 ? 40.580 -30.239 10.937 1.00 85.35 278 ALA B O 1
ATOM 4479 N N . PRO B 1 245 ? 41.283 -30.489 8.784 1.00 79.68 279 PRO B N 1
ATOM 4480 C CA . PRO B 1 245 ? 42.189 -31.611 9.119 1.00 80.97 279 PRO B CA 1
ATOM 4481 C C . PRO B 1 245 ? 43.330 -31.267 10.090 1.00 84.51 279 PRO B C 1
ATOM 4482 O O . PRO B 1 245 ? 43.575 -32.030 11.035 1.00 87.54 279 PRO B O 1
ATOM 4486 N N . ASN B 1 246 ? 43.992 -30.108 9.877 1.00 75.83 280 ASN B N 1
ATOM 4487 C CA . ASN B 1 246 ? 45.119 -29.577 10.653 1.00 73.01 280 ASN B CA 1
ATOM 4488 C C . ASN B 1 246 ? 44.674 -28.358 11.484 1.00 77.72 280 ASN B C 1
ATOM 4489 O O . ASN B 1 246 ? 45.310 -27.299 11.421 1.00 73.52 280 ASN B O 1
ATOM 4494 N N . ARG B 1 247 ? 43.574 -28.527 12.272 1.00 78.40 281 ARG B N 1
ATOM 4495 C CA . ARG B 1 247 ? 42.941 -27.520 13.133 1.00 78.82 281 ARG B CA 1
ATOM 4496 C C . ARG B 1 247 ? 43.939 -26.725 14.010 1.00 82.74 281 ARG B C 1
ATOM 4497 O O . ARG B 1 247 ? 43.931 -25.487 13.979 1.00 79.93 281 ARG B O 1
ATOM 4505 N N . GLU B 1 248 ? 44.799 -27.452 14.754 1.00 81.56 282 GLU B N 1
ATOM 4506 C CA . GLU B 1 248 ? 45.821 -26.933 15.673 1.00 81.20 282 GLU B CA 1
ATOM 4507 C C . GLU B 1 248 ? 46.844 -26.057 14.961 1.00 83.22 282 GLU B C 1
ATOM 4508 O O . GLU B 1 248 ? 47.090 -24.921 15.387 1.00 82.74 282 GLU B O 1
ATOM 4514 N N . ASN B 1 249 ? 47.409 -26.574 13.854 1.00 77.59 283 ASN B N 1
ATOM 4515 C CA . ASN B 1 249 ? 48.392 -25.894 13.015 1.00 72.84 283 ASN B CA 1
ATOM 4516 C C . ASN B 1 249 ? 47.796 -24.671 12.351 1.00 73.02 283 ASN B C 1
ATOM 4517 O O . ASN B 1 249 ? 48.514 -23.694 12.151 1.00 71.98 283 ASN B O 1
ATOM 4522 N N . ALA B 1 250 ? 46.498 -24.730 11.984 1.00 68.49 284 ALA B N 1
ATOM 4523 C CA . ALA B 1 250 ? 45.780 -23.628 11.351 1.00 66.39 284 ALA B CA 1
ATOM 4524 C C . ALA B 1 250 ? 45.639 -22.468 12.323 1.00 68.04 284 ALA B C 1
ATOM 4525 O O . ALA B 1 250 ? 45.793 -21.323 11.910 1.00 65.45 284 ALA B O 1
ATOM 4527 N N . LEU B 1 251 ? 45.404 -22.770 13.618 1.00 65.18 285 LEU B N 1
ATOM 4528 C CA . LEU B 1 251 ? 45.283 -21.770 14.679 1.00 63.71 285 LEU B CA 1
ATOM 4529 C C . LEU B 1 251 ? 46.639 -21.152 15.060 1.00 63.65 285 LEU B C 1
ATOM 4530 O O . LEU B 1 251 ? 46.682 -20.024 15.544 1.00 61.43 285 LEU B O 1
ATOM 4535 N N . LYS B 1 252 ? 47.747 -21.890 14.828 1.00 60.09 286 LYS B N 1
ATOM 4536 C CA . LYS B 1 252 ? 49.122 -21.427 15.071 1.00 58.46 286 LYS B CA 1
ATOM 4537 C C . LYS B 1 252 ? 49.469 -20.384 14.003 1.00 59.54 286 LYS B C 1
ATOM 4538 O O . LYS B 1 252 ? 50.190 -19.425 14.295 1.00 56.48 286 LYS B O 1
ATOM 4544 N N . LEU B 1 253 ? 48.954 -20.600 12.757 1.00 54.82 287 LEU B N 1
ATOM 4545 C CA . LEU B 1 253 ? 49.127 -19.707 11.618 1.00 51.26 287 LEU B CA 1
ATOM 4546 C C . LEU B 1 253 ? 48.361 -18.418 11.849 1.00 57.57 287 LEU B C 1
ATOM 4547 O O . LEU B 1 253 ? 48.871 -17.347 11.511 1.00 58.19 287 LEU B O 1
ATOM 4552 N N . ILE B 1 254 ? 47.164 -18.508 12.469 1.00 55.11 288 ILE B N 1
ATOM 4553 C CA . ILE B 1 254 ? 46.348 -17.355 12.825 1.00 54.59 288 ILE B CA 1
ATOM 4554 C C . ILE B 1 254 ? 47.063 -16.535 13.921 1.00 60.68 288 ILE B C 1
ATOM 4555 O O . ILE B 1 254 ? 47.248 -15.334 13.751 1.00 58.32 288 ILE B O 1
ATOM 4560 N N . GLU B 1 255 ? 47.465 -17.202 15.034 1.00 61.22 289 GLU B N 1
ATOM 4561 C CA . GLU B 1 255 ? 48.176 -16.609 16.176 1.00 61.61 289 GLU B CA 1
ATOM 4562 C C . GLU B 1 255 ? 49.438 -15.924 15.689 1.00 61.96 289 GLU B C 1
ATOM 4563 O O . GLU B 1 255 ? 49.729 -14.822 16.140 1.00 60.88 289 GLU B O 1
ATOM 4569 N N . PHE B 1 256 ? 50.190 -16.566 14.760 1.00 56.93 290 PHE B N 1
ATOM 4570 C CA . PHE B 1 256 ? 51.414 -15.988 14.196 1.00 53.10 290 PHE B CA 1
ATOM 4571 C C . PHE B 1 256 ? 51.107 -14.601 13.633 1.00 54.66 290 PHE B C 1
ATOM 4572 O O . PHE B 1 256 ? 51.764 -13.643 14.032 1.00 53.19 290 PHE B O 1
ATOM 4580 N N . TRP B 1 257 ? 50.065 -14.502 12.767 1.00 50.04 291 TRP B N 1
ATOM 4581 C CA . TRP B 1 257 ? 49.627 -13.261 12.137 1.00 47.12 291 TRP B CA 1
ATOM 4582 C C . TRP B 1 257 ? 49.261 -12.208 13.162 1.00 51.45 291 TRP B C 1
ATOM 4583 O O . TRP B 1 257 ? 49.814 -11.113 13.117 1.00 49.64 291 TRP B O 1
ATOM 4594 N N . LEU B 1 258 ? 48.342 -12.530 14.077 1.00 50.65 292 LEU B N 1
ATOM 4595 C CA . LEU B 1 258 ? 47.873 -11.572 15.080 1.00 51.64 292 LEU B CA 1
ATOM 4596 C C . LEU B 1 258 ? 48.977 -11.061 16.029 1.00 55.86 292 LEU B C 1
ATOM 4597 O O . LEU B 1 258 ? 48.964 -9.875 16.382 1.00 55.86 292 LEU B O 1
ATOM 4602 N N . ARG B 1 259 ? 49.951 -11.919 16.372 1.00 51.25 293 ARG B N 1
ATOM 4603 C CA . ARG B 1 259 ? 51.047 -11.593 17.277 1.00 51.64 293 ARG B CA 1
ATOM 4604 C C . ARG B 1 259 ? 52.318 -11.080 16.564 1.00 57.18 293 ARG B C 1
ATOM 4605 O O . ARG B 1 259 ? 53.290 -10.757 17.243 1.00 59.02 293 ARG B O 1
ATOM 4613 N N . ASN B 1 260 ? 52.316 -10.984 15.220 1.00 53.10 294 ASN B N 1
ATOM 4614 C CA . ASN B 1 260 ? 53.484 -10.512 14.460 1.00 51.87 294 ASN B CA 1
ATOM 4615 C C . ASN B 1 260 ? 53.269 -9.137 13.757 1.00 54.89 294 ASN B C 1
ATOM 4616 O O . ASN B 1 260 ? 52.865 -9.104 12.597 1.00 52.76 294 ASN B O 1
ATOM 4621 N N . PRO B 1 261 ? 53.591 -8.001 14.414 1.00 51.65 295 PRO B N 1
ATOM 4622 C CA . PRO B 1 261 ? 53.417 -6.701 13.750 1.00 49.47 295 PRO B CA 1
ATOM 4623 C C . PRO B 1 261 ? 54.265 -6.511 12.486 1.00 50.67 295 PRO B C 1
ATOM 4624 O O . PRO B 1 261 ? 53.814 -5.832 11.577 1.00 49.94 295 PRO B O 1
ATOM 4628 N N . ALA B 1 262 ? 55.449 -7.143 12.412 1.00 46.83 296 ALA B N 1
ATOM 4629 C CA . ALA B 1 262 ? 56.365 -7.066 11.270 1.00 45.68 296 ALA B CA 1
ATOM 4630 C C . ALA B 1 262 ? 55.768 -7.731 10.036 1.00 49.49 296 ALA B C 1
ATOM 4631 O O . ALA B 1 262 ? 55.868 -7.184 8.929 1.00 51.26 296 ALA B O 1
ATOM 4633 N N . ALA B 1 263 ? 55.130 -8.895 10.234 1.00 43.64 297 ALA B N 1
ATOM 4634 C CA . ALA B 1 263 ? 54.439 -9.658 9.215 1.00 42.66 297 ALA B CA 1
ATOM 4635 C C . ALA B 1 263 ? 53.271 -8.818 8.655 1.00 48.64 297 ALA B C 1
ATOM 4636 O O . ALA B 1 263 ? 53.199 -8.591 7.438 1.00 50.33 297 ALA B O 1
ATOM 4638 N N . GLN B 1 264 ? 52.403 -8.307 9.552 1.00 43.36 298 GLN B N 1
ATOM 4639 C CA . GLN B 1 264 ? 51.256 -7.459 9.205 1.00 41.58 298 GLN B CA 1
ATOM 4640 C C . GLN B 1 264 ? 51.650 -6.201 8.446 1.00 44.16 298 GLN B C 1
ATOM 4641 O O . GLN B 1 264 ? 50.996 -5.882 7.463 1.00 44.33 298 GLN B O 1
ATOM 4647 N N . ALA B 1 265 ? 52.708 -5.499 8.900 1.00 39.54 299 ALA B N 1
ATOM 4648 C CA . ALA B 1 265 ? 53.216 -4.267 8.310 1.00 38.45 299 ALA B CA 1
ATOM 4649 C C . ALA B 1 265 ? 53.785 -4.507 6.915 1.00 42.15 299 ALA B C 1
ATOM 4650 O O . ALA B 1 265 ? 53.552 -3.709 6.010 1.00 42.10 299 ALA B O 1
ATOM 4652 N N . LYS B 1 266 ? 54.518 -5.611 6.740 1.00 37.41 300 LYS B N 1
ATOM 4653 C CA . LYS B 1 266 ? 55.097 -5.963 5.454 1.00 36.31 300 LYS B CA 1
ATOM 4654 C C . LYS B 1 266 ? 53.972 -6.243 4.444 1.00 40.07 300 LYS B C 1
ATOM 4655 O O . LYS B 1 266 ? 53.989 -5.672 3.348 1.00 40.55 300 LYS B O 1
ATOM 4661 N N . ALA B 1 267 ? 52.984 -7.089 4.827 1.00 35.48 301 ALA B N 1
ATOM 4662 C CA . ALA B 1 267 ? 51.850 -7.427 3.967 1.00 35.69 301 ALA B CA 1
ATOM 4663 C C . ALA B 1 267 ? 50.992 -6.186 3.636 1.00 41.20 301 ALA B C 1
ATOM 4664 O O . ALA B 1 267 ? 50.586 -6.014 2.481 1.00 41.74 301 ALA B O 1
ATOM 4666 N N . CYS B 1 268 ? 50.789 -5.293 4.609 1.00 38.57 302 CYS B N 1
ATOM 4667 C CA . CYS B 1 268 ? 49.993 -4.095 4.367 1.00 40.32 302 CYS B CA 1
ATOM 4668 C C . CYS B 1 268 ? 50.752 -2.952 3.681 1.00 44.84 302 CYS B C 1
ATOM 4669 O O . CYS B 1 268 ? 50.096 -2.083 3.118 1.00 45.15 302 CYS B O 1
ATOM 4672 N N . GLU B 1 269 ? 52.101 -2.990 3.628 1.00 42.90 303 GLU B N 1
ATOM 4673 C CA . GLU B 1 269 ? 52.890 -2.020 2.852 1.00 43.34 303 GLU B CA 1
ATOM 4674 C C . GLU B 1 269 ? 52.672 -2.372 1.369 1.00 49.67 303 GLU B C 1
ATOM 4675 O O . GLU B 1 269 ? 52.368 -1.495 0.562 1.00 52.09 303 GLU B O 1
ATOM 4681 N N . THR B 1 270 ? 52.752 -3.672 1.046 1.00 45.43 304 THR B N 1
ATOM 4682 C CA . THR B 1 270 ? 52.560 -4.250 -0.281 1.00 45.35 304 THR B CA 1
ATOM 4683 C C . THR B 1 270 ? 51.148 -3.995 -0.825 1.00 50.56 304 THR B C 1
ATOM 4684 O O . THR B 1 270 ? 51.007 -3.601 -1.995 1.00 50.36 304 THR B O 1
ATOM 4688 N N . LEU B 1 271 ? 50.116 -4.233 0.023 1.00 46.12 305 LEU B N 1
ATOM 4689 C CA . LEU B 1 271 ? 48.712 -4.145 -0.364 1.00 45.23 305 LEU B CA 1
ATOM 4690 C C . LEU B 1 271 ? 48.010 -2.808 -0.076 1.00 49.94 305 LEU B C 1
ATOM 4691 O O . LEU B 1 271 ? 46.889 -2.648 -0.548 1.00 49.77 305 LEU B O 1
ATOM 4696 N N . SER B 1 272 ? 48.636 -1.855 0.672 1.00 47.95 306 SER B N 1
ATOM 4697 C CA . SER B 1 272 ? 48.051 -0.524 1.016 1.00 47.20 306 SER B CA 1
ATOM 4698 C C . SER B 1 272 ? 46.734 -0.651 1.826 1.00 50.71 306 SER B C 1
ATOM 4699 O O . SER B 1 272 ? 45.688 -0.099 1.481 1.00 49.66 306 SER B O 1
ATOM 4702 N N . CYS B 1 273 ? 46.805 -1.405 2.909 1.00 46.64 307 CYS B N 1
ATOM 4703 C CA . CYS B 1 273 ? 45.679 -1.657 3.787 1.00 45.19 307 CYS B CA 1
ATOM 4704 C C . CYS B 1 273 ? 46.074 -1.385 5.219 1.00 42.21 307 CYS B C 1
ATOM 4705 O O . CYS B 1 273 ? 47.234 -1.117 5.500 1.00 38.44 307 CYS B O 1
ATOM 4708 N N . THR B 1 274 ? 45.083 -1.383 6.110 1.00 39.82 308 THR B N 1
ATOM 4709 C CA . THR B 1 274 ? 45.246 -1.168 7.537 1.00 40.03 308 THR B CA 1
ATOM 4710 C C . THR B 1 274 ? 45.315 -2.517 8.261 1.00 45.23 308 THR B C 1
ATOM 4711 O O . THR B 1 274 ? 44.314 -3.243 8.268 1.00 46.42 308 THR B O 1
ATOM 4715 N N . PRO B 1 275 ? 46.482 -2.869 8.873 1.00 42.01 309 PRO B N 1
ATOM 4716 C CA . PRO B 1 275 ? 46.564 -4.129 9.638 1.00 43.07 309 PRO B CA 1
ATOM 4717 C C . PRO B 1 275 ? 45.847 -4.019 10.998 1.00 49.34 309 PRO B C 1
ATOM 4718 O O . PRO B 1 275 ? 45.719 -2.894 11.495 1.00 50.41 309 PRO B O 1
ATOM 4722 N N . PRO B 1 276 ? 45.408 -5.133 11.643 1.00 46.62 310 PRO B N 1
ATOM 4723 C CA . PRO B 1 276 ? 44.700 -5.019 12.948 1.00 47.20 310 PRO B CA 1
ATOM 4724 C C . PRO B 1 276 ? 45.554 -4.589 14.153 1.00 49.98 310 PRO B C 1
ATOM 4725 O O . PRO B 1 276 ? 45.000 -4.249 15.190 1.00 49.74 310 PRO B O 1
ATOM 4729 N N . SER B 1 277 ? 46.892 -4.658 14.040 1.00 47.39 311 SER B N 1
ATOM 4730 C CA . SER B 1 277 ? 47.841 -4.289 15.102 1.00 48.05 311 SER B CA 1
ATOM 4731 C C . SER B 1 277 ? 48.163 -2.801 15.047 1.00 51.19 311 SER B C 1
ATOM 4732 O O . SER B 1 277 ? 48.413 -2.256 13.969 1.00 50.84 311 SER B O 1
ATOM 4735 N N . GLN B 1 278 ? 48.143 -2.147 16.222 1.00 48.87 312 GLN B N 1
ATOM 4736 C CA . GLN B 1 278 ? 48.449 -0.736 16.452 1.00 47.83 312 GLN B CA 1
ATOM 4737 C C . GLN B 1 278 ? 49.933 -0.483 16.156 1.00 51.76 312 GLN B C 1
ATOM 4738 O O . GLN B 1 278 ? 50.274 0.528 15.541 1.00 50.64 312 GLN B O 1
ATOM 4744 N N . LYS B 1 279 ? 50.796 -1.443 16.539 1.00 49.16 313 LYS B N 1
ATOM 4745 C CA . LYS B 1 279 ? 52.240 -1.421 16.348 1.00 49.60 313 LYS B CA 1
ATOM 4746 C C . LYS B 1 279 ? 52.605 -1.553 14.885 1.00 52.60 313 LYS B C 1
ATOM 4747 O O . LYS B 1 279 ? 53.510 -0.850 14.429 1.00 51.74 313 LYS B O 1
ATOM 4753 N N . ALA B 1 280 ? 51.894 -2.444 14.145 1.00 48.84 314 ALA B N 1
ATOM 4754 C CA . ALA B 1 280 ? 52.103 -2.682 12.705 1.00 46.54 314 ALA B CA 1
ATOM 4755 C C . ALA B 1 280 ? 51.816 -1.427 11.898 1.00 48.04 314 ALA B C 1
ATOM 4756 O O . ALA B 1 280 ? 52.618 -1.103 11.019 1.00 48.14 314 ALA B O 1
ATOM 4758 N N . ILE B 1 281 ? 50.722 -0.698 12.233 1.00 41.90 315 ILE B N 1
ATOM 4759 C CA . ILE B 1 281 ? 50.355 0.562 11.587 1.00 40.77 315 ILE B CA 1
ATOM 4760 C C . ILE B 1 281 ? 51.513 1.583 11.677 1.00 48.95 315 ILE B C 1
ATOM 4761 O O . ILE B 1 281 ? 51.889 2.162 10.656 1.00 50.46 315 ILE B O 1
ATOM 4766 N N . SER B 1 282 ? 52.080 1.771 12.871 1.00 48.04 316 SER B N 1
ATOM 4767 C CA . SER B 1 282 ? 53.162 2.719 13.097 1.00 51.47 316 SER B CA 1
ATOM 4768 C C . SER B 1 282 ? 54.526 2.259 12.538 1.00 58.95 316 SER B C 1
ATOM 4769 O O . SER B 1 282 ? 55.382 3.094 12.220 1.00 60.07 316 SER B O 1
ATOM 4772 N N . GLN B 1 283 ? 54.717 0.932 12.443 1.00 55.17 317 GLN B N 1
ATOM 4773 C CA . GLN B 1 283 ? 55.919 0.261 11.966 1.00 54.46 317 GLN B CA 1
ATOM 4774 C C . GLN B 1 283 ? 56.098 0.330 10.452 1.00 54.33 317 GLN B C 1
ATOM 4775 O O . GLN B 1 283 ? 57.170 -0.037 9.957 1.00 53.38 317 GLN B O 1
ATOM 4781 N N . MET B 1 284 ? 55.044 0.701 9.708 1.00 48.64 318 MET B N 1
ATOM 4782 C CA . MET B 1 284 ? 55.110 0.763 8.242 1.00 46.83 318 MET B CA 1
ATOM 4783 C C . MET B 1 284 ? 56.003 1.907 7.740 1.00 47.18 318 MET B C 1
ATOM 4784 O O . MET B 1 284 ? 56.205 2.885 8.462 1.00 45.38 318 MET B O 1
ATOM 4789 N N . SER B 1 285 ? 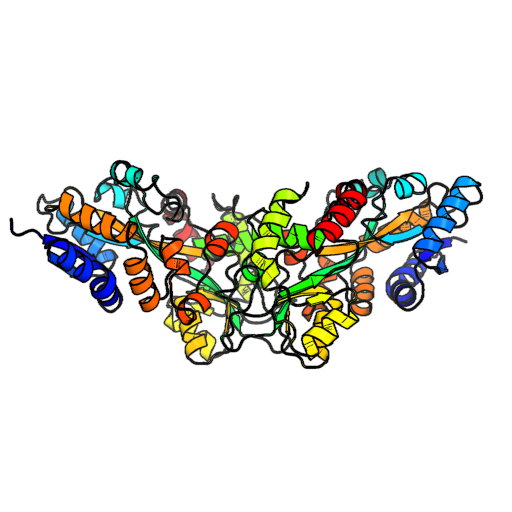56.529 1.779 6.498 1.00 43.19 319 SER B N 1
ATOM 4790 C CA . SER B 1 285 ? 57.363 2.804 5.850 1.00 43.92 319 SER B CA 1
ATOM 4791 C C . SER B 1 285 ? 56.631 4.131 5.810 1.00 49.18 319 SER B C 1
ATOM 4792 O O . SER B 1 285 ? 55.396 4.140 5.731 1.00 49.45 319 SER B O 1
ATOM 4795 N N . SER B 1 286 ? 57.376 5.242 5.868 1.00 46.05 320 SER B N 1
ATOM 4796 C CA . SER B 1 286 ? 56.812 6.583 5.860 1.00 46.00 320 SER B CA 1
ATOM 4797 C C . SER B 1 286 ? 55.877 6.821 4.673 1.00 51.20 320 SER B C 1
ATOM 4798 O O . SER B 1 286 ? 54.802 7.378 4.860 1.00 50.61 320 SER B O 1
ATOM 4801 N N . GLU B 1 287 ? 56.281 6.375 3.471 1.00 50.61 321 GLU B N 1
ATOM 4802 C CA . GLU B 1 287 ? 55.529 6.488 2.203 1.00 51.64 321 GLU B CA 1
ATOM 4803 C C . GLU B 1 287 ? 54.163 5.794 2.244 1.00 54.40 321 GLU B C 1
ATOM 4804 O O . GLU B 1 287 ? 53.178 6.356 1.751 1.00 55.50 321 GLU B O 1
ATOM 4810 N N . ALA B 1 288 ? 54.111 4.583 2.823 1.00 49.26 322 ALA B N 1
ATOM 4811 C CA . ALA B 1 288 ? 52.891 3.799 3.000 1.00 47.58 322 ALA B CA 1
ATOM 4812 C C . ALA B 1 288 ? 52.027 4.471 4.034 1.00 51.78 322 ALA B C 1
ATOM 4813 O O . ALA B 1 288 ? 50.867 4.751 3.736 1.00 52.23 322 ALA B O 1
ATOM 4815 N N . ARG B 1 289 ? 52.597 4.792 5.225 1.00 48.95 323 ARG B N 1
ATOM 4816 C CA . ARG B 1 289 ? 51.901 5.472 6.322 1.00 48.52 323 ARG B CA 1
ATOM 4817 C C . ARG B 1 289 ? 51.240 6.795 5.897 1.00 56.43 323 ARG B C 1
ATOM 4818 O O . ARG B 1 289 ? 50.170 7.127 6.401 1.00 57.55 323 ARG B O 1
ATOM 4826 N N . ALA B 1 290 ? 51.886 7.543 4.987 1.00 54.35 324 ALA B N 1
ATOM 4827 C CA . ALA B 1 290 ? 51.446 8.844 4.483 1.00 54.75 324 ALA B CA 1
ATOM 4828 C C . ALA B 1 290 ? 50.046 8.835 3.893 1.00 57.24 324 ALA B C 1
ATOM 4829 O O . ALA B 1 290 ? 49.334 9.835 4.009 1.00 57.61 324 ALA B O 1
ATOM 4831 N N . THR B 1 291 ? 49.643 7.724 3.272 1.00 51.14 325 THR B N 1
ATOM 4832 C CA . THR B 1 291 ? 48.325 7.654 2.642 1.00 49.26 325 THR B CA 1
ATOM 4833 C C . THR B 1 291 ? 47.351 6.707 3.386 1.00 51.10 325 THR B C 1
ATOM 4834 O O . THR B 1 291 ? 46.364 6.294 2.808 1.00 53.15 325 THR B O 1
ATOM 4838 N N . LEU B 1 292 ? 47.604 6.392 4.667 1.00 43.43 326 LEU B N 1
ATOM 4839 C CA . LEU B 1 292 ? 46.780 5.469 5.452 1.00 40.09 326 LEU B CA 1
ATOM 4840 C C . LEU B 1 292 ? 46.463 6.040 6.832 1.00 41.55 326 LEU B C 1
ATOM 4841 O O . LEU B 1 292 ? 47.261 6.829 7.352 1.00 41.04 326 LEU B O 1
ATOM 4846 N N . PRO B 1 293 ? 45.325 5.643 7.468 1.00 36.79 327 PRO B N 1
ATOM 4847 C CA . PRO B 1 293 ? 45.020 6.171 8.805 1.00 37.46 327 PRO B CA 1
ATOM 4848 C C . PRO B 1 293 ? 46.015 5.768 9.865 1.00 43.53 327 PRO B C 1
ATOM 4849 O O . PRO B 1 293 ? 46.607 4.693 9.797 1.00 43.88 327 PRO B O 1
ATOM 4853 N N . SER B 1 294 ? 46.149 6.638 10.863 1.00 40.23 328 SER B N 1
ATOM 4854 C CA . SER B 1 294 ? 47.010 6.406 11.993 1.00 41.29 328 SER B CA 1
ATOM 4855 C C . SER B 1 294 ? 46.319 5.398 12.916 1.00 46.41 328 SER B C 1
ATOM 4856 O O . SER B 1 294 ? 45.142 5.086 12.731 1.00 45.76 328 SER B O 1
ATOM 4859 N N . ALA B 1 295 ? 47.046 4.891 13.906 1.00 46.33 329 ALA B N 1
ATOM 4860 C CA . ALA B 1 295 ? 46.522 3.939 14.882 1.00 48.36 329 ALA B CA 1
ATOM 4861 C C . ALA B 1 295 ? 45.440 4.615 15.743 1.00 52.98 329 ALA B C 1
ATOM 4862 O O . ALA B 1 295 ? 44.397 4.015 16.013 1.00 52.11 329 ALA B O 1
ATOM 4864 N N . ALA B 1 296 ? 45.654 5.905 16.078 1.00 51.93 330 ALA B N 1
ATOM 4865 C CA . ALA B 1 296 ? 44.700 6.703 16.862 1.00 52.92 330 ALA B CA 1
ATOM 4866 C C . ALA B 1 296 ? 43.429 6.959 16.096 1.00 55.13 330 ALA B C 1
ATOM 4867 O O . ALA B 1 296 ? 42.373 6.980 16.727 1.00 57.13 330 ALA B O 1
ATOM 4869 N N . ASP B 1 297 ? 43.523 7.128 14.745 1.00 46.90 331 ASP B N 1
ATOM 4870 C CA . ASP B 1 297 ? 42.388 7.322 13.847 1.00 44.91 331 ASP B CA 1
ATOM 4871 C C . ASP B 1 297 ? 41.498 6.068 13.890 1.00 49.17 331 ASP B C 1
ATOM 4872 O O . ASP B 1 297 ? 40.276 6.162 14.043 1.00 47.73 331 ASP B O 1
ATOM 4877 N N . VAL B 1 298 ? 42.131 4.885 13.757 1.00 46.22 332 VAL B N 1
ATOM 4878 C CA . VAL B 1 298 ? 41.432 3.603 13.785 1.00 46.15 332 VAL B CA 1
ATOM 4879 C C . VAL B 1 298 ? 40.665 3.410 15.103 1.00 52.10 332 VAL B C 1
ATOM 4880 O O . VAL B 1 298 ? 39.473 3.093 15.078 1.00 54.05 332 VAL B O 1
ATOM 4884 N N . GLU B 1 299 ? 41.324 3.653 16.227 1.00 47.60 333 GLU B N 1
ATOM 4885 C CA . GLU B 1 299 ? 40.746 3.475 17.549 1.00 49.27 333 GLU B CA 1
ATOM 4886 C C . GLU B 1 299 ? 39.700 4.526 17.946 1.00 52.62 333 GLU B C 1
ATOM 4887 O O . GLU B 1 299 ? 38.731 4.153 18.610 1.00 53.71 333 GLU B O 1
ATOM 4893 N N . ASN B 1 300 ? 39.882 5.819 17.550 1.00 46.94 334 ASN B N 1
ATOM 4894 C CA . ASN B 1 300 ? 39.036 6.949 17.979 1.00 47.30 334 ASN B CA 1
ATOM 4895 C C . ASN B 1 300 ? 38.109 7.630 16.949 1.00 50.15 334 ASN B C 1
ATOM 4896 O O . ASN B 1 300 ? 37.279 8.450 17.361 1.00 52.01 334 ASN B O 1
ATOM 4901 N N . ARG B 1 301 ? 38.301 7.420 15.641 1.00 43.31 335 ARG B N 1
ATOM 4902 C CA . ARG B 1 301 ? 37.515 8.169 14.648 1.00 41.62 335 ARG B CA 1
ATOM 4903 C C . ARG B 1 301 ? 36.884 7.316 13.566 1.00 46.83 335 ARG B C 1
ATOM 4904 O O . ARG B 1 301 ? 35.887 7.754 12.968 1.00 47.54 335 ARG B O 1
ATOM 4912 N N . ILE B 1 302 ? 37.500 6.158 13.246 1.00 40.85 336 ILE B N 1
ATOM 4913 C CA . ILE B 1 302 ? 37.016 5.266 12.199 1.00 41.09 336 ILE B CA 1
ATOM 4914 C C . ILE B 1 302 ? 35.735 4.519 12.632 1.00 48.96 336 ILE B C 1
ATOM 4915 O O . ILE B 1 302 ? 35.511 4.259 13.820 1.00 49.59 336 ILE B O 1
ATOM 492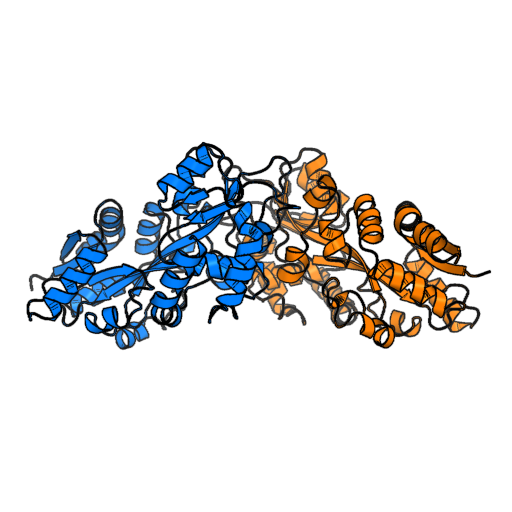0 N N . ILE B 1 303 ? 34.919 4.153 11.638 1.00 47.59 337 ILE B N 1
ATOM 4921 C CA . ILE B 1 303 ? 33.693 3.382 11.808 1.00 49.50 337 ILE B CA 1
ATOM 4922 C C . ILE B 1 303 ? 33.971 1.937 11.390 1.00 56.60 337 ILE B C 1
ATOM 4923 O O . ILE B 1 303 ? 34.437 1.668 10.272 1.00 54.05 337 ILE B O 1
ATOM 4928 N N . VAL B 1 304 ? 33.663 1.013 12.281 1.00 57.61 338 VAL B N 1
ATOM 4929 C CA . VAL B 1 304 ? 33.807 -0.410 11.989 1.00 59.27 338 VAL B CA 1
ATOM 4930 C C . VAL B 1 304 ? 32.393 -1.021 11.783 1.00 65.49 338 VAL B C 1
ATOM 4931 O O . VAL B 1 304 ? 31.466 -0.659 12.515 1.00 66.52 338 VAL B O 1
ATOM 4935 N N . PRO B 1 305 ? 32.174 -1.838 10.728 1.00 62.76 339 PRO B N 1
ATOM 4936 C CA . PRO B 1 305 ? 30.822 -2.372 10.470 1.00 64.70 339 PRO B CA 1
ATOM 4937 C C . PRO B 1 305 ? 30.256 -3.313 11.517 1.00 69.66 339 PRO B C 1
ATOM 4938 O O . PRO B 1 305 ? 31.017 -4.010 12.196 1.00 69.89 339 PRO B O 1
ATOM 4942 N N . ASP B 1 306 ? 28.894 -3.359 11.586 1.00 67.25 340 ASP B N 1
ATOM 4943 C CA . ASP B 1 306 ? 28.102 -4.280 12.407 1.00 70.00 340 ASP B CA 1
ATOM 4944 C C . ASP B 1 306 ? 27.585 -5.318 11.414 1.00 74.11 340 ASP B C 1
ATOM 4945 O O . ASP B 1 306 ? 26.487 -5.154 10.857 1.00 73.82 340 ASP B O 1
ATOM 4950 N N . ALA B 1 307 ? 28.416 -6.362 11.154 1.00 70.29 341 ALA B N 1
ATOM 4951 C CA . ALA B 1 307 ? 28.118 -7.452 10.202 1.00 71.26 341 ALA B CA 1
ATOM 4952 C C . ALA B 1 307 ? 26.718 -8.056 10.349 1.00 76.69 341 ALA B C 1
ATOM 4953 O O . ALA B 1 307 ? 26.049 -8.251 9.341 1.00 76.50 341 ALA B O 1
ATOM 4955 N N . GLN B 1 308 ? 26.262 -8.277 11.594 1.00 75.73 342 GLN B N 1
ATOM 4956 C CA . GLN B 1 308 ? 24.962 -8.871 11.904 1.00 80.45 342 GLN B CA 1
ATOM 4957 C C . GLN B 1 308 ? 23.806 -8.095 11.316 1.00 85.46 342 GLN B C 1
ATOM 4958 O O . GLN B 1 308 ? 22.906 -8.684 10.697 1.00 87.59 342 GLN B O 1
ATOM 4964 N N . TRP B 1 309 ? 23.832 -6.773 11.548 1.00 80.25 343 TRP B N 1
ATOM 4965 C CA . TRP B 1 309 ? 22.800 -5.867 11.107 1.00 80.99 343 TRP B CA 1
ATOM 4966 C C . TRP B 1 309 ? 22.751 -5.763 9.600 1.00 82.52 343 TRP B C 1
ATOM 4967 O O . TRP B 1 309 ? 21.661 -5.878 9.034 1.00 85.20 343 TRP B O 1
ATOM 4978 N N . ILE B 1 310 ? 23.917 -5.593 8.953 1.00 74.65 344 ILE B N 1
ATOM 4979 C CA . ILE B 1 310 ? 24.018 -5.426 7.507 1.00 73.20 344 ILE B CA 1
ATOM 4980 C C . ILE B 1 310 ? 23.459 -6.639 6.768 1.00 79.99 344 ILE B C 1
ATOM 4981 O O . ILE B 1 310 ? 22.605 -6.449 5.906 1.00 82.19 344 ILE B O 1
ATOM 4986 N N . ASN B 1 311 ? 23.846 -7.868 7.160 1.00 76.07 345 ASN B N 1
ATOM 4987 C CA . ASN B 1 311 ? 23.367 -9.100 6.531 1.00 77.67 345 ASN B CA 1
ATOM 4988 C C . ASN B 1 311 ? 21.867 -9.256 6.646 1.00 85.85 345 ASN B C 1
ATOM 4989 O O . ASN B 1 311 ? 21.222 -9.644 5.670 1.00 88.79 345 ASN B O 1
ATOM 4994 N N . ALA B 1 312 ? 21.313 -8.995 7.837 1.00 82.91 346 ALA B N 1
ATOM 4995 C CA . ALA B 1 312 ? 19.881 -9.131 8.065 1.00 86.63 346 ALA B CA 1
ATOM 4996 C C . ALA B 1 312 ? 19.087 -8.010 7.392 1.00 90.77 346 ALA B C 1
ATOM 4997 O O . ALA B 1 312 ? 17.952 -8.243 6.987 1.00 93.10 346 ALA B O 1
ATOM 4999 N N . ASN B 1 313 ? 19.675 -6.798 7.261 1.00 84.48 347 ASN B N 1
ATOM 5000 C CA . ASN B 1 313 ? 18.960 -5.671 6.661 1.00 84.85 347 ASN B CA 1
ATOM 5001 C C . ASN B 1 313 ? 19.354 -5.367 5.208 1.00 92.01 347 ASN B C 1
ATOM 5002 O O . ASN B 1 313 ? 18.868 -4.371 4.649 1.00 91.66 347 ASN B O 1
ATOM 5007 N N . MET B 1 314 ? 20.197 -6.236 4.591 1.00 89.91 348 MET B N 1
ATOM 5008 C CA . MET B 1 314 ? 20.682 -6.128 3.205 1.00 89.70 348 MET B CA 1
ATOM 5009 C C . MET B 1 314 ? 19.576 -5.962 2.131 1.00 95.37 348 MET B C 1
ATOM 5010 O O . MET B 1 314 ? 19.641 -5.010 1.347 1.00 92.71 348 MET B O 1
ATOM 5015 N N . GLY B 1 315 ? 18.602 -6.895 2.104 1.00 95.45 349 GLY B N 1
ATOM 5016 C CA . GLY B 1 315 ? 17.467 -6.903 1.185 1.00 97.62 349 GLY B CA 1
ATOM 5017 C C . GLY B 1 315 ? 16.658 -5.624 1.263 1.00 101.22 349 GLY B C 1
ATOM 5018 O O . GLY B 1 315 ? 16.461 -4.957 0.244 1.00 100.60 349 GLY B O 1
ATOM 5019 N N . MET B 1 316 ? 16.224 -5.254 2.491 1.00 97.52 350 MET B N 1
ATOM 5020 C CA . MET B 1 316 ? 15.457 -4.044 2.791 1.00 96.85 350 MET B CA 1
ATOM 5021 C C . MET B 1 316 ? 16.172 -2.810 2.245 1.00 94.12 350 MET B C 1
ATOM 5022 O O . MET B 1 316 ? 15.523 -1.992 1.587 1.00 93.87 350 MET B O 1
ATOM 5027 N N . LEU B 1 317 ? 17.510 -2.701 2.502 1.00 85.14 351 LEU B N 1
ATOM 5028 C CA . LEU B 1 317 ? 18.367 -1.578 2.103 1.00 80.15 351 LEU B CA 1
ATOM 5029 C C . LEU B 1 317 ? 18.422 -1.360 0.594 1.00 82.98 351 LEU B C 1
ATOM 5030 O O . LEU B 1 317 ? 18.140 -0.258 0.139 1.00 80.81 351 LEU B O 1
ATOM 5035 N N . VAL B 1 318 ? 18.753 -2.410 -0.173 1.00 81.71 352 VAL B N 1
ATOM 5036 C CA . VAL B 1 318 ? 18.799 -2.421 -1.650 1.00 82.59 352 VAL B CA 1
ATOM 5037 C C . VAL B 1 318 ? 17.417 -2.019 -2.239 1.00 89.87 352 VAL B C 1
ATOM 5038 O O . VAL B 1 318 ? 17.358 -1.169 -3.134 1.00 89.23 352 VAL B O 1
ATOM 5042 N N . GLN B 1 319 ? 16.319 -2.589 -1.690 1.00 89.00 353 GLN B N 1
ATOM 5043 C CA . GLN B 1 319 ? 14.952 -2.269 -2.089 1.00 93.01 353 GLN B CA 1
ATOM 5044 C C . GLN B 1 319 ? 14.690 -0.764 -1.884 1.00 94.40 353 GLN B C 1
ATOM 5045 O O . GLN B 1 319 ? 14.402 -0.051 -2.846 1.00 94.28 353 GLN B O 1
ATOM 5051 N N . ARG B 1 320 ? 14.849 -0.290 -0.636 1.00 88.01 354 ARG B N 1
ATOM 5052 C CA . ARG B 1 320 ? 14.667 1.101 -0.239 1.00 84.90 354 ARG B CA 1
ATOM 5053 C C . ARG B 1 320 ? 15.551 2.080 -0.998 1.00 85.90 354 ARG B C 1
ATOM 5054 O O . ARG B 1 320 ? 15.113 3.194 -1.270 1.00 85.41 354 ARG B O 1
ATOM 5062 N N . TRP B 1 321 ? 16.777 1.666 -1.349 1.00 80.26 355 TRP B N 1
ATOM 5063 C CA . TRP B 1 321 ? 17.734 2.507 -2.073 1.00 77.39 355 TRP B CA 1
ATOM 5064 C C . TRP B 1 321 ? 17.331 2.712 -3.529 1.00 85.18 355 TRP B C 1
ATOM 5065 O O . TRP B 1 321 ? 17.262 3.863 -3.979 1.00 83.53 355 TRP B O 1
ATOM 5076 N N . ASN B 1 322 ? 17.080 1.593 -4.263 1.00 85.71 356 ASN B N 1
ATOM 5077 C CA . ASN B 1 322 ? 16.686 1.588 -5.674 1.00 87.97 356 ASN B CA 1
ATOM 5078 C C . ASN B 1 322 ? 15.396 2.377 -5.904 1.00 94.65 356 ASN B C 1
ATOM 5079 O O . ASN B 1 322 ? 15.305 3.109 -6.890 1.00 94.68 356 ASN B O 1
ATOM 5084 N N . SER B 1 323 ? 14.436 2.270 -4.947 1.00 92.66 357 SER B N 1
ATOM 5085 C CA . SER B 1 323 ? 13.140 2.945 -4.937 1.00 94.34 357 SER B CA 1
ATOM 5086 C C . SER B 1 323 ? 13.292 4.431 -4.670 1.00 94.06 357 SER B C 1
ATOM 5087 O O . SER B 1 323 ? 12.484 5.220 -5.179 1.00 94.74 357 SER B O 1
ATOM 5090 N N . TRP B 1 324 ? 14.304 4.809 -3.834 1.00 86.39 358 TRP B N 1
ATOM 5091 C CA . TRP B 1 324 ? 14.609 6.194 -3.439 1.00 82.67 358 TRP B CA 1
ATOM 5092 C C . TRP B 1 324 ? 15.236 7.003 -4.582 1.00 87.19 358 TRP B C 1
ATOM 5093 O O . TRP B 1 324 ? 14.787 8.125 -4.855 1.00 86.19 358 TRP B O 1
ATOM 5104 N N . ILE B 1 325 ? 16.285 6.434 -5.234 1.00 85.51 359 ILE B N 1
ATOM 5105 C CA . ILE B 1 325 ? 17.002 7.029 -6.369 1.00 85.91 359 ILE B CA 1
ATOM 5106 C C . ILE B 1 325 ? 16.090 7.136 -7.633 1.00 97.54 359 ILE B C 1
ATOM 5107 O O . ILE B 1 325 ? 16.422 7.888 -8.557 1.00 98.38 359 ILE B O 1
ATOM 5112 N N . ARG B 1 326 ? 14.938 6.379 -7.630 1.00 98.08 360 ARG B N 1
ATOM 5113 C CA . ARG B 1 326 ? 13.841 6.253 -8.605 1.00 110.34 360 ARG B CA 1
ATOM 5114 C C . ARG B 1 326 ? 14.238 6.519 -10.052 1.00 141.52 360 ARG B C 1
ATOM 5115 O O . ARG B 1 326 ? 14.231 5.588 -10.850 1.00 109.11 360 ARG B O 1
#

Solvent-accessible surface area: 27451 Å² total; per-residue (Å²): 227,165,81,99,0,5,0,0,0,62,7,52,95,34,23,120,2,0,80,84,2,0,5,102,48,1,48,192,77,64,59,8,121,20,38,32,45,78,14,78,54,63,76,3,73,63,103,0,63,54,22,42,163,79,70,104,30,71,19,0,0,0,3,3,23,11,28,52,1,15,15,122,66,1,42,55,15,3,40,77,3,49,108,32,11,142,75,7,152,108,41,126,41,22,24,86,82,6,25,42,116,0,0,0,16,0,17,5,46,3,5,0,0,1,17,57,75,45,189,72,39,14,24,2,26,11,4,10,2,0,25,31,64,55,21,6,94,34,22,0,0,0,3,39,43,74,24,3,5,33,2,0,0,0,0,1,23,10,51,43,20,64,84,133,161,3,39,105,10,67,12,80,70,0,13,149,32,0,80,119,0,53,134,22,13,125,14,64,1,123,60,1,75,84,0,6,86,4,7,87,98,67,87,1,78,4,0,0,0,70,4,57,58,0,24,41,0,52,91,91,49,80,134,1,4,28,4,23,27,6,0,0,8,26,6,32,8,0,0,1,0,119,48,9,77,26,105,129,6,0,21,104,0,0,62,40,1,2,99,46,30,60,6,0,4,98,1,0,68,79,37,31,2,6,0,5,0,53,129,0,7,71,80,3,45,65,138,18,40,12,28,5,2,14,22,27,5,14,95,56,25,3,7,64,13,52,26,153,34,0,39,88,45,74,51,87,0,39,135,74,2,77,84,34,47,204,175,95,114,0,7,0,0,0,61,6,61,100,32,24,126,2,0,83,68,1,0,4,103,45,1,37,193,77,63,48,7,111,24,54,32,45,77,14,79,54,66,77,3,70,62,101,0,46,56,22,44,151,107,50,111,29,87,20,0,0,0,3,4,25,8,30,53,0,7,17,120,69,3,37,60,17,3,37,85,4,48,118,32,17,112,78,20,146,130,40,145,33,19,46,104,45,5,18,52,110,0,0,0,6,0,21,1,54,3,5,0,0,1,12,61,66,34,178,77,33,12,30,1,38,12,5,19,7,0,25,41,67,69,16,5,81,25,28,0,0,0,2,36,42,106,40,3,0,23,0,0,0,0,0,2,26,9,50,35,19,65,84,134,160,2,38,109,11,68,13,81,73,0,13,148,31,0,81,119,1,70,140,19,11,118,5,44,0,176,74,2,91,77,0,3,92,4,8,90,90,61,88,2,76,4,0,0,0,73,7,70,56,0,63,38,0,58,92,91,48,78,138,1,6,30,3,20,25,6,0,0,7,34,7,31,9,0,0,2,0,126,43,12,78,33,106,130,7,0,20,98,0,0,63,38,0,1,127,38,28,59,6,0,4,96,1,0,68,81,45,34,2,7,3,17,0,32,132,0,12,48,85,5,46,65,135,18,33,16,25,13,2,1,19,22,3,18,90,58,17,3,7,50,14,54,24,148,34,0,31,88,40,92,50,84,2,43,134,77,3,84,86,22,41,212

Foldseek 3Di:
DQAEAEEEEQDDLLVVLCCVLFQVVLCVVPVHHYHYHHDDQVVVLVVLVVCQVPVNFPHFKYKDWVLVLQDPSLLVFFAQCVVVQVVLVVDPQFAPPQQGGSFGFQFWWKWFKKFFQDPVRDDDAALLVLLVCPSPNKAEEEADELFCLLQLLSLCVSVPQDLVRCPPPPNVSSLVSCVSCVVRHQYHHHDLVRVLVCVVVVVTGIYGHILQSQVVCVVVVGRMDTYLAAIEIIGMGITTGDPHVNNVSSSSSRCSSSVDLSSSLSSCLSVLTGGRGLCNLVPHDPVSNVSHDHVCSVVPGYRYDPSVSCNVCSVVRSVVSVVSVD/DAEAEEEEQDDLLVVLCCVQFQVVLCVVPVYHYHYHHDDLVVVLVVLCVCQVVVPDDHFKYKDWVLVLQDVSLLSFFAQCVVVCVVCVVPPWFDPSQQGRSFGFQFWWKWFKKFFQDPVRDDQAALLSVLCCPSHNKAEEEEDELQCLLQLLSLCVSVPQDLVRCPPPPSVSSLVSVVSRVVRHQYHHHDLVRVLVCVVVRVTGIYGHTLVSQVVNVVVVGRMDTYLAAIEIIGMGMTTGPSRPNNVVSSSSRCSSVVDLSSSLSSCLSVLTGGRTLSNLVPHDPVSNVSDDHSCSVVPGYHYDPSNSCVVCSVVSSVVSVVSVD

InterPro domains:
  IPR006059 Bacterial-type extracellular solute-binding protein [PF13416] (55-315)

Radius of gyration: 28.69 Å; Cα contacts (8 Å, |Δi|>4): 1204; chains: 2; bounding box: 50×95×64 Å

CATH classification: 3.40.190.10 (+1 more: 3.40.190.10)

Sequence (651 aa):
MEQRVVIATTGGTYEKALREAWFEPFTKATGIKVVTVSGTDAEKRAKVTAMVQTGNVTWDLYLDGEIQAGSDAHFAITEDLSDFCMQFINSTDLLADSCTRGGAKLQSTSTLLAYKLNENGSNPQTWADMWDLAKFPGARSFPNFDDPWRVLAAALLADGVPREKLFPLDVDRAFRKLDELRDSVQVWWRTGDQSVQAFRNDEYRVGQIWLTRAKALKAEGYKIGWSYDGAFLVGDRIALVRGAPNRENALKLIEFWLRNPAAQAKACETLSCTPPSQKAISQMSSEARATLPSAADVENRIIVPDAQWINANMGMLVQRWNSWIREQRVVIATTGGTYEKALREAWFEPFTKATGIKVVTVSGTDAEKRAKVTAMVQTGNVTWDLYLDGEIQAGSDAHFAITEDLSDFCMQFINSTDLLADSCTRGGAKLQSTSTLLAYKLNENGSNPQTWADMWDLAKFPGARSFPNFDDPWRVLAAALLADGVPREKLFPLDVDRAFRKLDELRDSVQVWWRTGDQSVQAFRNDEYRVGQIWLTRAKALKAEGYKIGWSYDGAFLVGDRIALVRGAPNRENALKLIEFWLRNPAAQAKACETLSCTPPSQKAISQMSSEARATLPSAADVENRIIVPDAQWINANMGMLVQRWNSWIR

Nearest PDB structures (foldseek):
  5l9s-assembly2_B  TM=1.003E+00  e=7.769E-65  Agrobacterium fabrum str. C58
  4i1d-assembly1_A  TM=7.791E-01  e=1.790E-27  Bradyrhizobium diazoefficiens USDA 110
  5l9p-assembly2_B  TM=8.964E-01  e=4.493E-25  Agrobacterium tumefaciens str. B6
  3rpw-assembly1_A  TM=6.520E-01  e=1.434E-24  Rhodopseudomonas palustris CGA009
  5l9l-assembly1_A  TM=6.777E-01  e=8.720E-25  Agrobacterium tumefaciens str. B6

Secondary structure (DSSP, 8-state):
---EEEEEE--HHHHHHHIIIIIHHHHHHH--EEEEEE--HHHHHHHHHHHHHSS----SEEEEETTGGGSHHHHHHB---HHHHGGG-S-S-BPTTSEETTEEEEEEEEEEEEEEPPTTS----SHHHHT-TTTS-S-EEEE-SS--HHHHHHHHHHTT--GGG-PSP-HHHHHHHHHHHTTTEEEEESSHHHHHHHHHTTS-SEEEEEHHHHHHHHHTT--EEEEEEEEEEEEEEEEEBTT-TTHHHHHHHHHHHHT-HHHHHHHHHHHT-B-SBHHHHHHS-HHHHTTS--HHHHHHT-B---HHHHHHHHHHHHHHHHHHH-/--EEEEEE--HHHHHHHIIIIIHHHHHHH--EEEEEE--HHHHHHHHHHHHHHS----SEEEEETTGGGSHHHHHHB---HHHHGGGTT-SSB-GGGEETTEEEEEEEEEEEEEEPPTTS----SHHHHT-TTTS-S-EEEE-SS--HHHHHHHHHHTT--GGG-PSP-HHHHHHHHHHHHTTEEEEESSHHHHHHHHHTTS-SEEEEEHHHHHHHHHTT--EEEEEEEEEEEEEEEEEBTT-TTHHHHHHHHHHHHH-HHHHHHHHHHHT-B-SBHHHHHHS-HHHHTTS--HHHHHHT-B---HHHHHHHHHHHHHHHHHHH-

B-factor: mean 65.75, std 20.56, range [27.62, 159.94]